Protein AF-A0A6P6XRB7-F1 (afdb_monomer_lite)

Foldseek 3Di:
DCVVVVVVVLVVVLVVVVVPDDPVVSVVVNLVVVLVVQLVLCVPQPLNVLLCVLFPDVDAAAPCVVDPLVQVPPPQWDFQDQDLWATWTFTADPPDGATKTKTKAWEGRPVVQVPDPFSHDYSQLVSLQSVVLQLLLVLAVKDKDWQDDDPPPPDPDPDPDPDDDDDDDDDDDDDDDDDDDDDDDDDPDPPPPPPDHTDMFIWHAPQAWNWDGKHKHAPPPPDRHCVCVSNVGDPCVPPRPHRRIIMMMIMTGDQAHQQVVCLVVVVDDLVLLVLQLVSVVVSLVRQCSQWLKFQLDFDSRQKGWDFDPDQWGWIGDRNDIDITGNSRTDIYGHDRSAMWTHPPPDIRGDFCLPDDFDPDPLGLNVVQLCVQCVVVVNDDGRPRSDRDCVSVVSSSVVRVVVSVVSVVVVVVVVVVCVVVCPPPPPPVVVVVVPPPCVVVVLVVLCVVDVVDDDDDDDDDLLNVLVVCLVPVVLVVLLVVLVVVCVVVVHDPVVSVVCCVPPSVVSSVVCVVPVSVVSSCCSPPPDSVRD

pLDDT: mean 70.94, std 21.08, range [24.94, 98.38]

Secondary structure (DSSP, 8-state):
--HHHHHHHHHHHHHHHHTTS-HHHHHHHHHHHHHHHHHHHHHT-HHHHHHHTTSS-SS-EEHHHHS-GGGGTT----B---SSS---EEE--TTS---EEEEEEEEE-HHHHTT---SPEEHHHHHHHHHHHHHHHGGGT-EEEES-S-------------------------------------PPPP-----PPPPEEEEB-S-S--EEEEEEEE---SSSS-HHHHSTT--GGGS-SS---EEEEEEEE---EEHHHHHHTT-S-HHHHHHHHHHHHHHHHHHHHHH--B-S---GGGEEEEE---SEEEEEETTEEEEEE-TTEEEEE---TT-EEE-SS-EEE---TT----S-TT-HHHHHHHHHHHHTTT-S---TTS--THHHHHHHHHHHHHHHHHHHHHHHHHHHHHHHGGGTTTSSHHHHHHHSSHHHHHHHHHHHHHHS-SSS-S--HHHHHHHHHHHHHHHHHHHHHHHHHHHTT--HHHHHHHHHHHHHHHHHHHHHHHHHHHHHHHHHS-GGG-

Sequence (530 aa):
MDDEKFLIKLNQKLNDQSRNDRLENVFELNMKLLNNELKNLIENDLNREKLLEFVDCNKPLDFGQIFDPEEFIEQRFQYFGSGSFGNAILMYRGRRYTEKMIKAIKCLPEKLATNIYSSAMSYSDVCKEVVCLKILSQLSSGVTIVENQSINESDHEFGDSNLSTRRRLTNDSNESSNDSNEDDDAEPEPIVESRRPRKRYRFKTGCFPIVSKIYLCHNEAKSLINFESLIPSLDESRLPQNNILETIIIVMEHCGLQLRELMDQQMIQPFALISIFKQIVIGLAIAESIYNFEHRDLHIDNIICKEVETRWIKFVFKSKKYKILSLGFEAKIIDFGYSRINDGDKIYYKNLDALDYDSDMDDPYNAMAKLFNRQNGGGGGGQWSDYSNRTNFIWIKYLVKKLLEYMDICYKDNHRKTTATTTTTTISIATIRQELPGPSITFWYRILDRRFGPKQLLLKPWQKVLIDQATFNPSIHMMAIIMLGLMSQESFKEIKTNIEDKYVDIMKNSYKVWPAVQMVNFYMIPLNYR

InterPro domains:
  IPR000719 Protein kinase domain [PS50011] (74-463)
  IPR000719 Protein kinase domain [SM00220] (74-463)
  IPR007248 Mpv17/PMP22 [PF04117] (485-530)
  IPR011009 Protein kinase-like domain superfamily [SSF56112] (78-348)

Organism: Dermatophagoides pteronyssinus (NCBI:txid6956)

Structure (mmCIF, N/CA/C/O backbone):
data_AF-A0A6P6XRB7-F1
#
_entry.id   AF-A0A6P6XRB7-F1
#
loop_
_atom_site.group_PDB
_atom_site.id
_atom_site.type_symbol
_atom_site.label_atom_id
_atom_site.label_alt_id
_atom_site.label_comp_id
_atom_site.label_asym_id
_atom_site.label_entity_id
_atom_site.label_seq_id
_atom_site.pdbx_PDB_ins_code
_atom_site.Cartn_x
_atom_site.Cartn_y
_atom_site.Cartn_z
_atom_site.occupancy
_atom_site.B_iso_or_equiv
_atom_site.auth_seq_id
_atom_site.auth_comp_id
_atom_site.auth_asym_id
_atom_site.auth_atom_id
_atom_site.pdbx_PDB_model_num
ATOM 1 N N . MET A 1 1 ? 34.055 -4.630 -17.629 1.00 35.09 1 MET A N 1
ATOM 2 C CA . MET A 1 1 ? 35.197 -4.649 -18.584 1.00 35.09 1 MET A CA 1
ATOM 3 C C . MET A 1 1 ? 34.753 -4.523 -20.050 1.00 35.09 1 MET A C 1
ATOM 5 O O . MET A 1 1 ? 35.617 -4.350 -20.902 1.00 35.09 1 MET A O 1
ATOM 9 N N . ASP A 1 2 ? 33.446 -4.555 -20.355 1.00 48.41 2 ASP A N 1
ATOM 10 C CA . ASP A 1 2 ? 32.910 -4.320 -21.711 1.00 48.41 2 ASP A CA 1
ATOM 11 C C . ASP A 1 2 ? 32.282 -2.921 -21.902 1.00 48.41 2 ASP A C 1
ATOM 13 O O . ASP A 1 2 ? 32.068 -2.502 -23.037 1.00 48.41 2 ASP A O 1
ATOM 17 N N . ASP A 1 3 ? 32.060 -2.157 -20.828 1.00 40.78 3 ASP A N 1
ATOM 18 C CA . ASP A 1 3 ? 31.393 -0.842 -20.873 1.00 40.78 3 ASP A CA 1
ATOM 19 C C . ASP A 1 3 ? 32.303 0.264 -21.419 1.00 40.78 3 ASP A C 1
ATOM 21 O O . ASP A 1 3 ? 31.891 1.099 -22.223 1.00 40.78 3 ASP A O 1
ATOM 25 N N . GLU A 1 4 ? 33.585 0.218 -21.059 1.00 40.62 4 GLU A N 1
ATOM 26 C CA . GLU A 1 4 ? 34.596 1.135 -21.584 1.00 40.62 4 GLU A CA 1
ATOM 27 C C . GLU A 1 4 ? 34.836 0.866 -23.075 1.00 40.62 4 GLU A C 1
ATOM 29 O O . GLU A 1 4 ? 34.902 1.791 -23.876 1.00 40.62 4 GLU A O 1
ATOM 34 N N . LYS A 1 5 ? 34.837 -0.409 -23.488 1.00 46.94 5 LYS A N 1
ATOM 35 C CA . LYS A 1 5 ? 34.892 -0.792 -24.905 1.00 46.94 5 LYS A CA 1
ATOM 36 C C . LYS A 1 5 ? 33.650 -0.353 -25.670 1.00 46.94 5 LYS A C 1
ATOM 38 O O . LYS A 1 5 ? 33.790 0.032 -26.825 1.00 46.94 5 LYS A O 1
ATOM 43 N N . PHE A 1 6 ? 32.463 -0.400 -25.066 1.00 48.03 6 PHE A N 1
ATOM 44 C CA . PHE A 1 6 ? 31.232 0.101 -25.677 1.00 48.03 6 PHE A CA 1
ATOM 45 C C . PHE A 1 6 ? 31.304 1.614 -25.903 1.00 48.03 6 PHE A C 1
ATOM 47 O O . PHE A 1 6 ? 31.157 2.055 -27.039 1.00 48.03 6 PHE A O 1
ATOM 54 N N . LEU A 1 7 ? 31.637 2.390 -24.867 1.00 44.50 7 LEU A N 1
ATOM 55 C CA . LEU A 1 7 ? 31.784 3.845 -24.967 1.00 44.50 7 LEU A CA 1
ATOM 56 C C . LEU A 1 7 ? 32.908 4.249 -25.929 1.00 44.50 7 LEU A C 1
ATOM 58 O O . LEU A 1 7 ? 32.747 5.196 -26.694 1.00 44.50 7 LEU A O 1
ATOM 62 N N . ILE A 1 8 ? 34.018 3.506 -25.955 1.00 51.38 8 ILE A N 1
ATOM 63 C CA . ILE A 1 8 ? 35.122 3.714 -26.901 1.00 51.38 8 ILE A CA 1
ATOM 64 C C . ILE A 1 8 ? 34.692 3.372 -28.331 1.00 51.38 8 ILE A C 1
ATOM 66 O O . ILE A 1 8 ? 35.001 4.129 -29.246 1.00 51.38 8 ILE A O 1
ATOM 70 N N . LYS A 1 9 ? 33.964 2.271 -28.549 1.00 50.72 9 LYS A N 1
ATOM 71 C CA . LYS A 1 9 ? 33.497 1.846 -29.879 1.00 50.72 9 LYS A CA 1
ATOM 72 C C . LYS A 1 9 ? 32.410 2.771 -30.424 1.00 50.72 9 LYS A C 1
ATOM 74 O O . LYS A 1 9 ? 32.391 3.037 -31.625 1.00 50.72 9 LYS A O 1
ATOM 79 N N . LEU A 1 10 ? 31.548 3.279 -29.545 1.00 47.72 10 LEU A N 1
ATOM 80 C CA . LEU A 1 10 ? 30.577 4.320 -29.848 1.00 47.72 10 LEU A CA 1
ATOM 81 C C . LEU A 1 10 ? 31.314 5.614 -30.218 1.00 47.72 10 LEU A C 1
ATOM 83 O O . LEU A 1 10 ? 31.141 6.098 -31.329 1.00 47.72 10 LEU A O 1
ATOM 87 N N . ASN A 1 11 ? 32.246 6.095 -29.385 1.00 48.03 11 ASN A N 1
ATOM 88 C CA . ASN A 1 11 ? 33.065 7.277 -29.692 1.00 48.03 11 ASN A CA 1
ATOM 89 C C . ASN A 1 11 ? 33.889 7.137 -30.982 1.00 48.03 11 ASN A C 1
ATOM 91 O O . ASN A 1 11 ? 34.009 8.101 -31.733 1.00 48.03 11 ASN A O 1
ATOM 95 N N . GLN A 1 12 ? 34.446 5.959 -31.269 1.00 54.41 12 GLN A N 1
ATOM 96 C CA . GLN A 1 12 ? 35.180 5.699 -32.512 1.00 54.41 12 GLN A CA 1
ATOM 97 C C . GLN A 1 12 ? 34.257 5.765 -33.732 1.00 54.41 12 GLN A C 1
ATOM 99 O O . GLN A 1 12 ? 34.557 6.494 -34.673 1.00 54.41 12 GLN A O 1
ATOM 104 N N . LYS A 1 13 ? 33.095 5.094 -33.695 1.00 53.47 13 LYS A N 1
ATOM 105 C CA . LYS A 1 13 ? 32.099 5.175 -34.778 1.00 53.47 13 LYS A CA 1
ATOM 106 C C . LYS A 1 13 ? 31.577 6.599 -34.996 1.00 53.47 13 LYS A C 1
ATOM 108 O O . LYS A 1 13 ? 31.414 7.006 -36.142 1.00 53.47 13 LYS A O 1
ATOM 113 N N . LEU A 1 14 ? 31.350 7.347 -33.915 1.00 49.38 14 LEU A N 1
ATOM 114 C CA . LEU A 1 14 ? 30.899 8.742 -33.949 1.00 49.38 14 LEU A CA 1
ATOM 115 C C . LEU A 1 14 ? 31.961 9.672 -34.568 1.00 49.38 14 LEU A C 1
ATOM 117 O O . LEU A 1 14 ? 31.627 10.564 -35.347 1.00 49.38 14 LEU A O 1
ATOM 121 N N . ASN A 1 15 ? 33.245 9.446 -34.271 1.00 54.03 15 ASN A N 1
ATOM 122 C CA . ASN A 1 15 ? 34.355 10.250 -34.795 1.00 54.03 15 ASN A CA 1
ATOM 123 C C . ASN A 1 15 ? 34.689 9.955 -36.264 1.00 54.03 15 ASN A C 1
ATOM 125 O O . ASN A 1 15 ? 35.018 10.877 -37.010 1.00 54.03 15 ASN A O 1
ATOM 129 N N . ASP A 1 16 ? 34.590 8.698 -36.696 1.00 58.06 16 ASP A N 1
ATOM 130 C CA . ASP A 1 16 ? 34.865 8.324 -38.087 1.00 58.06 16 ASP A CA 1
ATOM 131 C C . ASP A 1 16 ? 33.779 8.839 -39.051 1.00 58.06 16 ASP A C 1
ATOM 133 O O . ASP A 1 16 ? 34.070 9.136 -40.210 1.00 58.06 16 ASP A O 1
ATOM 137 N N . GLN A 1 17 ? 32.539 9.000 -38.572 1.00 51.94 17 GLN A N 1
ATOM 138 C CA . GLN A 1 17 ? 31.399 9.465 -39.374 1.00 51.94 17 GLN A CA 1
ATOM 139 C C . GLN A 1 17 ? 31.193 10.989 -39.336 1.00 51.94 17 GLN A C 1
ATOM 141 O O . GLN A 1 17 ? 30.689 11.550 -40.308 1.00 51.94 17 GLN A O 1
ATOM 146 N N . SER A 1 18 ? 31.643 11.687 -38.283 1.00 48.88 18 SER A N 1
ATOM 147 C CA . SER A 1 18 ? 31.547 13.157 -38.186 1.00 48.88 18 SER A CA 1
ATOM 148 C C . SER A 1 18 ? 32.489 13.913 -39.132 1.00 48.88 18 SER A C 1
ATOM 150 O O . SER A 1 18 ? 32.278 15.094 -39.400 1.00 48.88 18 SER A O 1
ATOM 152 N N . ARG A 1 19 ? 33.510 13.242 -39.685 1.00 55.00 19 ARG A N 1
ATOM 153 C CA . ARG A 1 19 ? 34.485 13.847 -40.609 1.00 55.00 19 ARG A CA 1
ATOM 154 C C . ARG A 1 19 ? 33.904 14.289 -41.960 1.00 55.00 19 ARG A C 1
ATOM 156 O O . ARG A 1 19 ? 34.592 15.025 -42.661 1.00 55.00 19 ARG A O 1
ATOM 163 N N . ASN A 1 20 ? 32.679 13.885 -42.315 1.00 54.78 20 ASN A N 1
ATOM 164 C CA . ASN A 1 20 ? 32.113 14.102 -43.654 1.00 54.78 20 ASN A CA 1
ATOM 165 C C . ASN A 1 20 ? 30.802 14.915 -43.719 1.00 54.78 20 ASN A C 1
ATOM 167 O O . ASN A 1 20 ? 30.391 15.245 -44.828 1.00 54.78 20 ASN A O 1
ATOM 171 N N . ASP A 1 21 ? 30.168 15.291 -42.602 1.00 49.97 21 ASP A N 1
ATOM 172 C CA . ASP A 1 21 ? 28.836 15.925 -42.616 1.00 49.97 21 ASP A CA 1
ATOM 173 C C . ASP A 1 21 ? 28.728 17.191 -41.743 1.00 49.97 21 ASP A C 1
ATOM 175 O O . ASP A 1 21 ? 29.442 17.366 -40.756 1.00 49.97 21 ASP A O 1
ATOM 179 N N . ARG A 1 22 ? 27.813 18.105 -42.114 1.00 55.66 22 ARG A N 1
ATOM 180 C CA . ARG A 1 22 ? 27.509 19.338 -41.355 1.00 55.66 22 ARG A CA 1
ATOM 181 C C . ARG A 1 22 ? 27.032 18.997 -39.932 1.00 55.66 22 ARG A C 1
ATOM 183 O O . ARG A 1 22 ? 26.294 18.037 -39.745 1.00 55.66 22 ARG A O 1
ATOM 190 N N . LEU A 1 23 ? 27.395 19.828 -38.949 1.00 48.59 23 LEU A N 1
ATOM 191 C CA . LEU A 1 23 ? 27.145 19.626 -37.507 1.00 48.59 23 LEU A CA 1
ATOM 192 C C . LEU A 1 23 ? 25.698 19.230 -37.133 1.00 48.59 23 LEU A C 1
ATOM 194 O O . LEU A 1 23 ? 25.520 18.394 -36.251 1.00 48.59 23 LEU A O 1
ATOM 198 N N . GLU A 1 24 ? 24.677 19.766 -37.810 1.00 45.88 24 GLU A N 1
ATOM 199 C CA . GLU A 1 24 ? 23.266 19.389 -37.587 1.00 45.88 24 GLU A CA 1
ATOM 200 C C . GLU A 1 24 ? 22.952 17.957 -38.055 1.00 45.88 24 GLU A C 1
ATOM 202 O O . GLU A 1 24 ? 22.320 17.197 -37.321 1.00 45.88 24 GLU A O 1
ATOM 207 N N . ASN A 1 25 ? 23.477 17.536 -39.212 1.00 54.69 25 ASN A N 1
ATOM 208 C CA . ASN A 1 25 ? 23.329 16.161 -39.706 1.00 54.69 25 ASN A CA 1
ATOM 209 C C . ASN A 1 25 ? 24.046 15.160 -38.792 1.00 54.69 25 ASN A C 1
ATOM 211 O O . ASN A 1 25 ? 23.551 14.057 -38.572 1.00 54.69 25 ASN A O 1
ATOM 215 N N . VAL A 1 26 ? 25.196 15.551 -38.232 1.00 53.78 26 VAL A N 1
ATOM 216 C CA . VAL A 1 26 ? 25.952 14.733 -37.273 1.00 53.78 26 VAL A CA 1
ATOM 217 C C . VAL A 1 26 ? 25.167 14.563 -35.973 1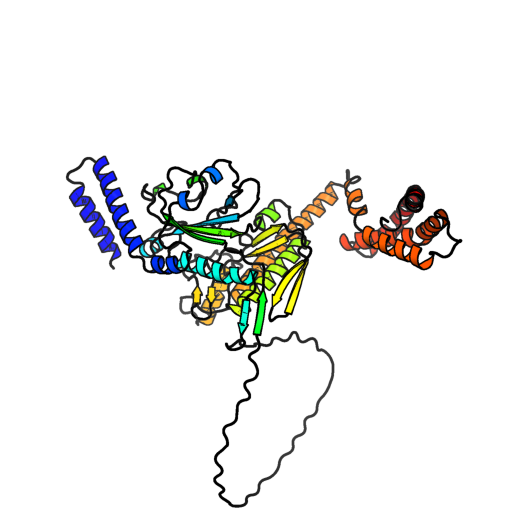.00 53.78 26 VAL A C 1
ATOM 219 O O . VAL A 1 26 ? 25.070 13.449 -35.471 1.00 53.78 26 VAL A O 1
ATOM 222 N N . PHE A 1 27 ? 24.549 15.623 -35.446 1.00 51.06 27 PHE A N 1
ATOM 223 C CA . PHE A 1 27 ? 23.706 15.521 -34.252 1.00 51.06 27 PHE A CA 1
ATOM 224 C C . PHE A 1 27 ? 22.497 14.602 -34.479 1.00 51.06 27 PHE A C 1
ATOM 226 O O . PHE A 1 27 ? 22.279 13.673 -33.699 1.00 51.06 27 PHE A O 1
ATOM 233 N N . GLU A 1 28 ? 21.749 14.790 -35.570 1.00 53.47 28 GLU A N 1
ATOM 234 C CA . GLU A 1 28 ? 20.613 13.921 -35.898 1.00 53.47 28 GLU A CA 1
ATOM 235 C C . GLU A 1 28 ? 21.027 12.456 -36.103 1.00 53.47 28 GLU A C 1
ATOM 237 O O . GLU A 1 28 ? 20.326 11.537 -35.666 1.00 53.47 28 GLU A O 1
ATOM 242 N N . LEU A 1 29 ? 22.171 12.216 -36.748 1.00 56.34 29 LEU A N 1
ATOM 243 C CA . LEU A 1 29 ? 22.705 10.873 -36.966 1.00 56.34 29 LEU A CA 1
ATOM 244 C C . LEU A 1 29 ? 23.144 10.217 -35.649 1.00 56.34 29 LEU A C 1
ATOM 246 O O . LEU A 1 29 ? 22.811 9.057 -35.405 1.00 56.34 29 LEU A O 1
ATOM 250 N N . ASN A 1 30 ? 23.821 10.965 -34.777 1.00 53.41 30 ASN A N 1
ATOM 251 C CA . ASN A 1 30 ? 24.246 10.501 -33.455 1.00 53.41 30 ASN A CA 1
ATOM 252 C C . ASN A 1 30 ? 23.041 10.118 -32.589 1.00 53.41 30 ASN A C 1
ATOM 254 O O . ASN A 1 30 ? 23.046 9.078 -31.933 1.00 53.41 30 ASN A O 1
ATOM 258 N N . MET A 1 31 ? 21.972 10.911 -32.654 1.00 57.16 31 MET A N 1
ATOM 259 C CA . MET A 1 31 ? 20.713 10.625 -31.972 1.00 57.16 31 MET A CA 1
ATOM 260 C C . MET A 1 31 ? 20.037 9.366 -32.522 1.00 57.16 31 MET A C 1
ATOM 262 O O . MET A 1 31 ? 19.559 8.539 -31.750 1.00 57.16 31 MET A O 1
ATOM 266 N N . LYS A 1 32 ? 20.036 9.161 -33.846 1.00 60.81 32 LYS A N 1
ATOM 267 C CA . LYS A 1 32 ? 19.533 7.921 -34.468 1.00 60.81 32 LYS A CA 1
ATOM 268 C C . LYS A 1 32 ? 20.349 6.688 -34.065 1.00 60.81 32 LYS A C 1
ATOM 270 O O . LYS A 1 32 ? 19.760 5.640 -33.811 1.00 60.81 32 LYS A O 1
ATOM 275 N N . LEU A 1 33 ? 21.675 6.797 -33.985 1.00 60.59 33 LEU A N 1
ATOM 276 C CA . LEU A 1 33 ? 22.548 5.704 -33.541 1.00 60.59 33 LEU A CA 1
ATOM 277 C C . LEU A 1 33 ? 22.295 5.338 -32.076 1.00 60.59 33 LEU A C 1
ATOM 279 O O . LEU A 1 33 ? 22.068 4.165 -31.782 1.00 60.59 33 LEU A O 1
ATOM 283 N N . LEU A 1 34 ? 22.246 6.335 -31.190 1.00 62.75 34 LEU A N 1
ATOM 284 C CA . LEU A 1 34 ? 21.930 6.147 -29.773 1.00 62.75 34 LEU A CA 1
ATOM 285 C C . LEU A 1 34 ? 20.551 5.498 -29.584 1.00 62.75 34 LEU A C 1
ATOM 287 O O . LEU A 1 34 ? 20.403 4.559 -28.808 1.00 62.75 34 LEU A O 1
ATOM 291 N N . ASN A 1 35 ? 19.555 5.950 -30.345 1.00 66.56 35 ASN A N 1
ATOM 292 C CA . ASN A 1 35 ? 18.209 5.384 -30.356 1.00 66.56 35 ASN A CA 1
ATOM 293 C C . ASN A 1 35 ? 18.189 3.903 -30.766 1.00 66.56 35 ASN A C 1
ATOM 295 O O . ASN A 1 35 ? 17.525 3.090 -30.124 1.00 66.56 35 ASN A O 1
ATOM 299 N N . ASN A 1 36 ? 18.931 3.540 -31.816 1.00 69.19 36 ASN A N 1
ATOM 300 C CA . ASN A 1 36 ? 19.031 2.154 -32.274 1.00 69.19 36 ASN A CA 1
ATOM 301 C C . ASN A 1 36 ? 19.739 1.261 -31.247 1.00 69.19 36 ASN A C 1
ATOM 303 O O . ASN A 1 36 ? 19.312 0.130 -31.022 1.00 69.19 36 ASN A O 1
ATOM 307 N N . GLU A 1 37 ? 20.798 1.756 -30.603 1.00 67.88 37 GLU A N 1
ATOM 308 C CA . GLU A 1 37 ? 21.479 1.020 -29.535 1.00 67.88 37 GLU A CA 1
ATOM 309 C C . GLU A 1 37 ? 20.596 0.862 -28.295 1.00 67.88 37 GLU A C 1
ATOM 311 O O . GLU A 1 37 ? 20.526 -0.232 -27.740 1.00 67.88 37 GLU A O 1
ATOM 316 N N . LEU A 1 38 ? 19.861 1.904 -27.902 1.00 71.56 38 LEU A N 1
ATOM 317 C CA . LEU A 1 38 ? 18.910 1.846 -26.793 1.00 71.56 38 LEU A CA 1
ATOM 318 C C . LEU A 1 38 ? 17.787 0.839 -27.067 1.00 71.56 38 LEU A C 1
ATOM 320 O O . LEU A 1 38 ? 17.476 0.019 -26.206 1.00 71.56 38 LEU A O 1
ATOM 324 N N . LYS A 1 39 ? 17.224 0.849 -28.280 1.00 77.50 39 LYS A N 1
ATOM 325 C CA . LYS A 1 39 ? 16.225 -0.136 -28.710 1.00 77.50 39 LYS A CA 1
ATOM 326 C C . LYS A 1 39 ? 16.776 -1.560 -28.633 1.00 77.50 39 LYS A C 1
ATOM 328 O O . LYS A 1 39 ? 16.128 -2.435 -28.073 1.00 77.50 39 LYS A O 1
ATOM 333 N N . ASN A 1 40 ? 18.003 -1.767 -29.107 1.00 80.38 40 ASN A N 1
ATOM 334 C CA . ASN A 1 40 ? 18.682 -3.057 -29.028 1.00 80.38 40 ASN A CA 1
ATOM 335 C C . ASN A 1 40 ? 18.934 -3.498 -27.570 1.00 80.38 40 ASN A C 1
ATOM 337 O O . ASN A 1 40 ? 18.835 -4.680 -27.251 1.00 80.38 40 ASN A O 1
ATOM 341 N N . LEU A 1 41 ? 19.245 -2.566 -26.663 1.00 80.50 41 LEU A N 1
ATOM 342 C CA . LEU A 1 41 ? 19.386 -2.861 -25.234 1.00 80.50 41 LEU A CA 1
ATOM 343 C C . LEU A 1 41 ? 18.055 -3.255 -24.588 1.00 80.50 41 LEU A C 1
ATOM 345 O O . LEU A 1 41 ? 18.044 -4.172 -23.775 1.00 80.50 41 LEU A O 1
ATOM 349 N N . ILE A 1 42 ? 16.957 -2.589 -24.953 1.00 82.88 42 ILE A N 1
ATOM 350 C CA . ILE A 1 42 ? 15.604 -2.903 -24.472 1.00 82.88 42 ILE A CA 1
ATOM 351 C C . ILE A 1 42 ? 15.162 -4.280 -24.975 1.00 82.88 42 ILE A C 1
ATOM 353 O O . ILE A 1 42 ? 14.744 -5.116 -24.179 1.00 82.88 42 ILE A O 1
ATOM 357 N N . GLU A 1 43 ? 15.272 -4.532 -26.281 1.00 84.00 43 GLU A N 1
ATOM 358 C CA . GLU A 1 43 ? 14.802 -5.774 -26.909 1.00 84.00 43 GLU A CA 1
ATOM 359 C C . GLU A 1 43 ? 15.554 -7.016 -26.408 1.00 84.00 43 GLU A C 1
ATOM 361 O O . GLU A 1 43 ? 14.958 -8.085 -26.335 1.00 84.00 43 GLU A O 1
ATOM 366 N N . ASN A 1 44 ? 16.823 -6.874 -26.009 1.00 85.56 44 ASN A N 1
ATOM 367 C CA . ASN A 1 44 ? 17.638 -7.977 -25.488 1.00 85.56 44 ASN A CA 1
ATOM 368 C C . ASN A 1 44 ? 17.701 -8.050 -23.949 1.00 85.56 44 ASN A C 1
ATOM 370 O O . ASN A 1 44 ? 18.504 -8.819 -23.411 1.00 85.56 44 ASN A O 1
ATOM 374 N N . ASP A 1 45 ? 16.925 -7.246 -23.215 1.00 86.44 45 ASP A N 1
ATOM 375 C CA . ASP A 1 45 ? 16.914 -7.315 -21.751 1.00 86.44 45 ASP A CA 1
ATOM 376 C C . ASP A 1 45 ? 16.047 -8.490 -21.267 1.00 86.44 45 ASP A C 1
ATOM 378 O O . ASP A 1 45 ? 14.819 -8.476 -21.358 1.00 86.44 45 ASP A O 1
ATOM 382 N N . LEU A 1 46 ? 16.683 -9.509 -20.684 1.00 89.31 46 LEU A N 1
ATOM 383 C CA . LEU A 1 46 ? 15.999 -10.689 -20.138 1.00 89.31 46 LEU A CA 1
ATOM 384 C C . LEU A 1 46 ? 14.983 -10.346 -19.033 1.00 89.31 46 LEU A C 1
ATOM 386 O O . LEU A 1 46 ? 14.042 -11.103 -18.794 1.00 89.31 46 LEU A O 1
ATOM 390 N N . ASN A 1 47 ? 15.164 -9.235 -18.312 1.00 89.69 47 ASN A N 1
ATOM 391 C CA . ASN A 1 47 ? 14.217 -8.816 -17.278 1.00 89.69 47 ASN A CA 1
ATOM 392 C C . ASN A 1 47 ? 12.962 -8.183 -17.878 1.00 89.69 47 ASN A C 1
ATOM 394 O O . ASN A 1 47 ? 11.898 -8.264 -17.264 1.00 89.69 47 ASN A O 1
ATOM 398 N N . ARG A 1 48 ? 13.059 -7.618 -19.086 1.00 89.69 48 ARG A N 1
ATOM 399 C CA . ARG A 1 48 ? 11.897 -7.150 -19.842 1.00 89.69 48 ARG A CA 1
ATOM 400 C C . ARG A 1 48 ? 11.014 -8.317 -20.279 1.00 89.69 48 ARG A C 1
ATOM 402 O O . ARG A 1 48 ? 9.800 -8.237 -20.125 1.00 89.69 48 ARG A O 1
ATOM 409 N N . GLU A 1 49 ? 11.599 -9.415 -20.762 1.00 86.88 49 GLU A N 1
ATOM 410 C CA . GLU A 1 49 ? 10.832 -10.624 -21.111 1.00 86.88 49 GLU A CA 1
ATOM 411 C C . GLU A 1 49 ? 10.093 -11.197 -19.897 1.00 86.88 49 GLU A C 1
ATOM 413 O O . GLU A 1 49 ? 8.897 -11.460 -19.970 1.00 86.88 49 GLU A O 1
ATOM 418 N N . LYS A 1 50 ? 10.769 -11.285 -18.745 1.00 88.06 50 LYS A N 1
ATOM 419 C CA . LYS A 1 50 ? 10.131 -11.696 -17.484 1.00 88.06 50 LYS A CA 1
ATOM 420 C C . LYS A 1 50 ? 9.003 -10.757 -17.073 1.00 88.06 50 LYS A C 1
ATOM 422 O O . LYS A 1 50 ? 7.973 -11.213 -16.598 1.00 88.06 50 LYS A O 1
ATOM 427 N N . LEU A 1 51 ? 9.184 -9.445 -17.227 1.00 89.38 51 LEU A N 1
ATOM 428 C CA . LEU A 1 51 ? 8.140 -8.469 -16.916 1.00 89.38 51 LEU A CA 1
ATOM 429 C C . LEU A 1 51 ? 6.895 -8.684 -17.790 1.00 89.38 51 LEU A C 1
ATOM 431 O O . LEU A 1 51 ? 5.781 -8.577 -17.280 1.00 89.38 51 LEU A O 1
ATOM 435 N N . LEU A 1 52 ? 7.073 -9.039 -19.068 1.00 89.31 52 LEU A N 1
ATOM 436 C CA . LEU A 1 52 ? 5.966 -9.314 -19.989 1.00 89.31 52 LEU A CA 1
ATOM 437 C C . LEU A 1 52 ? 5.078 -10.492 -19.539 1.00 89.31 52 LEU A C 1
ATOM 439 O O . LEU A 1 52 ? 3.888 -10.495 -19.842 1.00 89.31 52 LEU A O 1
ATOM 443 N N . GLU A 1 53 ? 5.599 -11.444 -18.758 1.00 88.88 53 GLU A N 1
ATOM 444 C CA . GLU A 1 53 ? 4.800 -12.532 -18.162 1.00 88.88 53 GLU A CA 1
ATOM 445 C C . GLU A 1 53 ? 3.768 -12.017 -17.140 1.00 88.88 53 GLU A C 1
ATOM 447 O O . GLU A 1 53 ? 2.749 -12.662 -16.882 1.00 88.88 53 GLU A O 1
ATOM 452 N N . PHE A 1 54 ? 4.010 -10.837 -16.560 1.00 88.56 54 PHE A N 1
ATOM 453 C CA . PHE A 1 54 ? 3.177 -10.248 -15.514 1.00 88.56 54 PHE A CA 1
ATOM 454 C C . PHE A 1 54 ? 2.311 -9.078 -15.990 1.00 88.56 54 PHE A C 1
ATOM 456 O O . PHE A 1 54 ? 1.537 -8.550 -15.184 1.00 88.56 54 PHE A O 1
ATOM 463 N N . VAL A 1 55 ? 2.357 -8.696 -17.266 1.00 91.12 55 VAL A N 1
ATOM 464 C CA . VAL A 1 55 ? 1.476 -7.661 -17.839 1.00 91.12 55 VAL A CA 1
ATOM 465 C C . VAL A 1 55 ? 0.324 -8.280 -18.638 1.00 91.12 55 VAL A C 1
ATOM 467 O O . VAL A 1 55 ? 0.339 -9.450 -19.000 1.00 91.12 55 VAL A O 1
ATOM 470 N N . ASP A 1 56 ? -0.718 -7.497 -18.897 1.00 90.75 56 ASP A N 1
ATOM 471 C CA . ASP A 1 56 ? -1.936 -7.900 -19.606 1.00 90.75 56 ASP A CA 1
ATOM 472 C C . ASP A 1 56 ? -1.862 -7.672 -21.132 1.00 90.75 56 ASP A C 1
ATOM 474 O O . ASP A 1 56 ? -2.894 -7.662 -21.809 1.00 90.75 56 ASP A O 1
ATOM 478 N N . CYS A 1 57 ? -0.665 -7.470 -21.690 1.00 84.94 57 CYS A N 1
ATOM 479 C CA . CYS A 1 57 ? -0.442 -7.241 -23.117 1.00 84.94 57 CYS A CA 1
ATOM 480 C C . CYS A 1 57 ? 0.704 -8.109 -23.662 1.00 84.94 57 CYS A C 1
ATOM 482 O O . CYS A 1 57 ? 1.788 -8.157 -23.092 1.00 84.94 57 CYS A O 1
ATOM 484 N N . ASN A 1 58 ? 0.484 -8.749 -24.815 1.00 79.44 58 ASN A N 1
ATOM 485 C CA . ASN A 1 58 ? 1.480 -9.629 -25.450 1.00 79.44 58 ASN A CA 1
ATOM 486 C C . ASN A 1 58 ? 2.646 -8.862 -26.097 1.00 79.44 58 ASN A C 1
ATOM 488 O O . ASN A 1 58 ? 3.673 -9.447 -26.431 1.00 79.44 58 ASN A O 1
ATOM 492 N N . LYS A 1 59 ? 2.449 -7.567 -26.354 1.00 82.56 59 LYS A N 1
ATOM 493 C CA . LYS A 1 59 ? 3.425 -6.628 -26.906 1.00 82.56 59 LYS A CA 1
ATOM 494 C C . LYS A 1 59 ? 3.175 -5.261 -26.273 1.00 82.56 59 LYS A C 1
ATOM 496 O O . LYS A 1 59 ? 2.035 -5.020 -25.862 1.00 82.56 59 LYS A O 1
ATOM 501 N N . PRO A 1 60 ? 4.187 -4.383 -26.207 1.00 82.25 60 PRO A N 1
ATOM 502 C CA . PRO A 1 60 ? 3.966 -3.031 -25.731 1.00 82.25 60 PRO A CA 1
ATOM 503 C C . PRO A 1 60 ? 2.936 -2.311 -26.608 1.00 82.25 60 PRO A C 1
ATOM 505 O O . PRO A 1 60 ? 2.897 -2.519 -27.823 1.00 82.25 60 PRO A O 1
ATOM 508 N N . LEU A 1 61 ? 2.089 -1.507 -25.975 1.00 83.25 61 LEU A N 1
ATOM 509 C CA . LEU A 1 61 ? 0.992 -0.781 -26.612 1.00 83.25 61 LEU A CA 1
ATOM 510 C C . LEU A 1 61 ? 1.279 0.720 -26.647 1.00 83.25 61 LEU A C 1
ATOM 512 O O . LEU A 1 61 ? 2.044 1.238 -25.834 1.00 83.25 61 LEU A O 1
ATOM 516 N N . ASP A 1 62 ? 0.608 1.437 -27.535 1.00 76.69 62 ASP A N 1
ATOM 517 C CA . ASP A 1 62 ? 0.594 2.895 -27.475 1.00 76.69 62 ASP A CA 1
ATOM 518 C C . ASP A 1 62 ? -0.430 3.367 -26.441 1.00 76.69 62 ASP A C 1
ATOM 520 O O . ASP A 1 62 ? -1.480 2.748 -26.242 1.00 76.69 62 ASP A O 1
ATOM 524 N N . PHE A 1 63 ? -0.168 4.506 -25.796 1.00 72.50 63 PHE A N 1
ATOM 525 C CA . PHE A 1 63 ? -1.059 5.032 -24.756 1.00 72.50 63 PHE A CA 1
ATOM 526 C C . PHE A 1 63 ? -2.506 5.212 -25.254 1.00 72.50 63 PHE A C 1
ATOM 528 O O . PHE A 1 63 ? -3.447 4.817 -24.568 1.00 72.50 63 PHE A O 1
ATOM 535 N N . GLY A 1 64 ? -2.683 5.723 -26.479 1.00 68.00 64 GLY A N 1
ATOM 536 C CA . GLY A 1 64 ? -3.998 5.911 -27.108 1.00 68.00 64 GLY A CA 1
ATOM 537 C C . GLY A 1 64 ? -4.744 4.612 -27.449 1.00 68.00 64 GLY A C 1
ATOM 538 O O . GLY A 1 64 ? -5.930 4.648 -27.756 1.00 68.00 64 GLY A O 1
ATOM 539 N N . GLN A 1 65 ? -4.073 3.456 -27.402 1.00 74.31 65 GLN A N 1
ATOM 540 C CA . GLN A 1 65 ? -4.722 2.146 -27.541 1.00 74.31 65 GLN A CA 1
ATOM 541 C C . GLN A 1 65 ? -5.267 1.628 -26.205 1.00 74.31 65 GLN A C 1
ATOM 543 O O . GLN A 1 65 ? -6.175 0.798 -26.188 1.00 74.31 65 GLN A O 1
ATOM 548 N N . ILE A 1 66 ? -4.701 2.089 -25.087 1.00 74.50 66 ILE A N 1
ATOM 549 C CA . ILE A 1 66 ? -5.116 1.704 -23.733 1.00 74.50 66 ILE A CA 1
ATOM 550 C C . ILE A 1 66 ? -6.241 2.612 -23.250 1.00 74.50 66 ILE A C 1
ATOM 552 O O . ILE A 1 66 ? -7.188 2.153 -22.607 1.00 74.50 66 ILE A O 1
ATOM 556 N N . PHE A 1 67 ? -6.117 3.895 -23.564 1.00 72.62 67 PHE A N 1
ATOM 557 C CA . PHE A 1 67 ? -6.994 4.943 -23.097 1.00 72.62 67 PHE A CA 1
ATOM 558 C C . PHE A 1 67 ? -7.496 5.779 -24.264 1.00 72.62 67 PHE A C 1
ATOM 560 O O . PHE A 1 67 ? -6.711 6.178 -25.122 1.00 72.62 67 PHE A O 1
ATOM 567 N N . ASP A 1 68 ? -8.795 6.070 -24.269 1.00 67.25 68 ASP A N 1
ATOM 568 C CA . ASP A 1 68 ? -9.359 7.002 -25.238 1.00 67.25 68 ASP A CA 1
ATOM 569 C C . ASP A 1 68 ? -8.832 8.408 -24.915 1.00 67.25 68 ASP A C 1
ATOM 571 O O . ASP A 1 68 ? -9.064 8.887 -23.803 1.00 67.25 68 ASP A O 1
ATOM 575 N N . PRO A 1 69 ? -8.115 9.083 -25.827 1.00 63.50 69 PRO A N 1
ATOM 576 C CA . PRO A 1 69 ? -7.558 10.398 -25.544 1.00 63.50 69 PRO A CA 1
ATOM 577 C C . PRO A 1 69 ? -8.621 11.438 -25.176 1.00 63.50 69 PRO A C 1
ATOM 579 O O . PRO A 1 69 ? -8.321 12.367 -24.428 1.00 63.50 69 PRO A O 1
ATOM 582 N N . GLU A 1 70 ? -9.871 11.268 -25.623 1.00 60.12 70 GLU A N 1
ATOM 583 C CA . GLU A 1 70 ? -10.984 12.134 -25.223 1.00 60.12 70 GLU A CA 1
ATOM 584 C C . GLU A 1 70 ? -11.310 12.026 -23.725 1.00 60.12 70 GLU A C 1
ATOM 586 O O . GLU A 1 70 ? -11.708 13.021 -23.114 1.00 60.12 70 GLU A O 1
ATOM 591 N N . GLU A 1 71 ? -11.039 10.879 -23.084 1.00 57.41 71 GLU A N 1
ATOM 592 C CA . GLU A 1 71 ? -11.133 10.731 -21.622 1.00 57.41 71 GLU A CA 1
ATOM 593 C C . GLU A 1 71 ? -10.140 11.654 -20.889 1.00 57.41 71 GLU A C 1
ATOM 595 O O . GLU A 1 71 ? -10.305 11.886 -19.688 1.00 57.41 71 GLU A O 1
ATOM 600 N N . PHE A 1 72 ? -9.155 12.222 -21.607 1.00 57.72 72 PHE A N 1
ATOM 601 C CA . PHE A 1 72 ? -8.092 13.062 -21.061 1.00 57.72 72 PHE A CA 1
ATOM 602 C C . PHE A 1 72 ? -8.181 14.557 -21.377 1.00 57.72 72 PHE A C 1
ATOM 604 O O . PHE A 1 72 ? -7.458 15.361 -20.787 1.00 57.72 72 PHE A O 1
ATOM 611 N N . ILE A 1 73 ? -9.108 14.969 -22.235 1.00 51.44 73 ILE A N 1
ATOM 612 C CA . ILE A 1 73 ? -9.234 16.373 -22.649 1.00 51.44 73 ILE A CA 1
ATOM 613 C C . ILE A 1 73 ? -9.972 17.219 -21.593 1.00 51.44 73 ILE A C 1
ATOM 615 O O . ILE A 1 73 ? -9.735 18.419 -21.473 1.00 51.44 73 ILE A O 1
ATOM 619 N N . GLU A 1 74 ? -10.822 16.613 -20.762 1.00 51.75 74 GLU A N 1
ATOM 620 C CA . GLU A 1 74 ? -11.722 17.348 -19.859 1.00 51.75 74 GLU A CA 1
ATOM 621 C C . GLU A 1 74 ? -11.136 17.708 -18.473 1.00 51.75 74 GLU A C 1
ATOM 623 O O . GLU A 1 74 ? -11.899 17.980 -17.548 1.00 51.75 74 GLU A O 1
ATOM 628 N N . GLN A 1 75 ? -9.808 17.707 -18.284 1.00 49.00 75 GLN A N 1
ATOM 629 C CA . GLN A 1 75 ? -9.155 18.013 -16.988 1.00 49.00 75 GLN A CA 1
ATOM 630 C C . GLN A 1 75 ? -9.703 17.212 -15.793 1.00 49.00 75 GLN A C 1
ATOM 632 O O . GLN A 1 75 ? -9.577 17.621 -14.640 1.00 49.00 75 GLN A O 1
ATOM 637 N N . ARG A 1 76 ? -10.291 16.036 -16.029 1.00 52.16 76 ARG A N 1
ATOM 638 C CA . ARG A 1 76 ? -10.860 15.199 -14.966 1.00 52.16 76 ARG A CA 1
ATOM 639 C C . ARG A 1 76 ? -9.788 14.427 -14.191 1.00 52.16 76 ARG A C 1
ATOM 641 O O . ARG A 1 76 ? -10.046 13.329 -13.712 1.00 52.16 76 ARG A O 1
ATOM 648 N N . PHE A 1 77 ? -8.597 15.004 -14.074 1.00 53.84 77 PHE A N 1
ATOM 649 C CA . PHE A 1 77 ? -7.432 14.425 -13.434 1.00 53.84 77 PHE A CA 1
ATOM 650 C C . PHE A 1 77 ? -7.077 15.211 -12.200 1.00 53.84 77 PHE A C 1
ATOM 652 O O . PHE A 1 77 ? -6.892 16.423 -12.246 1.00 53.84 77 PHE A O 1
ATOM 659 N N . GLN A 1 78 ? -6.904 14.482 -11.112 1.00 52.72 78 GLN A N 1
ATOM 660 C CA . GLN A 1 78 ? -6.179 14.982 -9.969 1.00 52.72 78 GLN A CA 1
ATOM 661 C C . GLN A 1 78 ? -4.859 14.230 -9.929 1.00 52.72 78 GLN A C 1
ATOM 663 O O . GLN A 1 78 ? -4.841 13.003 -9.995 1.00 52.72 78 GLN A O 1
ATOM 668 N N . TYR A 1 79 ? -3.769 14.985 -9.898 1.00 56.09 79 TYR A N 1
ATOM 669 C CA . TYR A 1 79 ? -2.442 14.453 -9.655 1.00 56.09 79 TYR A CA 1
ATOM 670 C C . TYR A 1 79 ? -2.289 14.204 -8.152 1.00 56.09 79 TYR A C 1
ATOM 672 O O . TYR A 1 79 ? -2.464 15.128 -7.362 1.00 56.09 79 TYR A O 1
ATOM 680 N N . PHE A 1 80 ? -1.970 12.970 -7.763 1.00 52.19 80 PHE A N 1
ATOM 681 C CA . PHE A 1 80 ? -1.891 12.553 -6.353 1.00 52.19 80 PHE A CA 1
ATOM 682 C C . PHE A 1 80 ? -0.454 12.540 -5.781 1.00 52.19 80 PHE A C 1
ATOM 684 O O . PHE A 1 80 ? -0.188 11.846 -4.803 1.00 52.19 80 PHE A O 1
ATOM 691 N N . GLY A 1 81 ? 0.477 13.313 -6.358 1.00 48.88 81 GLY A N 1
ATOM 692 C CA . GLY A 1 81 ? 1.849 13.487 -5.843 1.00 48.88 81 GLY A CA 1
ATOM 693 C C . GLY A 1 81 ? 2.943 12.715 -6.604 1.00 48.88 81 GLY A C 1
ATOM 694 O O . GLY A 1 81 ? 2.651 11.771 -7.330 1.00 48.88 81 GLY A O 1
ATOM 695 N N . SER A 1 82 ? 4.205 13.148 -6.425 1.00 44.00 82 SER A N 1
ATOM 696 C CA . SER A 1 82 ? 5.455 12.633 -7.049 1.00 44.00 82 SER A CA 1
ATOM 697 C C . SER A 1 82 ? 6.281 11.740 -6.113 1.00 44.00 82 SER A C 1
ATOM 699 O O . SER A 1 82 ? 7.509 11.720 -6.201 1.00 44.00 82 SER A O 1
ATOM 701 N N . GLY A 1 83 ? 5.654 11.020 -5.177 1.00 46.75 83 GLY A N 1
ATOM 702 C CA . GLY A 1 83 ? 6.387 9.975 -4.448 1.00 46.75 83 GLY A CA 1
ATOM 703 C C . GLY A 1 83 ? 6.935 8.914 -5.416 1.00 46.75 83 GLY A C 1
ATOM 704 O O . GLY A 1 83 ? 6.683 8.980 -6.615 1.00 46.75 83 GLY A O 1
ATOM 705 N N . SER A 1 84 ? 7.606 7.876 -4.917 1.00 41.31 84 SER A N 1
ATOM 706 C CA . SER A 1 84 ? 8.030 6.679 -5.685 1.00 41.31 84 SER A CA 1
ATOM 707 C C . SER A 1 84 ? 6.899 6.011 -6.523 1.00 41.31 84 SER A C 1
ATOM 709 O O . SER A 1 84 ? 7.107 5.124 -7.355 1.00 41.31 84 SER A O 1
ATOM 711 N N . PHE A 1 85 ? 5.672 6.511 -6.383 1.00 40.72 85 PHE A N 1
ATOM 712 C CA . PHE A 1 85 ? 4.569 6.442 -7.327 1.00 40.72 85 PHE A CA 1
ATOM 713 C C . PHE A 1 85 ? 4.728 7.381 -8.510 1.00 40.72 85 PHE A C 1
ATOM 715 O O . PHE A 1 85 ? 4.385 8.559 -8.468 1.00 40.72 85 PHE A O 1
ATOM 722 N N . GLY A 1 86 ? 5.067 6.774 -9.638 1.00 46.91 86 GLY A N 1
ATOM 723 C CA . GLY A 1 86 ? 4.515 7.191 -10.914 1.00 46.91 86 GLY A CA 1
ATOM 724 C C . GLY A 1 86 ? 3.088 7.728 -10.790 1.00 46.91 86 GLY A C 1
ATOM 725 O O . GLY A 1 86 ? 2.211 7.050 -10.260 1.00 46.91 86 GLY A O 1
ATOM 726 N N . ASN A 1 87 ? 2.898 8.943 -11.277 1.00 48.00 87 ASN A N 1
ATOM 727 C CA . ASN A 1 87 ? 1.719 9.801 -11.185 1.00 48.00 87 ASN A CA 1
ATOM 728 C C . ASN A 1 87 ? 0.403 9.031 -11.089 1.00 48.00 87 ASN A C 1
ATOM 730 O O . ASN A 1 87 ? 0.018 8.365 -12.048 1.00 48.00 87 ASN A O 1
ATOM 734 N N . ALA A 1 88 ? -0.294 9.173 -9.961 1.00 51.59 88 ALA A N 1
ATOM 735 C CA . ALA A 1 88 ? -1.632 8.631 -9.776 1.00 51.59 88 ALA A CA 1
ATOM 736 C C . ALA A 1 88 ? -2.682 9.515 -10.468 1.00 51.59 88 ALA A C 1
ATOM 738 O O . ALA A 1 88 ? -2.786 10.702 -10.167 1.00 51.59 88 ALA A O 1
ATOM 739 N N . ILE A 1 89 ? -3.438 8.928 -11.403 1.00 55.88 89 ILE A N 1
ATOM 740 C CA . ILE A 1 89 ? -4.447 9.617 -12.226 1.00 55.88 89 ILE A CA 1
ATOM 741 C C . ILE A 1 89 ? -5.850 9.076 -11.922 1.00 55.88 89 ILE A C 1
ATOM 743 O O . ILE A 1 89 ? -6.052 7.863 -11.977 1.00 55.88 89 ILE A O 1
ATOM 747 N N . LEU A 1 90 ? -6.817 9.966 -11.663 1.00 56.19 90 LEU A N 1
ATOM 748 C CA . LEU A 1 90 ? -8.243 9.635 -11.530 1.00 56.19 90 LEU A CA 1
ATOM 749 C C . LEU A 1 90 ? -8.959 9.718 -12.884 1.00 56.19 90 LEU A C 1
ATOM 751 O O . LEU A 1 90 ? -8.854 10.734 -13.552 1.00 56.19 90 LEU A O 1
ATOM 755 N N . MET A 1 91 ? -9.701 8.687 -13.295 1.00 55.03 91 MET A N 1
ATOM 756 C CA . MET A 1 91 ? -10.402 8.679 -14.592 1.00 55.03 91 MET A CA 1
ATOM 757 C C . MET A 1 91 ? -11.927 8.614 -14.427 1.00 55.03 91 MET A C 1
ATOM 759 O O . MET A 1 91 ? -12.434 7.804 -13.651 1.00 55.03 91 MET A O 1
ATOM 763 N N . TYR A 1 92 ? -12.664 9.428 -15.192 1.00 56.62 92 TYR A N 1
ATOM 764 C CA . TYR A 1 92 ? -14.128 9.548 -15.125 1.00 56.62 92 TYR A CA 1
ATOM 765 C C . TYR A 1 92 ? -14.787 9.226 -16.471 1.00 56.62 92 TYR A C 1
ATOM 767 O O . TYR A 1 92 ? -14.695 10.014 -17.412 1.00 56.62 92 TYR A O 1
ATOM 775 N N . ARG A 1 93 ? -15.541 8.121 -16.555 1.00 47.72 93 ARG A N 1
ATOM 776 C CA . ARG A 1 93 ? -16.154 7.654 -17.812 1.00 47.72 93 ARG A CA 1
ATOM 777 C C . ARG A 1 93 ? -17.673 7.907 -17.893 1.00 47.72 93 ARG A C 1
ATOM 779 O O . ARG A 1 93 ? -18.485 7.075 -17.494 1.00 47.72 93 ARG A O 1
ATOM 786 N N . GLY A 1 94 ? -18.084 9.042 -18.467 1.00 53.72 94 GLY A N 1
ATOM 787 C CA . GLY A 1 94 ? -19.494 9.328 -18.807 1.00 53.72 94 GLY A CA 1
ATOM 788 C C . GLY A 1 94 ? -20.491 9.287 -17.626 1.00 53.72 94 GLY A C 1
ATOM 789 O O . GLY A 1 94 ? -20.180 9.735 -16.529 1.00 53.72 94 GLY A O 1
ATOM 790 N N . ARG A 1 95 ? -21.715 8.762 -17.850 1.00 43.28 95 ARG A N 1
ATOM 791 C CA . ARG A 1 95 ? -22.816 8.683 -16.847 1.00 43.28 95 ARG A CA 1
ATOM 792 C C . ARG A 1 95 ? -22.698 7.522 -15.838 1.00 43.28 95 ARG A C 1
ATOM 794 O O . ARG A 1 95 ? -23.556 7.395 -14.966 1.00 43.28 95 ARG A O 1
ATOM 801 N N . ARG A 1 96 ? -21.691 6.647 -15.960 1.00 44.59 96 ARG A N 1
ATOM 802 C CA . ARG A 1 96 ? -21.404 5.560 -15.004 1.00 44.59 96 ARG A CA 1
ATOM 803 C C . ARG A 1 96 ? -20.004 5.770 -14.438 1.00 44.59 96 ARG A C 1
ATOM 805 O O . ARG A 1 96 ? -19.017 5.410 -15.064 1.00 44.59 96 ARG A O 1
ATOM 812 N N . TYR A 1 97 ? -19.942 6.358 -13.252 1.00 54.28 97 TYR A N 1
ATOM 813 C CA . TYR A 1 97 ? -18.698 6.654 -12.551 1.00 54.28 97 TYR A CA 1
ATOM 814 C C . TYR A 1 97 ? -17.964 5.355 -12.181 1.00 54.28 97 TYR A C 1
ATOM 816 O O . TYR A 1 97 ? -18.455 4.568 -11.374 1.00 54.28 97 TYR A O 1
ATOM 824 N N . THR A 1 98 ? -16.791 5.112 -12.772 1.00 55.88 98 THR A N 1
ATOM 825 C CA . THR A 1 98 ? -15.819 4.146 -12.241 1.00 55.88 98 THR A CA 1
ATOM 826 C C . THR A 1 98 ? -14.516 4.879 -11.984 1.00 55.88 98 THR A C 1
ATOM 828 O O . THR A 1 98 ? -13.727 5.069 -12.905 1.00 55.88 98 THR A O 1
ATOM 831 N N . GLU A 1 99 ? -14.314 5.296 -10.741 1.00 70.00 99 GLU A N 1
ATOM 832 C CA . GLU A 1 99 ? -13.071 5.908 -10.286 1.00 70.00 99 GLU A CA 1
ATOM 833 C C . GLU A 1 99 ? -11.954 4.857 -10.300 1.00 70.00 99 GLU A C 1
ATOM 835 O O . GLU A 1 99 ? -12.040 3.815 -9.639 1.00 70.00 99 GLU A O 1
ATOM 840 N N . LYS A 1 100 ? -10.906 5.116 -11.080 1.00 75.31 100 LYS A N 1
ATOM 841 C CA . LYS A 1 100 ? -9.695 4.290 -11.141 1.00 75.31 100 LYS A CA 1
ATOM 842 C C . LYS A 1 100 ? -8.473 5.138 -10.849 1.00 75.31 100 LYS A C 1
ATOM 844 O O . LYS A 1 100 ? -8.500 6.331 -11.112 1.00 75.31 100 LYS A O 1
ATOM 849 N N . MET A 1 101 ? -7.428 4.499 -10.343 1.00 78.50 101 MET A N 1
ATOM 850 C CA . MET A 1 101 ? -6.107 5.086 -10.150 1.00 78.50 101 MET A CA 1
ATOM 851 C C . MET A 1 101 ? -5.129 4.440 -11.137 1.00 78.50 101 MET A C 1
ATOM 853 O O . MET A 1 101 ? -5.197 3.234 -11.372 1.00 78.50 101 MET A O 1
ATOM 857 N N . ILE A 1 102 ? -4.235 5.225 -11.732 1.00 77.50 102 ILE A N 1
ATOM 858 C CA . ILE A 1 102 ? -3.211 4.739 -12.672 1.00 77.50 102 ILE A CA 1
ATOM 859 C C . ILE A 1 102 ? -1.836 5.055 -12.097 1.00 77.50 102 ILE A C 1
ATOM 861 O O . ILE A 1 102 ? -1.618 6.218 -11.844 1.00 77.50 102 ILE A O 1
ATOM 865 N N . LYS A 1 103 ? -0.918 4.096 -11.933 1.00 80.62 103 LYS A N 1
ATOM 866 C CA . LYS A 1 103 ? 0.507 4.346 -11.616 1.00 80.62 103 LYS A CA 1
ATOM 867 C C . LYS A 1 103 ? 1.349 4.150 -12.878 1.00 80.62 103 LYS A C 1
ATOM 869 O O . LYS A 1 103 ? 1.175 3.140 -13.558 1.00 80.62 103 LYS A O 1
ATOM 874 N N . ALA A 1 104 ? 2.256 5.080 -13.179 1.00 78.75 104 ALA A N 1
ATOM 875 C CA . ALA A 1 104 ? 3.088 5.055 -14.390 1.00 78.75 104 ALA A CA 1
ATOM 876 C C . ALA A 1 104 ? 4.596 5.019 -14.080 1.00 78.75 104 ALA A C 1
ATOM 878 O O . ALA A 1 104 ? 5.150 6.011 -13.621 1.00 78.75 104 ALA A O 1
ATOM 879 N N . ILE A 1 105 ? 5.284 3.909 -14.356 1.00 79.31 105 ILE A N 1
ATOM 880 C CA . ILE A 1 105 ? 6.701 3.718 -13.999 1.00 79.31 105 ILE A CA 1
ATOM 881 C C . ILE A 1 105 ? 7.560 3.651 -15.264 1.00 79.31 105 ILE A C 1
ATOM 883 O O . ILE A 1 105 ? 7.401 2.736 -16.076 1.00 79.31 105 ILE A O 1
ATOM 887 N N . LYS A 1 106 ? 8.485 4.604 -15.438 1.00 78.62 106 LYS A N 1
ATOM 888 C CA . LYS A 1 106 ? 9.450 4.571 -16.549 1.00 78.62 106 LYS A CA 1
ATOM 889 C C . LYS A 1 106 ? 10.451 3.434 -16.338 1.00 78.62 106 LYS A C 1
ATOM 891 O O . LYS A 1 106 ? 11.024 3.308 -15.255 1.00 78.62 106 LYS A O 1
ATOM 896 N N . CYS A 1 107 ? 10.666 2.640 -17.382 1.00 81.25 107 CYS A N 1
ATOM 897 C CA . CYS A 1 107 ? 11.541 1.474 -17.355 1.00 81.25 107 CYS A CA 1
ATOM 898 C C . CYS A 1 107 ? 12.873 1.761 -18.058 1.00 81.25 107 CYS A C 1
ATOM 900 O O . CYS A 1 107 ? 12.912 2.369 -19.130 1.00 81.25 107 CYS A O 1
ATOM 902 N N . LEU A 1 108 ? 13.964 1.266 -17.476 1.00 79.25 108 LEU A N 1
ATOM 903 C CA . LEU A 1 108 ? 15.302 1.288 -18.056 1.00 79.25 108 LEU A CA 1
ATOM 904 C C . LEU A 1 108 ? 15.868 -0.132 -18.198 1.00 79.25 108 LEU A C 1
ATOM 906 O O . LEU A 1 108 ? 15.689 -0.959 -17.299 1.00 79.25 108 LEU A O 1
ATOM 910 N N . PRO A 1 109 ? 16.617 -0.412 -19.282 1.00 81.94 109 PRO A N 1
ATOM 911 C CA . PRO A 1 109 ? 17.475 -1.588 -19.352 1.00 81.94 109 PRO A CA 1
ATOM 912 C C . PRO A 1 109 ? 18.436 -1.649 -18.166 1.00 81.94 109 PRO A C 1
ATOM 914 O O . PRO A 1 109 ? 19.002 -0.626 -17.771 1.00 81.94 109 PRO A O 1
ATOM 917 N N . GLU A 1 110 ? 18.680 -2.847 -17.639 1.00 82.38 110 GLU A N 1
ATOM 918 C CA . GLU A 1 110 ? 19.489 -3.052 -16.428 1.00 82.38 110 GLU A CA 1
ATOM 919 C C . GLU A 1 110 ? 20.890 -2.428 -16.568 1.00 82.38 110 GLU A C 1
ATOM 921 O O . GLU A 1 110 ? 21.365 -1.735 -15.673 1.00 82.38 110 GLU A O 1
ATOM 926 N N . LYS A 1 111 ? 21.509 -2.581 -17.748 1.00 75.00 111 LYS A N 1
ATOM 927 C CA . LYS A 1 111 ? 22.839 -2.029 -18.073 1.00 75.00 111 LYS A CA 1
ATOM 928 C C . LYS A 1 111 ? 22.914 -0.498 -18.006 1.00 75.00 111 LYS A C 1
ATOM 930 O O . LYS A 1 111 ? 23.998 0.058 -17.837 1.00 75.00 111 LYS A O 1
ATOM 935 N N . LEU A 1 112 ? 21.789 0.187 -18.202 1.00 71.38 112 LEU A N 1
ATOM 936 C CA . LEU A 1 112 ? 21.710 1.648 -18.142 1.00 71.38 112 LEU A CA 1
ATOM 937 C C . LEU A 1 112 ? 21.320 2.121 -16.744 1.00 71.38 112 LEU A C 1
ATOM 939 O O . LEU A 1 112 ? 21.886 3.097 -16.258 1.00 71.38 112 LEU A O 1
ATOM 943 N N . ALA A 1 113 ? 20.410 1.404 -16.084 1.00 68.44 113 ALA A N 1
ATOM 944 C CA . ALA A 1 113 ? 19.938 1.740 -14.745 1.00 68.44 113 ALA A CA 1
ATOM 945 C C . ALA A 1 113 ? 21.072 1.790 -13.705 1.00 68.44 113 ALA A C 1
ATOM 947 O O . ALA A 1 113 ? 21.039 2.622 -12.806 1.00 68.44 113 ALA A O 1
ATOM 948 N N . THR A 1 114 ? 22.114 0.964 -13.848 1.00 64.44 114 THR A N 1
ATOM 949 C CA . THR A 1 114 ? 23.277 0.979 -12.939 1.00 64.44 114 THR A CA 1
ATOM 950 C C . THR A 1 114 ? 24.167 2.215 -13.081 1.00 64.44 114 THR A C 1
ATOM 952 O O . THR A 1 114 ? 24.964 2.491 -12.191 1.00 64.44 114 THR A O 1
ATOM 955 N N . ASN A 1 115 ? 24.071 2.936 -14.200 1.00 55.41 115 ASN A N 1
ATOM 956 C CA . ASN A 1 115 ? 25.022 3.983 -14.586 1.00 55.41 115 ASN A CA 1
ATOM 957 C C . ASN A 1 115 ? 24.394 5.381 -14.662 1.00 55.41 115 ASN A C 1
ATOM 959 O O . ASN A 1 115 ? 25.107 6.368 -14.841 1.00 55.41 115 ASN A O 1
ATOM 963 N N . ILE A 1 116 ? 23.069 5.478 -14.545 1.00 57.00 116 ILE A N 1
ATOM 964 C CA . ILE A 1 116 ? 22.329 6.731 -14.668 1.00 57.00 116 ILE A CA 1
ATOM 965 C C . ILE A 1 116 ? 21.550 6.959 -13.375 1.00 57.00 116 ILE A C 1
ATOM 967 O O . ILE A 1 116 ? 20.590 6.247 -13.086 1.00 57.00 116 ILE A O 1
ATOM 971 N N . TYR A 1 117 ? 21.914 8.004 -12.629 1.00 49.00 117 TYR A N 1
ATOM 972 C CA . TYR A 1 117 ? 21.036 8.549 -11.595 1.00 49.00 117 TYR A CA 1
ATOM 973 C C . TYR A 1 117 ? 19.805 9.147 -12.280 1.00 49.00 117 TYR A C 1
ATOM 975 O O . TYR A 1 117 ? 19.882 10.203 -12.907 1.00 49.00 117 TYR A O 1
ATOM 983 N N . SER A 1 118 ? 18.679 8.442 -12.209 1.00 54.94 118 SER A N 1
ATOM 984 C CA . SER A 1 118 ? 17.401 8.893 -12.759 1.00 54.94 118 SER A CA 1
ATOM 985 C C . SER A 1 118 ? 16.243 8.421 -11.886 1.00 54.94 118 SER A C 1
ATOM 987 O O . SER A 1 118 ? 16.389 7.483 -11.108 1.00 54.94 118 SER A O 1
ATOM 989 N N . SER A 1 119 ? 15.081 9.053 -12.046 1.00 54.00 119 SER A N 1
ATOM 990 C CA . SER A 1 119 ? 13.816 8.617 -11.442 1.00 54.00 119 SER A CA 1
ATOM 991 C C . SER A 1 119 ? 13.212 7.371 -12.109 1.00 54.00 119 SER A C 1
ATOM 993 O O . SER A 1 119 ? 12.157 6.904 -11.688 1.00 54.00 119 SER A O 1
ATOM 995 N N . ALA A 1 120 ? 13.844 6.833 -13.158 1.00 64.06 120 ALA A N 1
ATOM 996 C CA . ALA A 1 120 ? 13.399 5.618 -13.826 1.00 64.06 120 ALA A CA 1
ATOM 997 C C . ALA A 1 120 ? 13.984 4.368 -13.151 1.00 64.06 120 ALA A C 1
ATOM 999 O O . ALA A 1 120 ? 15.111 4.370 -12.657 1.00 64.06 120 ALA A O 1
ATOM 1000 N N . MET A 1 121 ? 13.209 3.286 -13.154 1.00 74.75 121 MET A N 1
ATOM 1001 C CA . MET A 1 121 ? 13.566 2.025 -12.505 1.00 74.75 121 MET A CA 1
ATOM 1002 C C . MET A 1 121 ? 14.029 0.998 -13.536 1.00 74.75 121 MET A C 1
ATOM 1004 O O . MET A 1 121 ? 13.584 1.011 -14.685 1.00 74.75 121 MET A O 1
ATOM 1008 N N . SER A 1 122 ? 14.903 0.075 -13.134 1.00 85.75 122 SER A N 1
ATOM 1009 C CA . SER A 1 122 ? 15.288 -1.022 -14.021 1.00 85.75 122 SER A CA 1
ATOM 1010 C C . SER A 1 122 ? 14.118 -1.985 -14.249 1.00 85.75 122 SER A C 1
ATOM 1012 O O . SER A 1 122 ? 13.273 -2.154 -13.366 1.00 85.75 122 SER A O 1
ATOM 1014 N N . TYR A 1 123 ? 14.073 -2.673 -15.396 1.00 89.75 123 TYR A N 1
ATOM 1015 C CA . TYR A 1 123 ? 13.049 -3.704 -15.645 1.00 89.75 123 TYR A CA 1
ATOM 1016 C C . TYR A 1 123 ? 12.976 -4.752 -14.524 1.00 89.75 123 TYR A C 1
ATOM 1018 O O . TYR A 1 123 ? 11.889 -5.224 -14.189 1.00 89.75 123 TYR A O 1
ATOM 1026 N N . SER A 1 124 ? 14.117 -5.100 -13.920 1.00 90.19 124 SER A N 1
ATOM 1027 C CA . SER A 1 124 ? 14.189 -6.032 -12.790 1.00 90.19 124 SER A CA 1
ATOM 1028 C C . SER A 1 124 ? 13.426 -5.514 -11.571 1.00 90.19 124 SER A C 1
ATOM 1030 O O . SER A 1 124 ? 12.643 -6.251 -10.970 1.00 90.19 124 SER A O 1
ATOM 1032 N N . ASP A 1 125 ? 13.615 -4.245 -11.213 1.00 89.12 125 ASP A N 1
ATOM 1033 C CA . ASP A 1 125 ? 12.949 -3.651 -10.055 1.00 89.12 125 ASP A CA 1
ATOM 1034 C C . ASP A 1 125 ? 11.463 -3.400 -10.297 1.00 89.12 125 ASP A C 1
ATOM 1036 O O . ASP A 1 125 ? 10.644 -3.723 -9.436 1.00 89.12 125 ASP A O 1
ATOM 1040 N N . VAL A 1 126 ? 11.103 -2.935 -11.496 1.00 89.81 126 VAL A N 1
ATOM 1041 C CA . VAL A 1 126 ? 9.697 -2.783 -11.894 1.00 89.81 126 VAL A CA 1
ATOM 1042 C C . VAL A 1 126 ? 8.970 -4.128 -11.845 1.00 89.81 126 VAL A C 1
ATOM 1044 O O . VAL A 1 126 ? 7.851 -4.212 -11.343 1.00 89.81 126 VAL A O 1
ATOM 1047 N N . CYS A 1 127 ? 9.614 -5.205 -12.305 1.00 91.88 127 CYS A N 1
ATOM 1048 C CA . CYS A 1 127 ? 9.057 -6.556 -12.239 1.00 91.88 127 CYS A CA 1
ATOM 1049 C C . CYS A 1 127 ? 8.761 -6.986 -10.796 1.00 91.88 127 CYS A C 1
ATOM 1051 O O . CYS A 1 127 ? 7.666 -7.476 -10.518 1.00 91.88 127 CYS A O 1
ATOM 1053 N N . LYS A 1 128 ? 9.678 -6.745 -9.851 1.00 91.75 128 LYS A N 1
ATOM 1054 C CA . LYS A 1 128 ? 9.461 -7.077 -8.429 1.00 91.75 128 LYS A CA 1
ATOM 1055 C C . LYS A 1 128 ? 8.270 -6.321 -7.845 1.00 91.75 128 LYS A C 1
ATOM 1057 O O . LYS A 1 128 ? 7.458 -6.929 -7.149 1.00 91.75 128 LYS A O 1
ATOM 1062 N N . GLU A 1 129 ? 8.145 -5.030 -8.148 1.00 91.94 129 GLU A N 1
ATOM 1063 C CA . GLU A 1 129 ? 7.018 -4.222 -7.681 1.00 91.94 129 GLU A CA 1
ATOM 1064 C C . GLU A 1 129 ? 5.686 -4.729 -8.258 1.00 91.94 129 GLU A C 1
ATOM 1066 O O . GLU A 1 129 ? 4.728 -4.946 -7.512 1.00 91.94 129 GLU A O 1
ATOM 1071 N N . VAL A 1 130 ? 5.638 -4.982 -9.571 1.00 92.81 130 VAL A N 1
ATOM 1072 C CA . VAL A 1 130 ? 4.453 -5.504 -10.271 1.00 92.81 130 VAL A CA 1
ATOM 1073 C C . VAL A 1 130 ? 4.014 -6.850 -9.696 1.00 92.81 130 VAL A C 1
ATOM 1075 O O . VAL A 1 130 ? 2.826 -7.048 -9.427 1.00 92.81 130 VAL A O 1
ATOM 1078 N N . VAL A 1 131 ? 4.959 -7.768 -9.481 1.00 93.25 131 VAL A N 1
ATOM 1079 C CA . VAL A 1 131 ? 4.690 -9.087 -8.895 1.00 93.25 131 VAL A CA 1
ATOM 1080 C C . VAL A 1 131 ? 4.147 -8.944 -7.477 1.00 93.25 131 VAL A C 1
ATOM 1082 O O . VAL A 1 131 ? 3.101 -9.515 -7.161 1.00 93.25 131 VAL A O 1
ATOM 1085 N N . CYS A 1 132 ? 4.808 -8.141 -6.640 1.00 94.50 132 CYS A N 1
ATOM 1086 C CA . CYS A 1 132 ? 4.384 -7.904 -5.265 1.00 94.50 132 CYS A CA 1
ATOM 1087 C C . CYS A 1 132 ? 2.954 -7.349 -5.208 1.00 94.50 132 CYS A C 1
ATOM 1089 O O . CYS A 1 132 ? 2.085 -7.911 -4.534 1.00 94.50 132 CYS A O 1
ATOM 1091 N N . LEU A 1 133 ? 2.674 -6.312 -6.001 1.00 94.12 133 LEU A N 1
ATOM 1092 C CA . LEU A 1 133 ? 1.355 -5.699 -6.091 1.00 94.12 133 LEU A CA 1
ATOM 1093 C C . LEU A 1 133 ? 0.288 -6.702 -6.562 1.00 94.12 133 LEU A C 1
ATOM 1095 O O . LEU A 1 133 ? -0.787 -6.779 -5.963 1.00 94.12 133 LEU A O 1
ATOM 1099 N N . LYS A 1 134 ? 0.570 -7.506 -7.600 1.00 93.56 134 LYS A N 1
ATOM 1100 C CA . LYS A 1 134 ? -0.361 -8.534 -8.098 1.00 93.56 134 LYS A CA 1
ATOM 1101 C C . LYS A 1 134 ? -0.690 -9.581 -7.037 1.00 93.56 134 LYS A C 1
ATOM 1103 O O . LYS A 1 134 ? -1.863 -9.918 -6.877 1.00 93.56 134 LYS A O 1
ATOM 1108 N N . ILE A 1 135 ? 0.311 -10.080 -6.311 1.00 94.56 135 ILE A N 1
ATOM 1109 C CA . ILE A 1 135 ? 0.123 -11.084 -5.252 1.00 94.56 135 ILE A CA 1
ATOM 1110 C C . ILE A 1 135 ? -0.725 -10.505 -4.115 1.00 94.56 135 ILE A C 1
ATOM 1112 O O . ILE A 1 135 ? -1.727 -11.099 -3.707 1.00 94.56 135 ILE A O 1
ATOM 1116 N N . LEU A 1 136 ? -0.368 -9.317 -3.621 1.00 96.69 136 LEU A N 1
ATOM 1117 C CA . LEU A 1 136 ? -1.063 -8.683 -2.500 1.00 96.69 136 LEU A CA 1
ATOM 1118 C C . LEU A 1 136 ? -2.498 -8.276 -2.860 1.00 96.69 136 LEU A C 1
ATOM 1120 O O . LEU A 1 136 ? -3.405 -8.438 -2.040 1.00 96.69 136 LEU A O 1
ATOM 1124 N N . SER A 1 137 ? -2.739 -7.855 -4.106 1.00 95.75 137 SER A N 1
ATOM 1125 C CA . SER A 1 137 ? -4.076 -7.541 -4.624 1.00 95.75 137 SER A CA 1
ATOM 1126 C C . SER A 1 137 ? -5.062 -8.709 -4.473 1.00 95.75 137 SER A C 1
ATOM 1128 O O . SER A 1 137 ? -6.260 -8.478 -4.284 1.00 95.75 137 SER A O 1
ATOM 1130 N N . GLN A 1 138 ? -4.605 -9.967 -4.525 1.00 94.75 138 GLN A N 1
ATOM 1131 C CA . GLN A 1 138 ? -5.473 -11.150 -4.400 1.00 94.75 138 GLN A CA 1
ATOM 1132 C C . GLN A 1 138 ? -6.064 -11.316 -2.988 1.00 94.75 138 GLN A C 1
ATOM 1134 O O . GLN A 1 138 ? -7.122 -11.936 -2.808 1.00 94.75 138 GLN A O 1
ATOM 1139 N N . LEU A 1 139 ? -5.433 -10.720 -1.969 1.00 96.12 139 LEU A N 1
ATOM 1140 C CA . LEU A 1 139 ? -5.914 -10.775 -0.586 1.00 96.12 139 LEU A CA 1
ATOM 1141 C C . LEU A 1 139 ? -7.266 -10.068 -0.397 1.00 96.12 139 LEU A C 1
ATOM 1143 O O . LEU A 1 139 ? -8.006 -10.425 0.524 1.00 96.12 139 LEU A O 1
ATOM 1147 N N . SER A 1 140 ? -7.629 -9.142 -1.288 1.00 93.44 140 SER A N 1
ATOM 1148 C CA . SER A 1 140 ? -8.919 -8.434 -1.287 1.00 93.44 140 SER A CA 1
ATOM 1149 C C . SER A 1 140 ? -10.116 -9.368 -1.540 1.00 93.44 140 SER A C 1
ATOM 1151 O O . SER A 1 140 ? -11.133 -9.317 -0.834 1.00 93.44 140 SER A O 1
ATOM 1153 N N . SER A 1 141 ? -9.994 -10.298 -2.493 1.00 91.75 141 SER A N 1
ATOM 1154 C CA . SER A 1 141 ? -10.970 -11.372 -2.744 1.00 91.75 141 SER A CA 1
ATOM 1155 C C . SER A 1 141 ? -10.914 -12.463 -1.668 1.00 91.75 141 SER A C 1
ATOM 1157 O O . SER A 1 141 ? -11.933 -13.076 -1.309 1.00 91.75 141 SER A O 1
ATOM 1159 N N . GLY A 1 142 ? -9.737 -12.616 -1.067 1.00 92.56 142 GLY A N 1
ATOM 1160 C CA . GLY A 1 142 ? -9.412 -13.592 -0.046 1.00 92.56 142 GLY A CA 1
ATOM 1161 C C . GLY A 1 142 ? -8.806 -14.860 -0.639 1.00 92.56 142 GLY A C 1
ATOM 1162 O O . GLY A 1 142 ? -9.299 -15.397 -1.626 1.00 92.56 142 GLY A O 1
ATOM 1163 N N . VAL A 1 143 ? -7.762 -15.351 0.017 1.00 92.94 143 VAL A N 1
ATOM 1164 C CA . VAL A 1 143 ? -6.940 -16.491 -0.395 1.00 92.94 143 VAL A CA 1
ATOM 1165 C C . VAL A 1 143 ? -7.186 -17.651 0.566 1.00 92.94 143 VAL A C 1
ATOM 1167 O O . VAL A 1 143 ? -7.435 -17.437 1.755 1.00 92.94 143 VAL A O 1
ATOM 1170 N N . THR A 1 144 ? -7.168 -18.885 0.062 1.00 92.56 144 THR A N 1
ATOM 1171 C CA . THR A 1 144 ? -7.280 -20.089 0.897 1.00 92.56 144 THR A CA 1
ATOM 1172 C C . THR A 1 144 ? -5.993 -20.886 0.801 1.00 92.56 144 THR A C 1
ATOM 1174 O O . THR A 1 144 ? -5.644 -21.347 -0.279 1.00 92.56 144 THR A O 1
ATOM 1177 N N . ILE A 1 145 ? -5.324 -21.069 1.934 1.00 88.56 145 ILE A N 1
ATOM 1178 C CA . ILE A 1 145 ? -4.098 -21.855 2.047 1.00 88.56 145 ILE A CA 1
ATOM 1179 C C . ILE A 1 145 ? -4.442 -23.212 2.655 1.00 88.56 145 ILE A C 1
ATOM 1181 O O . ILE A 1 145 ? -5.228 -23.304 3.603 1.00 88.56 145 ILE A O 1
ATOM 1185 N N . VAL A 1 146 ? -3.881 -24.276 2.087 1.00 83.12 146 VAL A N 1
ATOM 1186 C CA . VAL A 1 146 ? -3.982 -25.633 2.631 1.00 83.12 146 VAL A CA 1
ATOM 1187 C C . VAL A 1 146 ? -2.798 -25.840 3.568 1.00 83.12 146 VAL A C 1
ATOM 1189 O O . VAL A 1 146 ? -1.663 -25.596 3.174 1.00 83.12 146 VAL A O 1
ATOM 1192 N N . GLU A 1 147 ? -3.056 -26.281 4.797 1.00 68.19 147 GLU A N 1
ATOM 1193 C CA . GLU A 1 147 ? -2.038 -26.620 5.793 1.00 68.19 147 GLU A CA 1
ATOM 1194 C C . GLU A 1 147 ? -1.242 -27.825 5.283 1.00 68.19 147 GLU A C 1
ATOM 1196 O O . GLU A 1 147 ? -1.658 -28.972 5.426 1.00 68.19 147 GLU A O 1
ATOM 1201 N N . ASN A 1 148 ? -0.176 -27.529 4.540 1.00 54.34 148 ASN A N 1
ATOM 1202 C CA . ASN A 1 148 ? 0.816 -28.467 4.033 1.00 54.34 148 ASN A CA 1
ATOM 1203 C C . ASN A 1 148 ? 2.037 -27.693 3.502 1.00 54.34 148 ASN A C 1
ATOM 1205 O O . ASN A 1 148 ? 2.473 -27.894 2.378 1.00 54.34 148 ASN A O 1
ATOM 1209 N N . GLN A 1 149 ? 2.539 -26.771 4.316 1.00 46.25 149 GLN A N 1
ATOM 1210 C CA . GLN A 1 149 ? 3.798 -26.045 4.170 1.00 46.25 149 GLN A CA 1
ATOM 1211 C C . GLN A 1 149 ? 4.119 -25.525 5.572 1.00 46.25 149 GLN A C 1
ATOM 1213 O O . GLN A 1 149 ? 3.211 -25.126 6.301 1.00 46.25 149 GLN A O 1
ATOM 1218 N N . SER A 1 150 ? 5.379 -25.626 5.971 1.00 37.06 150 SER A N 1
ATOM 1219 C CA . SER A 1 150 ? 5.921 -25.249 7.275 1.00 37.06 150 SER A CA 1
ATOM 1220 C C . SER A 1 150 ? 5.541 -23.820 7.679 1.00 37.06 150 SER A C 1
ATOM 1222 O O . SER A 1 150 ? 6.284 -22.869 7.440 1.00 37.06 150 SER A O 1
ATOM 1224 N N . ILE A 1 151 ? 4.391 -23.657 8.327 1.00 41.81 151 ILE A N 1
ATOM 1225 C CA . ILE A 1 151 ? 4.179 -22.543 9.238 1.00 41.81 151 ILE A CA 1
ATOM 1226 C C . ILE A 1 151 ? 4.969 -22.950 10.475 1.00 41.81 151 ILE A C 1
ATOM 1228 O O . ILE A 1 151 ? 4.536 -23.828 11.216 1.00 41.81 151 ILE A O 1
ATOM 1232 N N . ASN A 1 152 ? 6.160 -22.378 10.655 1.00 35.00 152 ASN A N 1
ATOM 1233 C CA . ASN A 1 152 ? 6.829 -22.415 11.949 1.00 35.00 152 ASN A CA 1
ATOM 1234 C C . ASN A 1 152 ? 5.889 -21.727 12.945 1.00 35.00 152 ASN A C 1
ATOM 1236 O O . ASN A 1 152 ? 5.847 -20.500 13.031 1.00 35.00 152 ASN A O 1
ATOM 1240 N N . GLU A 1 153 ? 5.082 -22.521 13.642 1.00 37.16 153 GLU A N 1
ATOM 1241 C CA . GLU A 1 153 ? 4.339 -22.099 14.819 1.00 37.16 153 GLU A CA 1
ATOM 1242 C C . GLU A 1 153 ? 5.363 -21.795 15.916 1.00 37.16 153 GLU A C 1
ATOM 1244 O O . GLU A 1 153 ? 5.715 -22.634 16.736 1.00 37.16 153 GLU A O 1
ATOM 1249 N N . SER A 1 154 ? 5.903 -20.575 15.911 1.00 32.84 154 SER A N 1
ATOM 1250 C CA . SER A 1 154 ? 6.380 -19.967 17.145 1.00 32.84 154 SER A CA 1
ATOM 1251 C C . SER A 1 154 ? 5.149 -19.426 17.866 1.00 32.84 154 SER A C 1
ATOM 1253 O O . SER A 1 154 ? 4.767 -18.264 17.688 1.00 32.84 154 SER A O 1
ATOM 1255 N N . ASP A 1 155 ? 4.489 -20.297 18.621 1.00 33.91 155 ASP A N 1
ATOM 1256 C CA . ASP A 1 155 ? 3.427 -19.922 19.541 1.00 33.91 155 ASP A CA 1
ATOM 1257 C C . ASP A 1 155 ? 4.000 -19.005 20.629 1.00 33.91 155 ASP A C 1
ATOM 1259 O O . ASP A 1 155 ? 4.544 -19.441 21.640 1.00 33.91 155 ASP A O 1
ATOM 1263 N N . HIS A 1 156 ? 3.854 -17.697 20.435 1.00 35.09 156 HIS A N 1
ATOM 1264 C CA . HIS A 1 156 ? 3.619 -16.802 21.558 1.00 35.09 156 HIS A CA 1
ATOM 1265 C C . HIS A 1 156 ? 2.108 -16.723 21.754 1.00 35.09 156 HIS A C 1
ATOM 1267 O O . HIS A 1 156 ? 1.442 -15.784 21.312 1.00 35.09 156 HIS A O 1
ATOM 1273 N N . GLU A 1 157 ? 1.564 -17.754 22.404 1.00 32.00 157 GLU A N 1
ATOM 1274 C CA . GLU A 1 157 ? 0.287 -17.628 23.090 1.00 32.00 157 GLU A CA 1
ATOM 1275 C C . GLU A 1 157 ? 0.359 -16.402 24.008 1.00 32.00 157 GLU A C 1
ATOM 1277 O O . GLU A 1 157 ? 1.248 -16.265 24.852 1.00 32.00 157 GLU A O 1
ATOM 1282 N N . PHE A 1 158 ? -0.585 -15.482 23.813 1.00 30.50 158 PHE A N 1
ATOM 1283 C CA . PHE A 1 158 ? -0.896 -14.423 24.763 1.00 30.50 158 PHE A CA 1
ATOM 1284 C C . PHE A 1 158 ? -1.388 -15.091 26.058 1.00 30.50 158 PHE A C 1
ATOM 1286 O O . PHE A 1 158 ? -2.573 -15.383 26.211 1.00 30.50 158 PHE A O 1
ATOM 1293 N N . GLY A 1 159 ? -0.452 -15.393 26.956 1.00 28.11 159 GLY A N 1
ATOM 1294 C CA . GLY A 1 159 ? -0.717 -15.999 28.254 1.00 28.11 159 GLY A CA 1
ATOM 1295 C C . GLY A 1 159 ? -1.277 -14.985 29.245 1.00 28.11 159 GLY A C 1
ATOM 1296 O O . GLY A 1 159 ? -0.525 -14.323 29.957 1.00 28.11 159 GLY A O 1
ATOM 1297 N N . ASP A 1 160 ? -2.603 -14.913 29.324 1.00 30.36 160 ASP A N 1
ATOM 1298 C CA . ASP A 1 160 ? -3.305 -14.574 30.561 1.00 30.36 160 ASP A CA 1
ATOM 1299 C C . ASP A 1 160 ? -3.289 -15.816 31.466 1.00 30.36 160 ASP A C 1
ATOM 1301 O O . ASP A 1 160 ? -4.120 -16.707 31.312 1.00 30.36 160 ASP A O 1
ATOM 1305 N N . SER A 1 161 ? -2.354 -15.891 32.419 1.00 29.33 161 SER A N 1
ATOM 1306 C CA . SER A 1 161 ? -2.543 -16.702 33.633 1.00 29.33 161 SER A CA 1
ATOM 1307 C C . SER A 1 161 ? -1.503 -16.381 34.710 1.00 29.33 161 SER A C 1
ATOM 1309 O O . SER A 1 161 ? -0.517 -17.092 34.896 1.00 29.33 161 SER A O 1
ATOM 1311 N N . ASN A 1 162 ? -1.769 -15.335 35.491 1.00 27.34 162 ASN A N 1
ATOM 1312 C CA . ASN A 1 162 ? -1.401 -15.331 36.904 1.00 27.34 162 ASN A CA 1
ATOM 1313 C C . ASN A 1 162 ? -2.566 -15.955 37.681 1.00 27.34 162 ASN A C 1
ATOM 1315 O O . ASN A 1 162 ? -3.586 -15.293 37.832 1.00 27.34 162 ASN A O 1
ATOM 1319 N N . LEU A 1 163 ? -2.424 -17.193 38.163 1.00 27.86 163 LEU A N 1
ATOM 1320 C CA . LEU A 1 163 ? -2.676 -17.574 39.562 1.00 27.86 163 LEU A CA 1
ATOM 1321 C C . LEU A 1 163 ? -2.563 -19.095 39.754 1.00 27.86 163 LEU A C 1
ATOM 1323 O O . LEU A 1 163 ? -3.206 -19.873 39.057 1.00 27.86 163 LEU A O 1
ATOM 1327 N N . SER A 1 164 ? -1.882 -19.451 40.845 1.00 28.14 164 SER A N 1
ATOM 1328 C CA . SER A 1 164 ? -1.941 -20.713 41.599 1.00 28.14 164 SER A CA 1
ATOM 1329 C C . SER A 1 164 ? -1.201 -21.941 41.048 1.00 28.14 164 SER A C 1
ATOM 1331 O O . SER A 1 164 ? -1.212 -22.192 39.858 1.00 28.14 164 SER A O 1
ATOM 1333 N N . THR A 1 165 ? -0.601 -22.845 41.824 1.00 27.61 165 THR A N 1
ATOM 1334 C CA . THR A 1 165 ? 0.070 -22.858 43.135 1.00 27.61 165 THR A CA 1
ATOM 1335 C C . THR A 1 165 ? 0.797 -24.219 43.167 1.00 27.61 165 THR A C 1
ATOM 1337 O O . THR A 1 165 ? 0.198 -25.227 42.823 1.00 27.61 165 THR A O 1
ATOM 1340 N N . ARG A 1 166 ? 2.042 -24.245 43.666 1.00 26.17 166 ARG A N 1
ATOM 1341 C CA . ARG A 1 166 ? 2.750 -25.365 44.346 1.00 26.17 166 ARG A CA 1
ATOM 1342 C C . ARG A 1 166 ? 2.998 -26.730 43.655 1.00 26.17 166 ARG A C 1
ATOM 1344 O O . ARG A 1 166 ? 2.114 -27.561 43.531 1.00 26.17 166 ARG A O 1
ATOM 1351 N N . ARG A 1 167 ? 4.308 -27.023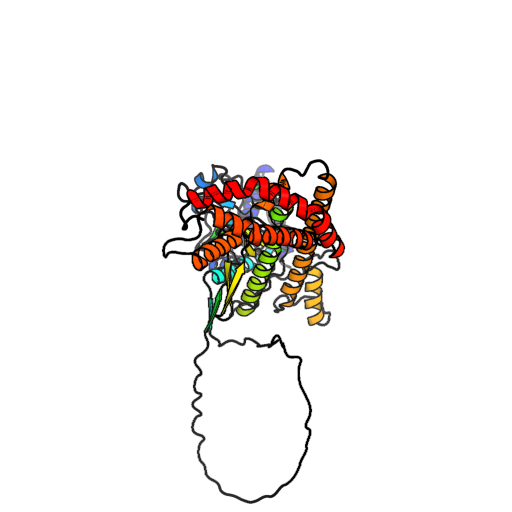 43.546 1.00 27.11 167 ARG A N 1
ATOM 1352 C CA . ARG A 1 167 ? 5.057 -28.179 44.114 1.00 27.11 167 ARG A CA 1
ATOM 1353 C C . ARG A 1 167 ? 4.374 -29.562 44.135 1.00 27.11 167 ARG A C 1
ATOM 1355 O O . ARG A 1 167 ? 3.542 -29.804 45.004 1.00 27.11 167 ARG A O 1
ATOM 1362 N N . ARG A 1 168 ? 5.030 -30.540 43.492 1.00 24.94 168 ARG A N 1
ATOM 1363 C CA . ARG A 1 168 ? 5.632 -31.691 44.202 1.00 24.94 168 ARG A CA 1
ATOM 1364 C C . ARG A 1 168 ? 6.713 -32.385 43.363 1.00 24.94 168 ARG A C 1
ATOM 1366 O O . ARG A 1 168 ? 6.438 -32.909 42.295 1.00 24.94 168 ARG A O 1
ATOM 1373 N N . LEU A 1 169 ? 7.932 -32.358 43.897 1.00 28.34 169 LEU A N 1
ATOM 1374 C CA . LEU A 1 169 ? 8.987 -33.342 43.665 1.00 28.34 169 LEU A CA 1
ATOM 1375 C C . LEU A 1 169 ? 8.590 -34.643 44.370 1.00 28.34 169 LEU A C 1
ATOM 1377 O O . LEU A 1 169 ? 8.188 -34.554 45.530 1.00 28.34 169 LEU A O 1
ATOM 1381 N N . THR A 1 170 ? 8.807 -35.792 43.732 1.00 27.27 170 THR A N 1
ATOM 1382 C CA . THR A 1 170 ? 9.333 -37.010 44.373 1.00 27.27 170 THR A CA 1
ATOM 1383 C C . THR A 1 170 ? 9.985 -37.891 43.311 1.00 27.27 170 THR A C 1
ATOM 1385 O O . THR A 1 170 ? 9.356 -38.226 42.308 1.00 27.27 170 THR A O 1
ATOM 1388 N N . ASN A 1 171 ? 11.248 -38.225 43.570 1.00 30.42 171 ASN A N 1
ATOM 1389 C CA . ASN A 1 171 ? 11.960 -39.380 43.033 1.00 30.42 171 ASN A CA 1
ATOM 1390 C C . ASN A 1 171 ? 11.208 -40.672 43.390 1.00 30.42 171 ASN A C 1
ATOM 1392 O O . ASN A 1 171 ? 10.531 -40.694 44.415 1.00 30.42 171 ASN A O 1
ATOM 1396 N N . ASP A 1 172 ? 11.396 -41.734 42.610 1.00 28.41 172 ASP A N 1
ATOM 1397 C CA . ASP A 1 172 ? 12.002 -42.959 43.142 1.00 28.41 172 ASP A CA 1
ATOM 1398 C C . ASP A 1 172 ? 12.453 -43.901 42.018 1.00 28.41 172 ASP A C 1
ATOM 1400 O O . ASP A 1 172 ? 11.929 -43.903 40.905 1.00 28.41 172 ASP A O 1
ATOM 1404 N N . SER A 1 173 ? 13.523 -44.614 42.344 1.00 30.78 173 SER A N 1
ATOM 1405 C CA . SER A 1 173 ? 14.355 -45.513 41.553 1.00 30.78 173 SER A CA 1
ATOM 1406 C C . SER A 1 173 ? 13.943 -46.988 41.700 1.00 30.78 173 SER A C 1
ATOM 1408 O O . SER A 1 173 ? 13.079 -47.305 42.512 1.00 30.78 173 SER A O 1
ATOM 1410 N N . ASN A 1 174 ? 14.686 -47.862 40.997 1.00 30.03 174 ASN A N 1
ATOM 1411 C CA . ASN A 1 174 ? 14.778 -49.336 41.108 1.00 30.03 174 ASN A CA 1
ATOM 1412 C C . ASN A 1 174 ? 13.797 -50.103 40.193 1.00 30.03 174 ASN A C 1
ATOM 1414 O O . ASN A 1 174 ? 12.657 -49.698 40.031 1.00 30.03 174 ASN A O 1
ATOM 1418 N N . GLU A 1 175 ? 14.137 -51.215 39.536 1.00 29.94 175 GLU A N 1
ATOM 1419 C CA . GLU A 1 175 ? 15.293 -52.116 39.604 1.00 29.94 175 GLU A CA 1
ATOM 1420 C C . GLU A 1 175 ? 15.291 -53.041 38.366 1.00 29.94 175 GLU A C 1
ATOM 1422 O O . GLU A 1 175 ? 14.276 -53.217 37.696 1.00 29.94 175 GLU A O 1
ATOM 1427 N N . SER A 1 176 ? 16.446 -53.635 38.080 1.00 30.42 176 SER A N 1
ATOM 1428 C CA . SER A 1 176 ? 16.730 -54.619 37.029 1.00 30.42 176 SER A CA 1
ATOM 1429 C C . SER A 1 176 ? 16.198 -56.029 37.325 1.00 30.42 176 SER A C 1
ATOM 1431 O O . SER A 1 176 ? 16.282 -56.469 38.468 1.00 30.42 176 SER A O 1
ATOM 1433 N N . SER A 1 177 ? 15.848 -56.810 36.296 1.00 30.08 177 SER A N 1
ATOM 1434 C CA . SER A 1 177 ? 16.279 -58.222 36.159 1.00 30.08 177 SER A CA 1
ATOM 1435 C C . SER A 1 177 ? 15.902 -58.825 34.796 1.00 30.08 177 SER A C 1
ATOM 1437 O O . SER A 1 177 ? 14.860 -58.516 34.227 1.00 30.08 177 SER A O 1
ATOM 1439 N N . ASN A 1 178 ? 16.819 -59.650 34.284 1.00 30.81 178 ASN A N 1
ATOM 1440 C CA . ASN A 1 178 ? 16.749 -60.451 33.059 1.00 30.81 178 ASN A CA 1
ATOM 1441 C C . ASN A 1 178 ? 15.703 -61.576 33.168 1.00 30.81 178 ASN A C 1
ATOM 1443 O O . ASN A 1 178 ? 15.609 -62.157 34.244 1.00 30.81 178 ASN A O 1
ATOM 1447 N N . ASP A 1 179 ? 15.079 -61.989 32.055 1.00 29.47 179 ASP A N 1
ATOM 1448 C CA . ASP A 1 179 ? 15.312 -63.339 31.510 1.00 29.47 179 ASP A CA 1
ATOM 1449 C C . ASP A 1 179 ? 14.783 -63.551 30.069 1.00 29.47 179 ASP A C 1
ATOM 1451 O O . ASP A 1 179 ? 13.815 -62.936 29.635 1.00 29.47 179 ASP A O 1
ATOM 1455 N N . SER A 1 180 ? 15.536 -64.412 29.386 1.00 30.52 180 SER A N 1
ATOM 1456 C CA . SER A 1 180 ? 15.426 -65.177 28.127 1.00 30.52 180 SER A CA 1
ATOM 1457 C C . SER A 1 180 ? 14.184 -65.189 27.196 1.00 30.52 180 SER A C 1
ATOM 1459 O O . SER A 1 180 ? 13.057 -65.421 27.607 1.00 30.52 180 SER A O 1
ATOM 1461 N N . ASN A 1 181 ? 14.524 -65.102 25.893 1.00 31.89 181 ASN A N 1
ATOM 1462 C CA . ASN A 1 181 ? 14.068 -65.847 24.698 1.00 31.89 181 ASN A CA 1
ATOM 1463 C C . ASN A 1 181 ? 12.570 -66.114 24.448 1.00 31.89 181 ASN A C 1
ATOM 1465 O O . ASN A 1 181 ? 11.968 -66.912 25.152 1.00 31.89 181 ASN A O 1
ATOM 1469 N N . GLU A 1 182 ? 12.066 -65.638 23.304 1.00 34.34 182 GLU A N 1
ATOM 1470 C CA . GLU A 1 182 ? 11.569 -66.493 22.206 1.00 34.34 182 GLU A CA 1
ATOM 1471 C C . GLU A 1 182 ? 11.318 -65.638 20.949 1.00 34.34 182 GLU A C 1
ATOM 1473 O O . GLU A 1 182 ? 10.753 -64.546 21.019 1.00 34.34 182 GLU A O 1
ATOM 1478 N N . ASP A 1 183 ? 11.838 -66.124 19.821 1.00 36.94 183 ASP A N 1
ATOM 1479 C CA . ASP A 1 183 ? 11.666 -65.579 18.479 1.00 36.94 183 ASP A CA 1
ATOM 1480 C C . ASP A 1 183 ? 10.213 -65.768 18.017 1.00 36.94 183 ASP A C 1
ATOM 1482 O O . ASP A 1 183 ? 9.735 -66.898 17.966 1.00 36.94 183 ASP A O 1
ATOM 1486 N N . ASP A 1 184 ? 9.549 -64.685 17.613 1.00 37.97 184 ASP A N 1
ATOM 1487 C CA . ASP A 1 184 ? 8.373 -64.735 16.740 1.00 37.97 184 ASP A CA 1
ATOM 1488 C C . ASP A 1 184 ? 8.502 -63.626 15.685 1.00 37.97 184 ASP A C 1
ATOM 1490 O O . ASP A 1 184 ? 8.293 -62.435 15.941 1.00 37.97 184 ASP A O 1
ATOM 1494 N N . ASP A 1 185 ? 8.881 -64.046 14.477 1.00 42.06 185 ASP A N 1
ATOM 1495 C CA . ASP A 1 185 ? 8.861 -63.258 13.250 1.00 42.06 185 ASP A CA 1
ATOM 1496 C C . ASP A 1 185 ? 7.408 -62.908 12.880 1.00 42.06 185 ASP A C 1
ATOM 1498 O O . ASP A 1 185 ? 6.728 -63.636 12.154 1.00 42.06 185 ASP A O 1
ATOM 1502 N N . ALA A 1 186 ? 6.924 -61.763 13.360 1.00 40.59 186 ALA A N 1
ATOM 1503 C CA . ALA A 1 186 ? 5.744 -61.100 12.817 1.00 40.59 186 ALA A CA 1
ATOM 1504 C C . ALA A 1 186 ? 6.175 -59.795 12.136 1.00 40.59 186 ALA A C 1
ATOM 1506 O O . ALA A 1 186 ? 6.588 -58.837 12.793 1.00 40.59 186 ALA A O 1
ATOM 1507 N N . GLU A 1 187 ? 6.089 -59.763 10.802 1.00 43.28 187 GLU A N 1
ATOM 1508 C CA . GLU A 1 187 ? 6.233 -58.537 10.012 1.00 43.28 187 GLU A CA 1
ATOM 1509 C C . GLU A 1 187 ? 5.346 -57.424 10.608 1.00 43.28 187 GLU A C 1
ATOM 1511 O O . GLU A 1 187 ? 4.160 -57.663 10.863 1.00 43.28 187 GLU A O 1
ATOM 1516 N N . PRO A 1 188 ? 5.859 -56.200 10.835 1.00 40.38 188 PRO A N 1
ATOM 1517 C CA . PRO A 1 188 ? 5.007 -55.109 11.277 1.00 40.38 188 PRO A CA 1
ATOM 1518 C C . PRO A 1 188 ? 4.036 -54.757 10.145 1.00 40.38 188 PRO A C 1
ATOM 1520 O O . PRO A 1 188 ? 4.455 -54.307 9.075 1.00 40.38 188 PRO A O 1
ATOM 1523 N N . GLU A 1 189 ? 2.735 -54.950 10.385 1.00 39.66 189 GLU A N 1
ATOM 1524 C CA . GLU A 1 189 ? 1.687 -54.457 9.491 1.00 39.66 189 GLU A CA 1
ATOM 1525 C C . GLU A 1 189 ? 1.936 -52.972 9.167 1.00 39.66 189 GLU A C 1
ATOM 1527 O O . GLU A 1 189 ? 2.306 -52.194 10.058 1.00 39.66 189 GLU A O 1
ATOM 1532 N N . PRO A 1 190 ? 1.743 -52.535 7.909 1.00 39.94 190 PRO A N 1
ATOM 1533 C CA . PRO A 1 190 ? 1.976 -51.151 7.548 1.00 39.94 190 PRO A CA 1
ATOM 1534 C C . PRO A 1 190 ? 1.024 -50.273 8.355 1.00 39.94 190 PRO A C 1
ATOM 1536 O O . PRO A 1 190 ? -0.198 -50.366 8.221 1.00 39.94 190 PRO A O 1
ATOM 1539 N N . ILE A 1 191 ? 1.596 -49.395 9.180 1.00 39.78 191 ILE A N 1
ATOM 1540 C CA . ILE A 1 191 ? 0.867 -48.337 9.870 1.00 39.78 191 ILE A CA 1
ATOM 1541 C C . ILE A 1 191 ? 0.147 -47.530 8.789 1.00 39.78 191 ILE A C 1
ATOM 1543 O O . ILE A 1 191 ? 0.751 -46.728 8.074 1.00 39.78 191 ILE A O 1
ATOM 1547 N N . VAL A 1 192 ? -1.157 -47.760 8.647 1.00 44.44 192 VAL A N 1
ATOM 1548 C CA . VAL A 1 192 ? -2.029 -46.909 7.847 1.00 44.44 192 VAL A CA 1
ATOM 1549 C C . VAL A 1 192 ? -2.069 -45.573 8.575 1.00 44.44 192 VAL A C 1
ATOM 1551 O O . VAL A 1 192 ? -2.864 -45.370 9.493 1.00 44.44 192 VAL A O 1
ATOM 1554 N N . GLU A 1 193 ? -1.174 -44.660 8.196 1.00 42.00 193 GLU A N 1
ATOM 1555 C CA . GLU A 1 193 ? -1.260 -43.261 8.587 1.00 42.00 193 GLU A CA 1
ATOM 1556 C C . GLU A 1 193 ? -2.646 -42.762 8.184 1.00 42.00 193 GLU A C 1
ATOM 1558 O O . GLU A 1 193 ? -2.930 -42.483 7.015 1.00 42.00 193 GLU A O 1
ATOM 1563 N N . SER A 1 194 ? -3.540 -42.665 9.169 1.00 42.47 194 SER A N 1
ATOM 1564 C CA . SER A 1 194 ? -4.805 -41.971 9.004 1.00 42.47 194 SER A CA 1
ATOM 1565 C C . SER A 1 194 ? -4.471 -40.540 8.578 1.00 42.47 194 SER A C 1
ATOM 1567 O O . SER A 1 194 ? -4.035 -39.714 9.382 1.00 42.47 194 SER A O 1
ATOM 1569 N N . ARG A 1 195 ? -4.591 -40.249 7.277 1.00 50.19 195 ARG A N 1
ATOM 1570 C CA . ARG A 1 195 ? -4.385 -38.905 6.737 1.00 50.19 195 ARG A CA 1
ATOM 1571 C C . ARG A 1 195 ? -5.437 -38.004 7.367 1.00 50.19 195 ARG A C 1
ATOM 1573 O O . ARG A 1 195 ? -6.576 -37.953 6.903 1.00 50.19 195 ARG A O 1
ATOM 1580 N N . ARG A 1 196 ? -5.062 -37.302 8.440 1.00 54.97 196 ARG A N 1
ATOM 1581 C CA . ARG A 1 196 ? -5.875 -36.222 9.003 1.00 54.97 196 ARG A CA 1
ATOM 1582 C C . ARG A 1 196 ? -6.234 -35.277 7.849 1.00 54.97 196 ARG A C 1
ATOM 1584 O O . ARG A 1 196 ? -5.352 -34.940 7.054 1.00 54.97 196 ARG A O 1
ATOM 1591 N N . PRO A 1 197 ? -7.505 -34.870 7.704 1.00 56.12 197 PRO A N 1
ATOM 1592 C CA . PRO A 1 197 ? -7.892 -33.971 6.629 1.00 56.12 197 PRO A CA 1
ATOM 1593 C C . PRO A 1 197 ? -7.078 -32.679 6.749 1.00 56.12 197 PRO A C 1
ATOM 1595 O O . PRO A 1 197 ? -7.109 -32.025 7.792 1.00 56.12 197 PRO A O 1
ATOM 1598 N N . ARG A 1 198 ? -6.330 -32.329 5.691 1.00 71.94 198 ARG A N 1
ATOM 1599 C CA . ARG A 1 198 ? -5.519 -31.102 5.648 1.00 71.94 198 ARG A CA 1
ATOM 1600 C C . ARG A 1 198 ? -6.415 -29.905 5.953 1.00 71.94 198 ARG A C 1
ATOM 1602 O O . ARG A 1 198 ? -7.383 -29.666 5.219 1.00 71.94 198 ARG A O 1
ATOM 1609 N N . LYS A 1 199 ? -6.123 -29.160 7.023 1.00 82.69 199 LYS A N 1
ATOM 1610 C CA . LYS A 1 199 ? -6.924 -27.981 7.366 1.00 82.69 199 LYS A CA 1
ATOM 1611 C C . LYS A 1 199 ? -6.744 -26.926 6.280 1.00 82.69 199 LYS A C 1
ATOM 1613 O O . LYS A 1 199 ? -5.674 -26.774 5.697 1.00 82.69 199 LYS A O 1
ATOM 1618 N N . ARG A 1 200 ? -7.819 -26.207 5.969 1.00 89.50 200 ARG A N 1
ATOM 1619 C CA . ARG A 1 200 ? -7.807 -25.100 5.008 1.00 89.50 200 ARG A CA 1
ATOM 1620 C C . ARG A 1 200 ? -8.091 -23.808 5.750 1.00 89.50 200 ARG A C 1
ATOM 1622 O O . ARG A 1 200 ? -9.116 -23.693 6.425 1.00 89.50 200 ARG A O 1
ATOM 1629 N N . TYR A 1 201 ? -7.209 -22.834 5.593 1.00 93.62 201 TYR A N 1
ATOM 1630 C CA . TYR A 1 201 ? -7.329 -21.534 6.230 1.00 93.62 201 TYR A CA 1
ATOM 1631 C C . TYR A 1 201 ? -7.602 -20.459 5.196 1.00 93.62 201 TYR A C 1
ATOM 1633 O O . TYR A 1 201 ? -6.890 -20.339 4.202 1.00 93.62 201 TYR A O 1
ATOM 1641 N N . ARG A 1 202 ? -8.633 -19.654 5.446 1.00 95.56 202 ARG A N 1
ATOM 1642 C CA . ARG A 1 202 ? -8.937 -18.486 4.626 1.00 95.56 202 ARG A CA 1
ATOM 1643 C C . ARG A 1 202 ? -8.300 -17.238 5.217 1.00 95.56 202 ARG A C 1
ATOM 1645 O O . ARG A 1 202 ? -8.397 -17.002 6.421 1.00 95.56 202 ARG A O 1
ATOM 1652 N N . PHE A 1 203 ? -7.756 -16.402 4.351 1.00 97.31 203 PHE A N 1
ATOM 1653 C CA . PHE A 1 203 ? -7.223 -15.090 4.675 1.00 97.31 203 PHE A CA 1
ATOM 1654 C C . PHE A 1 203 ? -7.850 -14.038 3.767 1.00 97.31 203 PHE A C 1
ATOM 1656 O O . PHE A 1 203 ? -8.160 -14.326 2.614 1.00 97.31 203 PHE A O 1
ATOM 1663 N N . LYS A 1 204 ? -8.103 -12.836 4.282 1.00 98.12 204 LYS A N 1
ATOM 1664 C CA . LYS A 1 204 ? -8.672 -11.727 3.510 1.00 98.12 204 LYS A CA 1
ATOM 1665 C C . LYS A 1 204 ? -8.345 -10.395 4.171 1.00 98.12 204 LYS A C 1
ATOM 1667 O O . LYS A 1 204 ? -8.647 -10.216 5.351 1.00 98.12 204 LYS A O 1
ATOM 1672 N N . THR A 1 205 ? -7.832 -9.449 3.397 1.00 98.06 205 THR A N 1
ATOM 1673 C CA . THR A 1 205 ? -7.646 -8.057 3.818 1.00 98.06 205 THR A CA 1
ATOM 1674 C C . THR A 1 205 ? -7.912 -7.115 2.652 1.00 98.06 205 THR A C 1
ATOM 1676 O O . THR A 1 205 ? -7.589 -7.438 1.515 1.00 98.06 205 THR A O 1
ATOM 1679 N N . GLY A 1 206 ? -8.528 -5.968 2.940 1.00 96.56 206 GLY A N 1
ATOM 1680 C CA . GLY A 1 206 ? -8.713 -4.883 1.975 1.00 96.56 206 GLY A CA 1
ATOM 1681 C C . GLY A 1 206 ? -7.524 -3.926 1.908 1.00 96.56 206 GLY A C 1
ATOM 1682 O O . GLY A 1 206 ? -7.556 -3.017 1.099 1.00 96.56 206 GLY A O 1
ATOM 1683 N N . CYS A 1 207 ? -6.475 -4.109 2.716 1.00 97.50 207 CYS A N 1
ATOM 1684 C CA . CYS A 1 207 ? -5.411 -3.110 2.869 1.00 97.50 207 CYS A CA 1
ATOM 1685 C C . CYS A 1 207 ? -4.416 -2.999 1.710 1.00 97.50 207 CYS A C 1
ATOM 1687 O O . CYS A 1 207 ? -3.448 -2.266 1.842 1.00 97.50 207 CYS A O 1
ATOM 1689 N N . PHE A 1 208 ? -4.626 -3.688 0.593 1.00 96.69 208 PHE A N 1
ATOM 1690 C CA . PHE A 1 208 ? -3.780 -3.578 -0.594 1.00 96.69 208 PHE A CA 1
ATOM 1691 C C . PHE A 1 208 ? -4.655 -3.212 -1.799 1.00 96.69 208 PHE A C 1
ATOM 1693 O O . PHE A 1 208 ? -5.780 -3.721 -1.876 1.00 96.69 208 PHE A O 1
ATOM 1700 N N . PRO A 1 209 ? -4.186 -2.342 -2.713 1.00 94.19 209 PRO A N 1
ATOM 1701 C CA . PRO A 1 209 ? -4.954 -1.945 -3.885 1.00 94.19 209 PRO A CA 1
ATOM 1702 C C . PRO A 1 209 ? -5.357 -3.139 -4.747 1.00 94.19 209 PRO A C 1
ATOM 1704 O O . PRO A 1 209 ? -4.549 -4.023 -5.035 1.00 94.19 209 PRO A O 1
ATOM 1707 N N . ILE A 1 210 ? -6.605 -3.133 -5.209 1.00 94.31 210 ILE A N 1
ATOM 1708 C CA . ILE A 1 210 ? -7.067 -4.065 -6.235 1.00 94.31 210 ILE A CA 1
ATOM 1709 C C . ILE A 1 210 ? -6.524 -3.628 -7.595 1.00 94.31 210 ILE A C 1
ATOM 1711 O O . ILE A 1 210 ? -6.910 -2.583 -8.123 1.00 94.31 210 ILE A O 1
ATOM 1715 N N . VAL A 1 211 ? -5.676 -4.457 -8.196 1.00 93.62 211 VAL A N 1
ATOM 1716 C CA . VAL A 1 211 ? -5.190 -4.264 -9.564 1.00 93.62 211 VAL A CA 1
ATOM 1717 C C . VAL A 1 211 ? -6.261 -4.696 -10.559 1.00 93.62 211 VAL A C 1
ATOM 1719 O O . VAL A 1 211 ? -6.757 -5.820 -10.516 1.00 93.62 211 VAL A O 1
ATOM 1722 N N . SER A 1 212 ? -6.597 -3.803 -11.489 1.00 90.75 212 SER A N 1
ATOM 1723 C CA . SER A 1 212 ? -7.489 -4.092 -12.610 1.00 90.75 212 SER A CA 1
ATOM 1724 C C . SER A 1 212 ? -6.714 -4.641 -13.803 1.00 90.75 212 SER A C 1
ATOM 1726 O O . SER A 1 212 ? -7.120 -5.663 -14.353 1.00 90.75 212 SER A O 1
ATOM 1728 N N . LYS A 1 213 ? -5.671 -3.927 -14.242 1.00 91.44 213 LYS A N 1
ATOM 1729 C CA . LYS A 1 213 ? -4.882 -4.228 -15.444 1.00 91.44 213 LYS A CA 1
ATOM 1730 C C . LYS A 1 213 ? -3.486 -3.626 -15.344 1.00 91.44 213 LYS A C 1
ATOM 1732 O O . LYS A 1 213 ? -3.330 -2.575 -14.731 1.00 91.44 213 LYS A O 1
ATOM 1737 N N . ILE A 1 214 ? -2.499 -4.260 -15.966 1.00 92.88 214 ILE A N 1
ATOM 1738 C CA . ILE A 1 214 ? -1.130 -3.748 -16.082 1.00 92.88 214 ILE A CA 1
ATOM 1739 C C . ILE A 1 214 ? -0.717 -3.798 -17.548 1.00 92.88 214 ILE A C 1
ATOM 1741 O O . ILE A 1 214 ? -0.847 -4.839 -18.180 1.00 92.88 214 ILE A O 1
ATOM 1745 N N . TYR A 1 215 ? -0.199 -2.703 -18.087 1.00 90.38 215 TYR A N 1
ATOM 1746 C CA . TYR A 1 215 ? 0.241 -2.612 -19.476 1.00 90.38 215 TYR A CA 1
ATOM 1747 C C . TYR A 1 215 ? 1.689 -2.155 -19.554 1.00 90.38 215 TYR A C 1
ATOM 1749 O O . TYR A 1 215 ? 2.144 -1.384 -18.711 1.00 90.38 215 TYR A O 1
ATOM 1757 N N . LEU A 1 216 ? 2.389 -2.605 -20.589 1.00 89.00 216 LEU A N 1
ATOM 1758 C CA . LEU A 1 216 ? 3.668 -2.049 -21.005 1.00 89.00 216 LEU A CA 1
ATOM 1759 C C . LEU A 1 216 ? 3.418 -1.141 -22.204 1.00 89.00 216 LEU A C 1
ATOM 1761 O O . LEU A 1 216 ? 2.763 -1.559 -23.159 1.00 89.00 216 LEU A O 1
ATOM 1765 N N . CYS A 1 217 ? 3.918 0.088 -22.148 1.00 82.69 217 CYS A N 1
ATOM 1766 C CA . CYS A 1 217 ? 3.668 1.094 -23.172 1.00 82.69 217 CYS A CA 1
ATOM 1767 C C . CYS A 1 217 ? 4.952 1.550 -23.849 1.00 82.69 217 CYS A C 1
ATOM 1769 O O . CYS A 1 217 ? 5.936 1.820 -23.158 1.00 82.69 217 CYS A O 1
ATOM 1771 N N . HIS A 1 218 ? 4.918 1.724 -25.171 1.00 75.44 218 HIS A N 1
ATOM 1772 C CA . HIS A 1 218 ? 5.936 2.487 -25.890 1.00 75.44 218 HIS A CA 1
ATOM 1773 C C . HIS A 1 218 ? 5.580 3.971 -25.868 1.00 75.44 218 HIS A C 1
ATOM 1775 O O . HIS A 1 218 ? 4.422 4.362 -26.018 1.00 75.44 218 HIS A O 1
ATOM 1781 N N . ASN A 1 219 ? 6.580 4.815 -25.637 1.00 62.03 219 ASN A N 1
ATOM 1782 C CA . ASN A 1 219 ? 6.362 6.231 -25.401 1.00 62.03 219 ASN A CA 1
ATOM 1783 C C . ASN A 1 219 ? 6.449 7.061 -26.701 1.00 62.03 219 ASN A C 1
ATOM 1785 O O . ASN A 1 219 ? 7.120 8.084 -26.755 1.00 62.03 219 ASN A O 1
ATOM 1789 N N . GLU A 1 220 ? 5.699 6.694 -27.747 1.00 49.69 220 GLU A N 1
ATOM 1790 C CA . GLU A 1 220 ? 5.458 7.590 -28.902 1.00 49.69 220 GLU A CA 1
ATOM 1791 C C . GLU A 1 220 ? 4.452 8.723 -28.574 1.00 49.69 220 GLU A C 1
ATOM 1793 O O . GLU A 1 220 ? 3.889 9.376 -29.451 1.00 49.69 220 GLU A O 1
ATOM 1798 N N . ALA A 1 221 ? 4.207 9.009 -27.292 1.00 39.97 221 ALA A N 1
ATOM 1799 C CA . ALA A 1 221 ? 3.224 9.987 -26.847 1.00 39.97 221 ALA A CA 1
ATOM 1800 C C . ALA A 1 221 ? 3.808 11.409 -26.815 1.00 39.97 221 ALA A C 1
ATOM 1802 O O . ALA A 1 221 ? 3.961 12.007 -25.754 1.00 39.97 221 ALA A O 1
ATOM 1803 N N . LYS A 1 222 ? 4.103 11.983 -27.987 1.00 41.84 222 LYS A N 1
ATOM 1804 C CA . LYS A 1 222 ? 4.365 13.431 -28.097 1.00 41.84 222 LYS A CA 1
ATOM 1805 C C . LYS A 1 222 ? 3.102 14.276 -28.301 1.00 41.84 222 LYS A C 1
ATOM 1807 O O . LYS A 1 222 ? 3.233 15.480 -28.482 1.00 41.84 222 LYS A O 1
ATOM 1812 N N . SER A 1 223 ? 1.891 13.702 -28.299 1.00 40.50 223 SER A N 1
ATOM 1813 C CA . SER A 1 223 ? 0.733 14.458 -28.807 1.00 40.50 223 SER A CA 1
ATOM 1814 C C . SER A 1 223 ? -0.607 14.352 -28.086 1.00 40.50 223 SER A C 1
ATOM 1816 O O . SER A 1 223 ? -1.550 14.941 -28.605 1.00 40.50 223 SER A O 1
ATOM 1818 N N . LEU A 1 224 ? -0.769 13.652 -26.956 1.00 37.12 224 LEU A N 1
ATOM 1819 C CA . LEU A 1 224 ? -2.137 13.479 -26.422 1.00 37.12 224 LEU A CA 1
ATOM 1820 C C . LEU A 1 224 ? -2.382 13.853 -24.977 1.00 37.12 224 LEU A C 1
ATOM 1822 O O . LEU A 1 224 ? -3.521 14.111 -24.611 1.00 37.12 224 LEU A O 1
ATOM 1826 N N . ILE A 1 225 ? -1.352 13.985 -24.167 1.00 38.66 225 ILE A N 1
ATOM 1827 C CA . ILE A 1 225 ? -1.456 14.587 -22.847 1.00 38.66 225 ILE A CA 1
ATOM 1828 C C . ILE A 1 225 ? -0.094 15.200 -22.619 1.00 38.66 225 ILE A C 1
ATOM 1830 O O . ILE A 1 225 ? 0.905 14.674 -23.109 1.00 38.66 225 ILE A O 1
ATOM 1834 N N . ASN A 1 226 ? -0.041 16.310 -21.908 1.00 38.84 226 ASN A N 1
ATOM 1835 C CA . ASN A 1 226 ? 1.201 16.904 -21.461 1.00 38.84 226 ASN A CA 1
ATOM 1836 C C . ASN A 1 226 ? 1.868 15.916 -20.470 1.00 38.84 226 ASN A C 1
ATOM 1838 O O . ASN A 1 226 ? 1.747 16.055 -19.258 1.00 38.84 226 ASN A O 1
ATOM 1842 N N . PHE A 1 227 ? 2.469 14.836 -20.983 1.00 39.38 227 PHE A N 1
ATOM 1843 C CA . PHE A 1 227 ? 3.081 13.736 -20.230 1.00 39.38 227 PHE A CA 1
ATOM 1844 C C . PHE A 1 227 ? 4.235 14.270 -19.361 1.00 39.38 227 PHE A C 1
ATOM 1846 O O . PHE A 1 227 ? 4.493 13.744 -18.281 1.00 39.38 227 PHE A O 1
ATOM 1853 N N . GLU A 1 228 ? 4.836 15.385 -19.795 1.00 38.34 228 GLU A N 1
ATOM 1854 C CA . GLU A 1 228 ? 5.760 16.243 -19.043 1.00 38.34 228 GLU A CA 1
ATOM 1855 C C . GLU A 1 228 ? 5.113 16.851 -17.783 1.00 38.34 228 GLU A C 1
ATOM 1857 O O . GLU A 1 228 ? 5.724 16.861 -16.721 1.00 38.34 228 GLU A O 1
ATOM 1862 N N . SER A 1 229 ? 3.851 17.300 -17.853 1.00 39.38 229 SER A N 1
ATOM 1863 C CA . SER A 1 229 ? 3.107 17.791 -16.674 1.00 39.38 229 SER A CA 1
ATOM 1864 C C . SER A 1 229 ? 2.643 16.672 -15.743 1.00 39.38 229 SER A C 1
ATOM 1866 O O . SER A 1 229 ? 2.387 16.906 -14.564 1.00 39.38 229 SER A O 1
ATOM 1868 N N . LEU A 1 230 ? 2.524 15.459 -16.287 1.00 38.56 230 LEU A N 1
ATOM 1869 C CA . LEU A 1 230 ? 2.197 14.272 -15.524 1.00 38.56 230 LEU A CA 1
ATOM 1870 C C . LEU A 1 230 ? 3.414 13.848 -14.706 1.00 38.56 230 LEU A C 1
ATOM 1872 O O . LEU A 1 230 ? 3.227 13.638 -13.523 1.00 38.56 230 LEU A O 1
ATOM 1876 N N . ILE A 1 231 ? 4.620 13.755 -15.285 1.00 43.38 231 ILE A N 1
ATOM 1877 C CA . ILE A 1 231 ? 5.861 13.291 -14.629 1.00 43.38 231 ILE A CA 1
ATOM 1878 C C . ILE A 1 231 ? 6.771 14.499 -14.317 1.00 43.38 231 ILE A C 1
ATOM 1880 O O . ILE A 1 231 ? 7.650 14.807 -15.125 1.00 43.38 231 ILE A O 1
ATOM 1884 N N . PRO A 1 232 ? 6.651 15.191 -13.166 1.00 40.62 232 PRO A N 1
ATOM 1885 C CA . PRO A 1 232 ? 7.326 16.469 -12.947 1.00 40.62 232 PRO A CA 1
ATOM 1886 C C . PRO A 1 232 ? 8.775 16.311 -12.442 1.00 40.62 232 PRO A C 1
ATOM 1888 O O . PRO A 1 232 ? 9.222 17.060 -11.578 1.00 40.62 232 PRO A O 1
ATOM 1891 N N . SER A 1 233 ? 9.533 15.324 -12.930 1.00 39.50 233 SER A N 1
ATOM 1892 C CA . SER A 1 233 ? 10.870 15.032 -12.380 1.00 39.50 233 SER A CA 1
ATOM 1893 C C . SER A 1 233 ? 11.927 14.560 -13.372 1.00 39.50 233 SER A C 1
ATOM 1895 O O . SER A 1 233 ? 12.970 14.063 -12.944 1.00 39.50 233 SER A O 1
ATOM 1897 N N . LEU A 1 234 ? 11.731 14.731 -14.680 1.00 39.38 234 LEU A N 1
ATOM 1898 C CA . LEU A 1 234 ? 12.859 14.574 -15.591 1.00 39.38 234 LEU A CA 1
ATOM 1899 C C . LEU A 1 234 ? 13.521 15.914 -15.875 1.00 39.38 234 LEU A C 1
ATOM 1901 O O . LEU A 1 234 ? 12.953 16.790 -16.519 1.00 39.38 234 LEU A O 1
ATOM 1905 N N . ASP A 1 235 ? 14.787 16.007 -15.483 1.00 39.31 235 ASP A N 1
ATOM 1906 C CA . ASP A 1 235 ? 15.754 16.807 -16.220 1.00 39.31 235 ASP A CA 1
ATOM 1907 C C . ASP A 1 235 ? 15.977 16.123 -17.587 1.00 39.31 235 ASP A C 1
ATOM 1909 O O . ASP A 1 235 ? 16.939 15.384 -17.806 1.00 39.31 235 ASP A O 1
ATOM 1913 N N . GLU A 1 236 ? 15.011 16.293 -18.501 1.00 41.31 236 GLU A N 1
ATOM 1914 C CA . GLU A 1 236 ? 15.031 15.728 -19.861 1.00 41.31 236 GLU A CA 1
ATOM 1915 C C . GLU A 1 236 ? 16.188 16.277 -20.706 1.00 41.31 236 GLU A C 1
ATOM 1917 O O . GLU A 1 236 ? 16.456 15.763 -21.790 1.00 41.31 236 GLU A O 1
ATOM 1922 N N . SER A 1 237 ? 16.942 17.257 -20.192 1.00 39.16 237 SER A N 1
ATOM 1923 C CA . SER A 1 237 ? 18.133 17.808 -20.844 1.00 39.16 237 SER A CA 1
ATOM 1924 C C . SER A 1 237 ? 19.221 16.761 -21.119 1.00 39.16 237 SER A C 1
ATOM 1926 O O . SER A 1 237 ? 20.074 16.978 -21.980 1.00 39.16 237 SER A O 1
ATOM 1928 N N . ARG A 1 238 ? 19.191 15.619 -20.413 1.00 36.53 238 ARG A N 1
ATOM 1929 C CA . ARG A 1 238 ? 20.183 14.537 -20.526 1.00 36.53 238 ARG A CA 1
ATOM 1930 C C . ARG A 1 238 ? 19.709 13.294 -21.280 1.00 36.53 238 ARG A C 1
ATOM 1932 O O . ARG A 1 238 ? 20.533 12.414 -21.528 1.00 36.53 238 ARG A O 1
ATOM 1939 N N . LEU A 1 239 ? 18.427 13.189 -21.636 1.00 41.75 239 LEU A N 1
ATOM 1940 C CA . LEU A 1 239 ? 17.903 12.040 -22.381 1.00 41.75 239 LEU A CA 1
ATOM 1941 C C . LEU A 1 239 ? 17.683 12.399 -23.855 1.00 41.75 239 LEU A C 1
ATOM 1943 O O . LEU A 1 239 ? 17.284 13.521 -24.168 1.00 41.75 239 LEU A O 1
ATOM 1947 N N . PRO A 1 240 ? 17.933 11.464 -24.786 1.00 42.34 240 PRO A N 1
ATOM 1948 C CA . PRO A 1 240 ? 17.681 11.720 -26.191 1.00 42.34 240 PRO A CA 1
ATOM 1949 C C . PRO A 1 240 ? 16.200 12.061 -26.433 1.00 42.34 240 PRO A C 1
ATOM 1951 O O . PRO A 1 240 ? 15.317 11.319 -26.018 1.00 42.34 240 PRO A O 1
ATOM 1954 N N . GLN A 1 241 ? 15.938 13.159 -27.153 1.00 42.84 241 GLN A N 1
ATOM 1955 C CA . GLN A 1 241 ? 14.624 13.751 -27.485 1.00 42.84 241 GLN A CA 1
ATOM 1956 C C . GLN A 1 241 ? 13.589 12.816 -28.160 1.00 42.84 241 GLN A C 1
ATOM 1958 O O . GLN A 1 241 ? 12.462 13.246 -28.432 1.00 42.84 241 GLN A O 1
ATOM 1963 N N . ASN A 1 242 ? 13.946 11.555 -28.426 1.00 48.72 242 ASN A N 1
ATOM 1964 C CA . ASN A 1 242 ? 13.052 10.513 -28.920 1.00 48.72 242 ASN A CA 1
ATOM 1965 C C . ASN A 1 242 ? 12.797 9.486 -27.803 1.00 48.72 242 ASN A C 1
ATOM 1967 O O . ASN A 1 242 ? 13.673 8.707 -27.431 1.00 48.72 242 ASN A O 1
ATOM 1971 N N . ASN A 1 243 ? 11.567 9.495 -27.290 1.00 56.28 243 ASN A N 1
ATOM 1972 C CA . ASN A 1 243 ? 11.046 8.678 -26.193 1.00 56.28 243 ASN A CA 1
ATOM 1973 C C . ASN A 1 243 ? 10.937 7.173 -26.548 1.00 56.28 243 ASN A C 1
ATOM 1975 O O . ASN A 1 243 ? 9.852 6.620 -26.690 1.00 56.28 243 ASN A O 1
ATOM 1979 N N . ILE A 1 244 ? 12.067 6.476 -26.671 1.00 61.22 244 ILE A N 1
ATOM 1980 C CA . ILE A 1 244 ? 12.099 5.014 -26.913 1.00 61.22 244 ILE A CA 1
ATOM 1981 C C . ILE A 1 244 ? 11.871 4.212 -25.621 1.00 61.22 244 ILE A C 1
ATOM 1983 O O . ILE A 1 244 ? 11.607 3.012 -25.663 1.00 61.22 244 ILE A O 1
ATOM 1987 N N . LEU A 1 245 ? 11.963 4.866 -24.461 1.00 72.38 245 LEU A N 1
ATOM 1988 C CA . LEU A 1 245 ? 11.786 4.206 -23.173 1.00 72.38 245 LEU A CA 1
ATOM 1989 C C . LEU A 1 245 ? 10.354 3.707 -22.991 1.00 72.38 245 LEU A C 1
ATOM 1991 O O . LEU A 1 245 ? 9.384 4.413 -23.274 1.00 72.38 245 LEU A O 1
ATOM 1995 N N . GLU A 1 246 ? 10.240 2.491 -22.475 1.00 81.94 246 GLU A N 1
ATOM 1996 C CA . GLU A 1 246 ? 8.953 1.901 -22.144 1.00 81.94 246 GLU A CA 1
ATOM 1997 C C . GLU A 1 246 ? 8.473 2.385 -20.773 1.00 81.94 246 GLU A C 1
ATOM 1999 O O . GLU A 1 246 ? 9.259 2.744 -19.893 1.00 81.94 246 GLU A O 1
ATOM 2004 N N . THR A 1 247 ? 7.158 2.405 -20.583 1.00 81.94 247 THR A N 1
ATOM 2005 C CA . THR A 1 247 ? 6.526 2.767 -19.310 1.00 81.94 247 THR A CA 1
ATOM 2006 C C . THR A 1 247 ? 5.528 1.692 -18.917 1.00 81.94 247 THR A C 1
ATOM 2008 O O . THR A 1 247 ? 4.681 1.309 -19.720 1.00 81.94 247 THR A O 1
ATOM 2011 N N . ILE A 1 248 ? 5.604 1.218 -17.676 1.00 86.44 248 ILE A N 1
ATOM 2012 C CA . ILE A 1 248 ? 4.581 0.350 -17.099 1.00 86.44 248 ILE A CA 1
ATOM 2013 C C . ILE A 1 248 ? 3.428 1.206 -16.591 1.00 86.44 248 ILE A C 1
ATOM 2015 O O . ILE A 1 248 ? 3.627 2.123 -15.799 1.00 86.44 248 ILE A O 1
ATOM 2019 N N . ILE A 1 249 ? 2.218 0.877 -17.029 1.00 86.00 249 ILE A N 1
ATOM 2020 C CA . ILE A 1 249 ? 0.966 1.500 -16.612 1.00 86.00 249 ILE A CA 1
ATOM 2021 C C . ILE A 1 249 ? 0.176 0.492 -15.786 1.00 86.00 249 ILE A C 1
ATOM 2023 O O . ILE A 1 249 ? -0.300 -0.519 -16.300 1.00 86.00 249 ILE A O 1
ATOM 2027 N N . ILE A 1 250 ? -0.002 0.779 -14.503 1.00 87.50 250 ILE A N 1
ATOM 2028 C CA . ILE A 1 250 ? -0.739 -0.055 -13.556 1.00 87.50 250 ILE A CA 1
ATOM 2029 C C . ILE A 1 250 ? -2.078 0.613 -13.270 1.00 87.50 250 ILE A C 1
ATOM 2031 O O . ILE A 1 250 ? -2.135 1.653 -12.622 1.00 87.50 250 ILE A O 1
ATOM 2035 N N . VAL A 1 251 ? -3.169 -0.000 -13.714 1.00 87.38 251 VAL A N 1
ATOM 2036 C CA . VAL A 1 251 ? -4.536 0.461 -13.467 1.00 87.38 251 VAL A CA 1
ATOM 2037 C C . VAL A 1 251 ? -5.105 -0.280 -12.261 1.00 87.38 251 VAL A C 1
ATOM 2039 O O . VAL A 1 251 ? -5.254 -1.504 -12.291 1.00 87.38 251 VAL A O 1
ATOM 2042 N N . MET A 1 252 ? -5.482 0.452 -11.218 1.00 88.69 252 MET A N 1
ATOM 2043 C CA . MET A 1 252 ? -5.981 -0.077 -9.947 1.00 88.69 252 MET A CA 1
ATOM 2044 C C . MET A 1 252 ? -7.274 0.617 -9.494 1.00 88.69 252 MET A C 1
ATOM 2046 O O . MET A 1 252 ? -7.739 1.584 -10.107 1.00 88.69 252 MET A O 1
ATOM 2050 N N . GLU A 1 253 ? -7.904 0.082 -8.447 1.00 87.44 253 GLU A N 1
ATOM 2051 C CA . GLU A 1 253 ? -9.056 0.721 -7.806 1.00 87.44 253 GLU A CA 1
ATOM 2052 C C . GLU A 1 253 ? -8.714 2.130 -7.300 1.00 87.44 253 GLU A C 1
ATOM 2054 O O . GLU A 1 253 ? -7.568 2.427 -6.969 1.00 87.44 253 GLU A O 1
ATOM 2059 N N . HIS A 1 254 ? -9.715 3.005 -7.197 1.00 84.12 254 HIS A N 1
ATOM 2060 C CA . HIS A 1 254 ? -9.520 4.265 -6.491 1.00 84.12 254 HIS A CA 1
ATOM 2061 C C . HIS A 1 254 ? -9.343 4.020 -4.985 1.00 84.12 254 HIS A C 1
ATOM 2063 O O . HIS A 1 254 ? -10.243 3.483 -4.325 1.00 84.12 254 HIS A O 1
ATOM 2069 N N . CYS A 1 255 ? -8.180 4.422 -4.470 1.00 84.69 255 CYS A N 1
ATOM 2070 C CA . CYS A 1 255 ? -7.743 4.209 -3.090 1.00 84.69 255 CYS A CA 1
ATOM 2071 C C . CYS A 1 255 ? -7.921 5.432 -2.175 1.00 84.69 255 CYS A C 1
ATOM 2073 O O . CYS A 1 255 ? -7.663 5.297 -0.984 1.00 84.69 255 CYS A O 1
ATOM 2075 N N . GLY A 1 256 ? -8.367 6.585 -2.690 1.00 84.62 256 GLY A N 1
ATOM 2076 C CA . GLY A 1 256 ? -8.521 7.830 -1.926 1.00 84.62 256 GLY A CA 1
ATOM 2077 C C . GLY A 1 256 ? -7.273 8.721 -1.904 1.00 84.62 256 GLY A C 1
ATOM 2078 O O . GLY A 1 256 ? -6.514 8.736 -2.873 1.00 84.62 256 GLY A O 1
ATOM 2079 N N . LEU A 1 257 ? -7.087 9.464 -0.807 1.00 84.06 257 LEU A N 1
ATOM 2080 C CA . LEU A 1 257 ? -6.016 10.456 -0.611 1.00 84.06 257 LEU A CA 1
ATOM 2081 C C . LEU A 1 257 ? -4.886 9.910 0.268 1.00 84.06 257 LEU A C 1
ATOM 2083 O O . LEU A 1 257 ? -5.116 9.052 1.125 1.00 84.06 257 LEU A O 1
ATOM 2087 N N . GLN A 1 258 ? -3.666 10.418 0.081 1.00 87.38 258 GLN A N 1
ATOM 2088 C CA . GLN A 1 258 ? -2.537 10.066 0.945 1.00 87.38 258 GLN A CA 1
ATOM 2089 C C . GLN A 1 258 ? -2.818 10.482 2.392 1.00 87.38 258 GLN A C 1
ATOM 2091 O O . GLN A 1 258 ? -3.411 11.528 2.662 1.00 87.38 258 GLN A O 1
ATOM 2096 N N . LEU A 1 259 ? -2.350 9.678 3.345 1.00 90.44 259 LEU A N 1
ATOM 2097 C CA . LEU A 1 259 ? -2.544 9.954 4.762 1.00 90.44 259 LEU A CA 1
ATOM 2098 C C . LEU A 1 259 ? -1.896 11.285 5.169 1.00 90.44 259 LEU A C 1
ATOM 2100 O O . LEU A 1 259 ? -2.490 12.018 5.956 1.00 90.44 259 LEU A O 1
ATOM 2104 N N . ARG A 1 260 ? -0.731 11.627 4.596 1.00 89.88 260 ARG A N 1
ATOM 2105 C CA . ARG A 1 260 ? -0.087 12.930 4.821 1.00 89.88 260 ARG A CA 1
ATOM 2106 C C . ARG A 1 260 ? -0.994 14.074 4.399 1.00 89.88 260 ARG A C 1
ATOM 2108 O O . ARG A 1 260 ? -1.193 14.993 5.179 1.00 89.88 260 ARG A O 1
ATOM 2115 N N . GLU A 1 261 ? -1.574 13.998 3.207 1.00 85.56 261 GLU A N 1
ATOM 2116 C CA . GLU A 1 261 ? -2.456 15.047 2.699 1.00 85.56 261 GLU A CA 1
ATOM 2117 C C . GLU A 1 261 ? -3.676 15.240 3.609 1.00 85.56 261 GLU A C 1
ATOM 2119 O O . GLU A 1 261 ? -3.989 16.364 3.997 1.00 85.56 261 GLU A O 1
ATOM 2124 N N . LEU A 1 262 ? -4.305 14.144 4.041 1.00 86.62 262 LEU A N 1
ATOM 2125 C CA . LEU A 1 262 ? -5.420 14.196 4.991 1.00 86.62 262 LEU A CA 1
ATOM 2126 C C . LEU A 1 262 ? -5.022 14.828 6.332 1.00 86.62 262 LEU A C 1
ATOM 2128 O O . LEU A 1 262 ? -5.820 15.546 6.943 1.00 86.62 262 LEU A O 1
ATOM 2132 N N . MET A 1 263 ? -3.802 14.556 6.798 1.00 87.44 263 MET A N 1
ATOM 2133 C CA . MET A 1 263 ? -3.246 15.124 8.023 1.00 87.44 263 MET A CA 1
ATOM 2134 C C . MET A 1 263 ? -2.959 16.623 7.865 1.00 87.44 263 MET A C 1
ATOM 2136 O O . MET A 1 263 ? -3.434 17.422 8.679 1.00 87.44 263 MET A O 1
ATOM 2140 N N . ASP A 1 264 ? -2.245 17.010 6.810 1.00 85.94 264 ASP A N 1
ATOM 2141 C CA . ASP A 1 264 ? -1.831 18.387 6.528 1.00 85.94 264 ASP A CA 1
ATOM 2142 C C . ASP A 1 264 ? -3.044 19.298 6.286 1.00 85.94 264 ASP A C 1
ATOM 2144 O O . ASP A 1 264 ? -3.097 20.418 6.795 1.00 85.94 264 ASP A O 1
ATOM 2148 N N . GLN A 1 265 ? -4.068 18.793 5.590 1.00 84.25 265 GLN A N 1
ATOM 2149 C CA . GLN A 1 265 ? -5.324 19.508 5.338 1.00 84.25 265 GLN A CA 1
ATOM 2150 C C . GLN A 1 265 ? -6.320 19.430 6.511 1.00 84.25 265 GLN A C 1
ATOM 2152 O O . GLN A 1 265 ? -7.425 19.962 6.417 1.00 84.25 265 GLN A O 1
ATOM 2157 N N . GLN A 1 266 ? -5.956 18.782 7.627 1.00 81.69 266 GLN A N 1
ATOM 2158 C CA . GLN A 1 266 ? -6.817 18.586 8.806 1.00 81.69 266 GLN A CA 1
ATOM 2159 C C . GLN A 1 266 ? -8.175 17.930 8.481 1.00 81.69 266 GLN A C 1
ATOM 2161 O O . GLN A 1 266 ? -9.170 18.143 9.176 1.00 81.69 266 GLN A O 1
ATOM 2166 N N . MET A 1 267 ? -8.216 17.099 7.439 1.00 81.94 267 MET A N 1
ATOM 2167 C CA . MET A 1 267 ? -9.411 16.367 7.009 1.00 81.94 267 MET A CA 1
ATOM 2168 C C . MET A 1 267 ? -9.647 15.088 7.819 1.00 81.94 267 MET A C 1
ATOM 2170 O O . MET A 1 267 ? -10.675 14.430 7.664 1.00 81.94 267 MET A O 1
ATOM 2174 N N . ILE A 1 268 ? -8.715 14.727 8.705 1.00 83.94 268 ILE A N 1
ATOM 2175 C CA . ILE A 1 268 ? -8.778 13.499 9.491 1.00 83.94 268 ILE A CA 1
ATOM 2176 C C . ILE A 1 268 ? -8.783 13.761 10.994 1.00 83.94 268 ILE A C 1
ATOM 2178 O O . ILE A 1 268 ? -7.983 14.518 11.538 1.00 83.94 268 ILE A O 1
ATOM 2182 N N . GLN A 1 269 ? -9.698 13.090 11.693 1.00 81.25 269 GLN A N 1
ATOM 2183 C CA . GLN A 1 269 ? -9.786 13.166 13.149 1.00 81.25 269 GLN A CA 1
ATOM 2184 C C . GLN A 1 269 ? -8.762 12.227 13.812 1.00 81.25 269 GLN A C 1
ATOM 2186 O O . GLN A 1 269 ? -8.585 11.100 13.340 1.00 81.25 269 GLN A O 1
ATOM 2191 N N . PRO A 1 270 ? -8.170 12.593 14.967 1.00 81.88 270 PRO A N 1
ATOM 2192 C CA . PRO A 1 270 ? -7.185 11.756 15.661 1.00 81.88 270 PRO A CA 1
ATOM 2193 C C . PRO A 1 270 ? -7.643 10.313 15.929 1.00 81.88 270 PRO A C 1
ATOM 2195 O O . PRO A 1 270 ? -6.877 9.364 15.771 1.00 81.88 270 PRO A O 1
ATOM 2198 N N . PHE A 1 271 ? -8.919 10.105 16.270 1.00 80.56 271 PHE A N 1
ATOM 2199 C CA . PHE A 1 271 ? -9.459 8.758 16.489 1.00 80.56 271 PHE A CA 1
ATOM 2200 C C . PHE A 1 271 ? -9.461 7.894 15.217 1.00 80.56 271 PHE A C 1
ATOM 2202 O O . PHE A 1 271 ? -9.277 6.677 15.311 1.00 80.56 271 PHE A O 1
ATOM 2209 N N . ALA A 1 272 ? -9.632 8.498 14.034 1.00 88.75 272 ALA A N 1
ATOM 2210 C CA . ALA A 1 272 ? -9.560 7.791 12.757 1.00 88.75 272 ALA A CA 1
ATOM 2211 C C . ALA A 1 272 ? -8.139 7.276 12.476 1.00 88.75 272 ALA A C 1
ATOM 2213 O O . ALA A 1 272 ? -7.998 6.166 11.967 1.00 88.75 272 ALA A O 1
ATOM 2214 N N . LEU A 1 273 ? -7.093 7.985 12.922 1.00 90.56 273 LEU A N 1
ATOM 2215 C CA . LEU A 1 273 ? -5.702 7.519 12.815 1.00 90.56 273 LEU A CA 1
ATOM 2216 C C . LEU A 1 273 ? -5.473 6.209 13.576 1.00 90.56 273 LEU A C 1
ATOM 2218 O O . LEU A 1 273 ? -4.793 5.313 13.083 1.00 90.56 273 LEU A O 1
ATOM 2222 N N . ILE A 1 274 ? -6.098 6.048 14.748 1.00 88.88 274 ILE A N 1
ATOM 2223 C CA . ILE A 1 274 ? -6.037 4.797 15.519 1.00 88.88 274 ILE A CA 1
ATOM 2224 C C . ILE A 1 274 ? -6.730 3.655 14.760 1.00 88.88 274 ILE A C 1
ATOM 2226 O O . ILE A 1 274 ? -6.261 2.515 14.795 1.00 88.88 274 ILE A O 1
ATOM 2230 N N . SER A 1 275 ? -7.851 3.934 14.084 1.00 93.56 275 SER A N 1
ATOM 2231 C CA . SER A 1 275 ? -8.513 2.956 13.208 1.00 93.56 275 SER A CA 1
ATOM 2232 C C . SER A 1 275 ? -7.596 2.548 12.056 1.00 93.56 275 SER A C 1
ATOM 2234 O O . SER A 1 275 ? -7.328 1.357 11.898 1.00 93.56 275 SER A O 1
ATOM 2236 N N . ILE A 1 276 ? -7.079 3.522 11.305 1.00 96.50 276 ILE A N 1
ATOM 2237 C CA . ILE A 1 276 ? -6.182 3.317 10.162 1.00 96.50 276 ILE A CA 1
ATOM 2238 C C . ILE A 1 276 ? -4.970 2.494 10.585 1.00 96.50 276 ILE A C 1
ATOM 2240 O O . ILE A 1 276 ? -4.711 1.448 10.000 1.00 96.50 276 ILE A O 1
ATOM 2244 N N . PHE A 1 277 ? -4.303 2.871 11.676 1.00 96.69 277 PHE A N 1
ATOM 2245 C CA . PHE A 1 277 ? -3.174 2.121 12.218 1.00 96.69 277 PHE A CA 1
ATOM 2246 C C . PHE A 1 277 ? -3.515 0.645 12.479 1.00 96.69 277 PHE A C 1
ATOM 2248 O O . PHE A 1 277 ? -2.781 -0.249 12.060 1.00 96.69 277 PHE A O 1
ATOM 2255 N N . LYS A 1 278 ? -4.664 0.360 13.110 1.00 96.06 278 LYS A N 1
ATOM 2256 C CA . LYS A 1 278 ? -5.112 -1.025 13.346 1.00 96.06 278 LYS A CA 1
ATOM 2257 C C . LYS A 1 278 ? -5.357 -1.785 12.040 1.00 96.06 278 LYS A C 1
ATOM 2259 O O . LYS A 1 278 ? -5.060 -2.976 11.982 1.00 96.06 278 LYS A O 1
ATOM 2264 N N . GLN A 1 279 ? -5.905 -1.124 11.017 1.00 98.12 279 GLN A N 1
ATOM 2265 C CA . GLN A 1 279 ? -6.119 -1.727 9.699 1.00 98.12 279 GLN A CA 1
ATOM 2266 C C . GLN A 1 279 ? -4.778 -2.115 9.063 1.00 98.12 279 GLN A C 1
ATOM 2268 O O . GLN A 1 279 ? -4.617 -3.267 8.665 1.00 98.12 279 GLN A O 1
ATOM 2273 N N . ILE A 1 280 ? -3.801 -1.201 9.064 1.00 97.94 280 ILE A N 1
ATOM 2274 C CA . ILE A 1 280 ? -2.446 -1.421 8.535 1.00 97.94 280 ILE A CA 1
ATOM 2275 C C . ILE A 1 280 ? -1.758 -2.594 9.241 1.00 97.94 280 ILE A C 1
ATOM 2277 O O . ILE A 1 280 ? -1.281 -3.510 8.576 1.00 97.94 280 ILE A O 1
ATOM 2281 N N . VAL A 1 281 ? -1.778 -2.631 10.579 1.00 97.62 281 VAL A N 1
ATOM 2282 C CA . VAL A 1 281 ? -1.154 -3.715 11.361 1.00 97.62 281 VAL A CA 1
ATOM 2283 C C . VAL A 1 281 ? -1.764 -5.081 11.032 1.00 97.62 281 VAL A C 1
ATOM 2285 O O . VAL A 1 281 ? -1.028 -6.041 10.815 1.00 97.62 281 VAL A O 1
ATOM 2288 N N . ILE A 1 282 ? -3.097 -5.192 10.951 1.00 97.06 282 ILE A N 1
ATOM 2289 C CA . ILE A 1 282 ? -3.744 -6.463 10.579 1.00 97.06 282 ILE A CA 1
ATOM 2290 C C . ILE A 1 282 ? -3.461 -6.820 9.112 1.00 97.06 282 ILE A C 1
ATOM 2292 O O . ILE A 1 282 ? -3.255 -7.994 8.801 1.00 97.06 282 ILE A O 1
ATOM 2296 N N . GLY A 1 283 ? -3.447 -5.833 8.213 1.00 97.75 283 GLY A N 1
ATOM 2297 C CA . GLY A 1 283 ? -3.115 -6.024 6.802 1.00 97.75 283 GLY A CA 1
ATOM 2298 C C . GLY A 1 283 ? -1.717 -6.611 6.608 1.00 97.75 283 GLY A C 1
ATOM 2299 O O . GLY A 1 283 ? -1.580 -7.622 5.916 1.00 97.75 283 GLY A O 1
ATOM 2300 N N . LEU A 1 284 ? -0.718 -6.036 7.284 1.00 97.88 284 LEU A N 1
ATOM 2301 C CA . LEU A 1 284 ? 0.656 -6.541 7.306 1.00 97.88 284 LEU A CA 1
ATOM 2302 C C . LEU A 1 284 ? 0.732 -7.938 7.915 1.00 97.88 284 LEU A C 1
ATOM 2304 O O . LEU A 1 284 ? 1.277 -8.828 7.278 1.00 97.88 284 LEU A O 1
ATOM 2308 N N . ALA A 1 285 ? 0.115 -8.173 9.077 1.00 96.75 285 ALA A N 1
ATOM 2309 C CA . ALA A 1 285 ? 0.136 -9.486 9.728 1.00 96.75 285 ALA A CA 1
ATOM 2310 C C . ALA A 1 285 ? -0.454 -10.599 8.838 1.00 96.75 285 ALA A C 1
ATOM 2312 O O . ALA A 1 285 ? 0.050 -11.723 8.812 1.00 96.75 285 ALA A O 1
ATOM 2313 N N . ILE A 1 286 ? -1.511 -10.296 8.074 1.00 97.44 286 ILE A N 1
ATOM 2314 C CA . ILE A 1 286 ? -2.073 -11.232 7.092 1.00 97.44 286 ILE A CA 1
ATOM 2315 C C . ILE A 1 286 ? -1.062 -11.506 5.971 1.00 97.44 286 ILE A C 1
ATOM 2317 O O . ILE A 1 286 ? -0.805 -12.673 5.678 1.00 97.44 286 ILE A O 1
ATOM 2321 N N . ALA A 1 287 ? -0.475 -10.469 5.368 1.00 97.44 287 ALA A N 1
ATOM 2322 C CA . ALA A 1 287 ? 0.501 -10.631 4.288 1.00 97.44 287 ALA A CA 1
ATOM 2323 C C . ALA A 1 287 ? 1.781 -11.354 4.750 1.00 97.44 287 ALA A C 1
ATOM 2325 O O . ALA A 1 287 ? 2.270 -12.245 4.057 1.00 97.44 287 ALA A O 1
ATOM 2326 N N . GLU A 1 288 ? 2.282 -11.042 5.946 1.00 96.31 288 GLU A N 1
ATOM 2327 C CA . GLU A 1 288 ? 3.398 -11.727 6.605 1.00 96.31 288 GLU A CA 1
ATOM 2328 C C . GLU A 1 288 ? 3.126 -13.224 6.760 1.00 96.31 288 GLU A C 1
ATOM 2330 O O . GLU A 1 288 ? 3.977 -14.043 6.418 1.00 96.31 288 GLU A O 1
ATOM 2335 N N . SER A 1 289 ? 1.928 -13.585 7.233 1.00 94.50 289 SER A N 1
ATOM 2336 C CA . SER A 1 289 ? 1.580 -14.975 7.546 1.00 94.50 289 SER A CA 1
ATOM 2337 C C . SER A 1 289 ? 1.473 -15.900 6.334 1.00 94.50 289 SER A C 1
ATOM 2339 O O . SER A 1 289 ? 1.528 -17.116 6.502 1.00 94.50 289 SER A O 1
ATOM 2341 N N . ILE A 1 290 ? 1.287 -15.337 5.138 1.00 94.19 290 ILE A N 1
ATOM 2342 C CA . ILE A 1 290 ? 1.078 -16.103 3.903 1.00 94.19 290 ILE A CA 1
ATOM 2343 C C . ILE A 1 290 ? 2.310 -16.019 3.007 1.00 94.19 290 ILE A C 1
ATOM 2345 O O . ILE A 1 290 ? 2.723 -17.028 2.451 1.00 94.19 290 ILE A O 1
ATOM 2349 N N . TYR A 1 291 ? 2.893 -14.826 2.880 1.00 96.06 291 TYR A N 1
ATOM 2350 C CA . TYR A 1 291 ? 3.916 -14.540 1.875 1.00 96.06 291 TYR A CA 1
ATOM 2351 C C . TYR A 1 291 ? 5.259 -14.117 2.468 1.00 96.06 291 TYR A C 1
ATOM 2353 O O . TYR A 1 291 ? 6.137 -13.659 1.737 1.00 96.06 291 TYR A O 1
ATOM 2361 N N . ASN A 1 292 ? 5.427 -14.196 3.795 1.00 96.56 292 ASN A N 1
ATOM 2362 C CA . ASN A 1 292 ? 6.598 -13.644 4.484 1.00 96.56 292 ASN A CA 1
ATOM 2363 C C . ASN A 1 292 ? 6.890 -12.203 4.010 1.00 96.56 292 ASN A C 1
ATOM 2365 O O . ASN A 1 292 ? 8.024 -11.844 3.685 1.00 96.56 292 ASN A O 1
ATOM 2369 N N . PHE A 1 293 ? 5.824 -11.415 3.864 1.00 97.75 293 PHE A N 1
ATOM 2370 C CA . PHE A 1 293 ? 5.885 -10.085 3.278 1.00 97.75 293 PHE A CA 1
ATOM 2371 C C . PHE A 1 293 ? 6.607 -9.090 4.191 1.00 97.75 293 PHE A C 1
ATOM 2373 O O . PHE A 1 293 ? 6.338 -9.020 5.390 1.00 97.75 293 PHE A O 1
ATOM 2380 N N . GLU A 1 294 ? 7.473 -8.274 3.602 1.00 98.00 294 GLU A N 1
ATOM 2381 C CA . GLU A 1 294 ? 8.100 -7.114 4.227 1.00 98.00 294 GLU A CA 1
ATOM 2382 C C . GLU A 1 294 ? 7.928 -5.898 3.321 1.00 98.00 294 GLU A C 1
ATOM 2384 O O . GLU A 1 294 ? 8.307 -5.949 2.151 1.00 98.00 294 GLU A O 1
ATOM 2389 N N . HIS A 1 295 ? 7.407 -4.793 3.856 1.00 96.50 295 HIS A N 1
ATOM 2390 C CA . HIS A 1 295 ? 7.218 -3.572 3.072 1.00 96.50 295 HIS A CA 1
ATOM 2391 C C . HIS A 1 295 ? 8.542 -2.855 2.795 1.00 96.50 295 HIS A C 1
ATOM 2393 O O . HIS A 1 295 ? 8.800 -2.421 1.677 1.00 96.50 295 HIS A O 1
ATOM 2399 N N . ARG A 1 296 ? 9.374 -2.737 3.841 1.00 95.06 296 ARG A N 1
ATOM 2400 C CA . ARG A 1 296 ? 10.687 -2.061 3.876 1.00 95.06 296 ARG A CA 1
ATOM 2401 C C . ARG A 1 296 ? 10.700 -0.565 3.554 1.00 95.06 296 ARG A C 1
ATOM 2403 O O . ARG A 1 296 ? 11.760 0.037 3.656 1.00 95.06 296 ARG A O 1
ATOM 2410 N N . ASP A 1 297 ? 9.543 0.027 3.277 1.00 93.50 297 ASP A N 1
ATOM 2411 C CA . ASP A 1 297 ? 9.421 1.475 3.069 1.00 93.50 297 ASP A CA 1
ATOM 2412 C C . ASP A 1 297 ? 8.091 2.089 3.557 1.00 93.50 297 ASP A C 1
ATOM 2414 O O . ASP A 1 297 ? 7.430 2.828 2.849 1.00 93.50 297 ASP A O 1
ATOM 2418 N N . LEU A 1 298 ? 7.562 1.686 4.717 1.00 94.31 298 LEU A N 1
ATOM 2419 C CA . LEU A 1 298 ? 6.193 2.063 5.122 1.00 94.31 298 LEU A CA 1
ATOM 2420 C C . LEU A 1 298 ? 6.141 3.415 5.866 1.00 94.31 298 LEU A C 1
ATOM 2422 O O . LEU A 1 298 ? 5.791 3.480 7.048 1.00 94.31 298 LEU A O 1
ATOM 2426 N N . HIS A 1 299 ? 6.507 4.501 5.186 1.00 91.12 299 HIS A N 1
ATOM 2427 C CA . HIS A 1 299 ? 6.285 5.867 5.676 1.00 91.12 299 HIS A CA 1
ATOM 2428 C C . HIS A 1 299 ? 4.829 6.329 5.458 1.00 91.12 299 HIS A C 1
ATOM 2430 O O . HIS A 1 299 ? 4.039 5.659 4.798 1.00 91.12 299 HIS A O 1
ATOM 2436 N N . ILE A 1 300 ? 4.451 7.486 6.021 1.00 91.12 300 ILE A N 1
ATOM 2437 C CA . ILE A 1 300 ? 3.071 8.017 5.947 1.00 91.12 300 ILE A CA 1
ATOM 2438 C C . ILE A 1 300 ? 2.601 8.195 4.499 1.00 91.12 300 ILE A C 1
ATOM 2440 O O . ILE A 1 300 ? 1.443 7.913 4.203 1.00 91.12 300 ILE A O 1
ATOM 2444 N N . ASP A 1 301 ? 3.490 8.626 3.602 1.00 87.00 301 ASP A N 1
ATOM 2445 C CA . ASP A 1 301 ? 3.146 8.839 2.188 1.00 87.00 301 ASP A CA 1
ATOM 2446 C C . ASP A 1 301 ? 2.813 7.530 1.447 1.00 87.00 301 ASP A C 1
ATOM 2448 O O . ASP A 1 301 ? 2.119 7.552 0.435 1.00 87.00 301 ASP A O 1
ATOM 2452 N N . ASN A 1 302 ? 3.203 6.382 2.017 1.00 91.94 302 ASN A N 1
ATOM 2453 C CA . ASN A 1 302 ? 2.907 5.046 1.499 1.00 91.94 302 ASN A CA 1
ATOM 2454 C C . ASN A 1 302 ? 1.616 4.448 2.097 1.00 91.94 302 ASN A C 1
ATOM 2456 O O . ASN A 1 302 ? 1.362 3.241 2.028 1.00 91.94 302 ASN A O 1
ATOM 2460 N N . ILE A 1 303 ? 0.768 5.303 2.678 1.00 94.31 303 ILE A N 1
ATOM 2461 C CA . ILE A 1 303 ? -0.567 4.963 3.166 1.00 94.31 303 ILE A CA 1
ATOM 2462 C C . ILE A 1 303 ? -1.584 5.872 2.479 1.00 94.31 303 ILE A C 1
ATOM 2464 O O . ILE A 1 303 ? -1.536 7.091 2.622 1.00 94.31 303 ILE A O 1
ATOM 2468 N N . ILE A 1 304 ? -2.554 5.275 1.787 1.00 91.81 304 ILE A N 1
ATOM 2469 C CA . ILE A 1 304 ? -3.707 5.978 1.206 1.00 91.81 304 ILE A CA 1
ATOM 2470 C C . ILE A 1 304 ? -4.960 5.599 1.986 1.00 91.81 304 ILE A C 1
ATOM 2472 O O . ILE A 1 304 ? -5.117 4.453 2.407 1.00 91.81 304 ILE A O 1
ATOM 2476 N N . CYS A 1 305 ? -5.862 6.551 2.190 1.00 92.31 305 CYS A N 1
ATOM 2477 C CA . CYS A 1 305 ? -7.133 6.320 2.854 1.00 92.31 305 CYS A CA 1
ATOM 2478 C C . CYS A 1 305 ? -8.293 6.650 1.916 1.00 92.31 305 CYS A C 1
ATOM 2480 O O . CYS A 1 305 ? -8.453 7.787 1.471 1.00 92.31 305 CYS A O 1
ATOM 2482 N N . LYS A 1 306 ? -9.134 5.645 1.675 1.00 90.44 306 LYS A N 1
ATOM 2483 C CA . LYS A 1 306 ? -10.378 5.773 0.922 1.00 90.44 306 LYS A CA 1
ATOM 2484 C C . LYS A 1 306 ? -11.512 6.122 1.865 1.00 90.44 306 LYS A C 1
ATOM 2486 O O . LYS A 1 306 ? -11.707 5.423 2.860 1.00 90.44 306 LYS A O 1
ATOM 2491 N N . GLU A 1 307 ? -12.289 7.143 1.533 1.00 88.69 307 GLU A N 1
ATOM 2492 C CA . GLU A 1 307 ? -13.522 7.427 2.259 1.00 88.69 307 GLU A CA 1
ATOM 2493 C C . GLU A 1 307 ? -14.553 6.315 2.041 1.00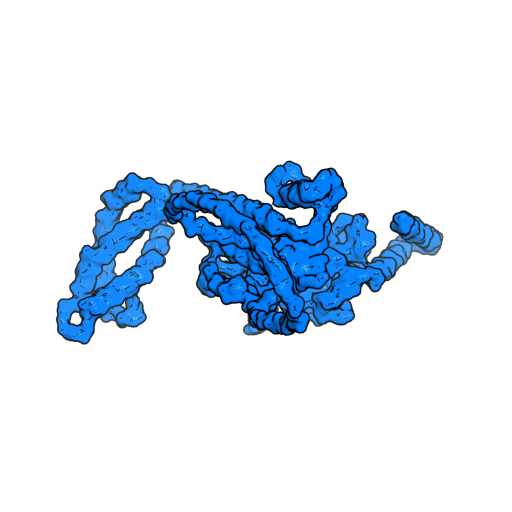 88.69 307 GLU A C 1
ATOM 2495 O O . GLU A 1 307 ? -14.774 5.839 0.925 1.00 88.69 307 GLU A O 1
ATOM 2500 N N . VAL A 1 308 ? -15.176 5.865 3.129 1.00 90.81 308 VAL A N 1
ATOM 2501 C CA . VAL A 1 308 ? -16.157 4.782 3.113 1.00 90.81 308 VAL A CA 1
ATOM 2502 C C . VAL A 1 308 ? -17.311 5.063 4.066 1.00 90.81 308 VAL A C 1
ATOM 2504 O O . VAL A 1 308 ? -17.133 5.393 5.236 1.00 90.81 308 VAL A O 1
ATOM 2507 N N . GLU A 1 309 ? -18.525 4.800 3.594 1.00 91.12 309 GLU A N 1
ATOM 2508 C CA . GLU A 1 309 ? -19.742 4.893 4.413 1.00 91.12 309 GLU A CA 1
ATOM 2509 C C . GLU A 1 309 ? -19.914 3.680 5.340 1.00 91.12 309 GLU A C 1
ATOM 2511 O O . GLU A 1 309 ? -20.655 3.701 6.327 1.00 91.12 309 GLU A O 1
ATOM 2516 N N . THR A 1 310 ? -19.237 2.569 5.030 1.00 92.06 310 THR A N 1
ATOM 2517 C CA . THR A 1 310 ? -19.384 1.342 5.812 1.00 92.06 310 THR A CA 1
ATOM 2518 C C . THR A 1 310 ? -18.792 1.517 7.204 1.00 92.06 310 THR A C 1
ATOM 2520 O O . THR A 1 310 ? -17.642 1.910 7.354 1.00 92.06 310 THR A O 1
ATOM 2523 N N . ARG A 1 311 ? -19.547 1.151 8.247 1.00 93.69 311 ARG A N 1
ATOM 2524 C CA . ARG A 1 311 ? -19.098 1.264 9.649 1.00 93.69 311 ARG A CA 1
ATOM 2525 C C . ARG A 1 311 ? -17.909 0.360 10.001 1.00 93.69 311 ARG A C 1
ATOM 2527 O O . ARG A 1 311 ? -17.190 0.644 10.957 1.00 93.69 311 ARG A O 1
ATOM 2534 N N . TRP A 1 312 ? -17.746 -0.763 9.305 1.00 95.69 312 TRP A N 1
ATOM 2535 C CA . TRP A 1 312 ? -16.804 -1.819 9.679 1.00 95.69 312 TRP A CA 1
ATOM 2536 C C . TRP A 1 312 ? -15.958 -2.268 8.492 1.00 95.69 312 TRP A C 1
ATOM 2538 O O . TRP A 1 312 ? -16.506 -2.786 7.518 1.00 95.69 312 TRP A O 1
ATOM 2548 N N . ILE A 1 313 ? -14.638 -2.206 8.648 1.00 97.75 313 ILE A N 1
ATOM 2549 C CA . ILE A 1 313 ? -13.675 -2.852 7.753 1.00 97.75 313 ILE A CA 1
ATOM 2550 C C . ILE A 1 313 ? -13.490 -4.297 8.207 1.00 97.75 313 ILE A C 1
ATOM 2552 O O . ILE A 1 313 ? -13.326 -4.565 9.401 1.00 97.75 313 ILE A O 1
ATOM 2556 N N . LYS A 1 314 ? -13.582 -5.246 7.272 1.00 97.88 314 LYS A N 1
ATOM 2557 C CA . LYS A 1 314 ? -13.638 -6.686 7.559 1.00 97.88 314 LYS A CA 1
ATOM 2558 C C . LYS A 1 314 ? -12.345 -7.372 7.139 1.00 97.88 314 LYS A C 1
ATOM 2560 O O . LYS A 1 314 ? -11.915 -7.233 6.000 1.00 97.88 314 LYS A O 1
ATOM 2565 N N . PHE A 1 315 ? -11.828 -8.216 8.022 1.00 98.38 315 PHE A N 1
ATOM 2566 C CA . PHE A 1 315 ? -10.636 -9.024 7.793 1.00 98.38 315 PHE A CA 1
ATOM 2567 C C . PHE A 1 315 ? -10.941 -10.494 8.067 1.00 98.38 315 PHE A C 1
ATOM 2569 O O . PHE A 1 315 ? -11.846 -10.827 8.841 1.00 98.38 315 PHE A O 1
ATOM 2576 N N . VAL A 1 316 ? -10.180 -11.386 7.444 1.00 98.06 316 VAL A N 1
ATOM 2577 C CA . VAL A 1 316 ? -10.181 -12.814 7.761 1.00 98.06 316 VAL A CA 1
ATOM 2578 C C . VAL A 1 316 ? -8.736 -13.247 7.968 1.00 98.06 316 VAL A C 1
ATOM 2580 O O . VAL A 1 316 ? -7.908 -13.036 7.091 1.00 98.06 316 VAL A O 1
ATOM 2583 N N . PHE A 1 317 ? -8.442 -13.852 9.113 1.00 96.19 317 PHE A N 1
ATOM 2584 C CA . PHE A 1 317 ? -7.128 -14.408 9.432 1.00 96.19 317 PHE A CA 1
ATOM 2585 C C . PHE A 1 317 ? -7.322 -15.820 9.973 1.00 96.19 317 PHE A C 1
ATOM 2587 O O . PHE A 1 317 ? -8.117 -16.015 10.894 1.00 96.19 317 PHE A O 1
ATOM 2594 N N . LYS A 1 318 ? -6.664 -16.811 9.359 1.00 94.19 318 LYS A N 1
ATOM 2595 C CA . LYS A 1 318 ? -6.846 -18.240 9.669 1.00 94.19 318 LYS A CA 1
ATOM 2596 C C . LYS A 1 318 ? -8.330 -18.642 9.807 1.00 94.19 318 LYS A C 1
ATOM 2598 O O . LYS A 1 318 ? -8.749 -19.237 10.794 1.00 94.19 318 LYS A O 1
ATOM 2603 N N . SER A 1 319 ? -9.159 -18.259 8.831 1.00 95.00 319 SER A N 1
ATOM 2604 C CA . SER A 1 319 ? -10.624 -18.462 8.783 1.00 95.00 319 SER A CA 1
ATOM 2605 C C . SER A 1 319 ? -11.456 -17.717 9.843 1.00 95.00 319 SER A C 1
ATOM 2607 O O . SER A 1 319 ? -12.686 -17.683 9.738 1.00 95.00 319 SER A O 1
ATOM 2609 N N . LYS A 1 320 ? -10.830 -17.052 10.820 1.00 96.38 320 LYS A N 1
ATOM 2610 C CA . LYS A 1 320 ? -11.509 -16.227 11.825 1.00 96.38 320 LYS A CA 1
ATOM 2611 C C . LYS A 1 320 ? -11.768 -14.824 11.280 1.00 96.38 320 LYS A C 1
ATOM 2613 O O . LYS A 1 320 ? -10.906 -14.213 10.654 1.00 96.38 320 LYS A O 1
ATOM 2618 N N . LYS A 1 321 ? -12.983 -14.316 11.500 1.00 97.56 321 LYS A N 1
ATOM 2619 C CA . LYS A 1 321 ? -13.421 -12.997 11.021 1.00 97.56 321 LYS A CA 1
ATOM 2620 C C . LYS A 1 321 ? -13.118 -11.928 12.067 1.00 97.56 321 LYS A C 1
ATOM 2622 O O . LYS A 1 321 ? -13.529 -12.064 13.217 1.00 97.56 321 LYS A O 1
ATOM 2627 N N . TYR A 1 322 ? -12.486 -10.844 11.638 1.00 96.31 322 TYR A N 1
ATOM 2628 C CA . TYR A 1 322 ? -12.201 -9.666 12.452 1.00 96.31 322 TYR A CA 1
ATOM 2629 C C . TYR A 1 322 ? -12.861 -8.439 11.825 1.00 96.31 322 TYR A C 1
ATOM 2631 O O . TYR A 1 322 ? -13.117 -8.398 10.618 1.00 96.31 322 TYR A O 1
ATOM 2639 N N . LYS A 1 323 ? -13.163 -7.439 12.653 1.00 96.12 323 LYS A N 1
ATOM 2640 C CA . LYS A 1 323 ? -13.727 -6.168 12.200 1.00 96.12 323 LYS A CA 1
ATOM 2641 C C . LYS A 1 323 ? -13.113 -5.002 12.964 1.00 96.12 323 LYS A C 1
ATOM 2643 O O . LYS A 1 323 ? -12.994 -5.072 14.185 1.00 96.12 323 LYS A O 1
ATOM 2648 N N . ILE A 1 324 ? -12.773 -3.938 12.248 1.00 93.69 324 ILE A N 1
ATOM 2649 C CA . ILE A 1 324 ? -12.310 -2.662 12.805 1.00 93.69 324 ILE A CA 1
ATOM 2650 C C . ILE A 1 324 ? -13.344 -1.597 12.432 1.00 93.69 324 ILE A C 1
ATOM 2652 O O . ILE A 1 324 ? -13.897 -1.641 11.334 1.00 93.69 324 ILE A O 1
ATOM 2656 N N . LEU A 1 325 ? -13.669 -0.686 13.355 1.00 95.31 325 LEU A N 1
ATOM 2657 C CA . LEU A 1 325 ? -14.508 0.475 13.035 1.00 95.31 325 LEU A CA 1
ATOM 2658 C C . LEU A 1 325 ? -13.792 1.310 11.977 1.00 95.31 325 LEU A C 1
ATOM 2660 O O . LEU A 1 325 ? -12.676 1.723 12.243 1.00 95.31 325 LEU A O 1
ATOM 2664 N N . SER A 1 326 ? -14.411 1.577 10.828 1.00 93.44 326 SER A N 1
ATOM 2665 C CA . SER A 1 326 ? -13.769 2.354 9.753 1.00 93.44 326 SER A CA 1
ATOM 2666 C C . SER A 1 326 ? -13.434 3.776 10.194 1.00 93.44 326 SER A C 1
ATOM 2668 O O . SER A 1 326 ? -12.357 4.275 9.892 1.00 93.44 326 SER A O 1
ATOM 2670 N N . LEU A 1 327 ? -14.343 4.402 10.952 1.00 93.06 327 LEU A N 1
ATOM 2671 C CA . LEU A 1 327 ? -14.326 5.840 11.242 1.00 93.06 327 LEU A CA 1
ATOM 2672 C C . LEU A 1 327 ? -14.257 6.683 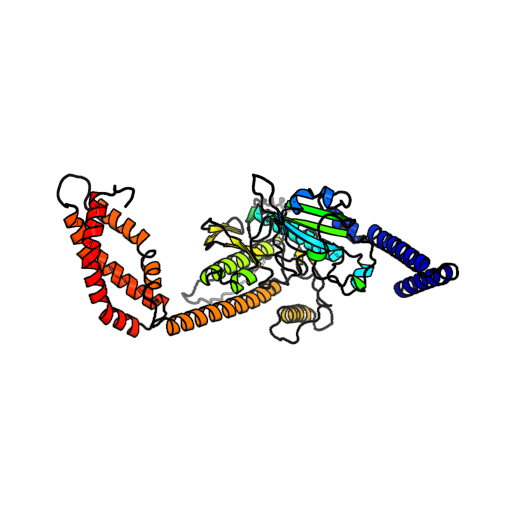9.959 1.00 93.06 327 LEU A C 1
ATOM 2674 O O . LEU A 1 327 ? -13.585 7.705 9.924 1.00 93.06 327 LEU A O 1
ATOM 2678 N N . GLY A 1 328 ? -14.956 6.221 8.918 1.00 91.62 328 GLY A N 1
ATOM 2679 C CA . GLY A 1 328 ? -15.033 6.894 7.624 1.00 91.62 328 GLY A CA 1
ATOM 2680 C C . GLY A 1 328 ? -13.936 6.504 6.638 1.00 91.62 328 GLY A C 1
ATOM 2681 O O . GLY A 1 328 ? -14.035 6.907 5.490 1.00 91.62 328 GLY A O 1
ATOM 2682 N N . PHE A 1 329 ? -12.939 5.697 7.033 1.00 95.38 329 PHE A N 1
ATOM 2683 C CA . PHE A 1 329 ? -11.793 5.388 6.171 1.00 95.38 329 PHE A CA 1
ATOM 2684 C C . PHE A 1 329 ? -11.469 3.889 6.061 1.00 95.38 329 PHE A C 1
ATOM 2686 O O . PHE A 1 329 ? -11.480 3.144 7.049 1.00 95.38 329 PHE A O 1
ATOM 2693 N N . GLU A 1 330 ? -11.123 3.462 4.847 1.00 97.00 330 GLU A N 1
ATOM 2694 C CA . GLU A 1 330 ? -10.434 2.205 4.541 1.00 97.00 330 GLU A CA 1
ATOM 2695 C C . GLU A 1 330 ? -8.981 2.509 4.156 1.00 97.00 330 GLU A C 1
ATOM 2697 O O . GLU A 1 330 ? -8.727 3.247 3.204 1.00 97.00 330 GLU A O 1
ATOM 2702 N N . ALA A 1 331 ? -8.025 1.943 4.892 1.00 96.88 331 ALA A N 1
ATOM 2703 C CA . ALA A 1 331 ? -6.602 2.185 4.674 1.00 96.88 331 ALA A CA 1
ATOM 2704 C C . ALA A 1 331 ? -6.003 1.203 3.657 1.00 96.88 331 ALA A C 1
ATOM 2706 O O . ALA A 1 331 ? -6.247 -0.004 3.744 1.00 96.88 331 ALA A O 1
ATOM 2707 N N . LYS A 1 332 ? -5.176 1.713 2.743 1.00 95.88 332 LYS A N 1
ATOM 2708 C CA . LYS A 1 332 ? -4.448 0.977 1.704 1.00 95.88 332 LYS A CA 1
ATOM 2709 C C . LYS A 1 332 ? -2.947 1.241 1.842 1.00 95.88 332 LYS A C 1
ATOM 2711 O O . LYS A 1 332 ? -2.526 2.389 1.940 1.00 95.88 332 LYS A O 1
ATOM 2716 N N . ILE A 1 333 ? -2.162 0.172 1.842 1.00 95.94 333 ILE A N 1
ATOM 2717 C CA . ILE A 1 333 ? -0.700 0.178 1.799 1.00 95.94 333 ILE A CA 1
ATOM 2718 C C . ILE A 1 333 ? -0.274 0.165 0.337 1.00 95.94 333 ILE A C 1
ATOM 2720 O O . ILE A 1 333 ? -0.805 -0.618 -0.455 1.00 95.94 333 ILE A O 1
ATOM 2724 N N . ILE A 1 334 ? 0.675 1.022 -0.003 1.00 91.56 334 ILE A N 1
ATOM 2725 C CA . ILE A 1 334 ? 1.165 1.226 -1.360 1.00 91.56 334 ILE A CA 1
ATOM 2726 C C . ILE A 1 334 ? 2.699 1.325 -1.345 1.00 91.56 334 ILE A C 1
ATOM 2728 O O . ILE A 1 334 ? 3.291 1.559 -0.306 1.00 91.56 334 ILE A O 1
ATOM 2732 N N . ASP A 1 335 ? 3.308 1.240 -2.523 1.00 88.12 335 ASP A N 1
ATOM 2733 C CA . ASP A 1 335 ? 4.756 1.246 -2.787 1.00 88.12 335 ASP A CA 1
ATOM 2734 C C . ASP A 1 335 ? 5.448 -0.034 -2.377 1.00 88.12 335 ASP A C 1
ATOM 2736 O O . ASP A 1 335 ? 5.785 -0.263 -1.221 1.00 88.12 335 ASP A O 1
ATOM 2740 N N . PHE A 1 336 ? 5.710 -0.870 -3.371 1.00 92.31 336 PHE A N 1
ATOM 2741 C CA . PHE A 1 336 ? 6.394 -2.129 -3.140 1.00 92.31 336 PHE A CA 1
ATOM 2742 C C . PHE A 1 336 ? 7.790 -2.147 -3.755 1.00 92.31 336 PHE A C 1
ATOM 2744 O O . PHE A 1 336 ? 8.386 -3.219 -3.865 1.00 92.31 336 PHE A O 1
ATOM 2751 N N . GLY A 1 337 ? 8.332 -0.978 -4.126 1.00 88.38 337 GLY A N 1
ATOM 2752 C CA . GLY A 1 337 ? 9.631 -0.861 -4.786 1.00 88.38 337 GLY A CA 1
ATOM 2753 C C . GLY A 1 337 ? 10.786 -1.428 -3.956 1.00 88.38 337 GLY A C 1
ATOM 2754 O O . GLY A 1 337 ? 11.721 -2.004 -4.513 1.00 88.38 337 GLY A O 1
ATOM 2755 N N . TYR A 1 338 ? 10.713 -1.326 -2.623 1.00 91.75 338 TYR A N 1
ATOM 2756 C CA . TYR A 1 338 ? 11.725 -1.866 -1.700 1.00 91.75 338 TYR A CA 1
ATOM 2757 C C . TYR A 1 338 ? 11.312 -3.171 -1.023 1.00 91.75 338 TYR A C 1
ATOM 2759 O O . TYR A 1 338 ? 12.087 -3.745 -0.255 1.00 91.75 338 TYR A O 1
ATOM 2767 N N . SER A 1 339 ? 10.102 -3.651 -1.296 1.00 95.19 339 SER A N 1
ATOM 2768 C CA . SER A 1 339 ? 9.517 -4.769 -0.571 1.00 95.19 339 SER A CA 1
ATOM 2769 C C . SER A 1 339 ? 10.220 -6.098 -0.830 1.00 95.19 339 SER A C 1
ATOM 2771 O O . SER A 1 339 ? 10.992 -6.274 -1.777 1.00 95.19 339 SER A O 1
ATOM 2773 N N . ARG A 1 340 ? 9.906 -7.063 0.034 1.00 96.25 340 ARG A N 1
ATOM 2774 C CA . ARG A 1 340 ? 10.275 -8.468 -0.109 1.00 96.25 340 ARG A CA 1
ATOM 2775 C C . ARG A 1 340 ? 9.048 -9.349 0.072 1.00 96.25 340 ARG A C 1
ATOM 2777 O O . ARG A 1 340 ? 8.292 -9.180 1.024 1.00 96.25 340 ARG A O 1
ATOM 2784 N N . ILE A 1 341 ? 8.856 -10.303 -0.830 1.00 96.31 341 ILE A N 1
ATOM 2785 C CA . ILE A 1 341 ? 7.717 -11.220 -0.815 1.00 96.31 341 ILE A CA 1
ATOM 2786 C C . ILE A 1 341 ? 8.136 -12.608 -1.305 1.00 96.31 341 ILE A C 1
ATOM 2788 O O . ILE A 1 341 ? 9.007 -12.738 -2.165 1.00 96.31 341 ILE A O 1
ATOM 2792 N N . ASN A 1 342 ? 7.532 -13.644 -0.732 1.00 95.06 342 ASN A N 1
ATOM 2793 C CA . ASN A 1 342 ? 7.680 -15.037 -1.136 1.00 95.06 342 ASN A CA 1
ATOM 2794 C C . ASN A 1 342 ? 6.321 -15.548 -1.626 1.00 95.06 342 ASN A C 1
ATOM 2796 O O . ASN A 1 342 ? 5.370 -15.576 -0.848 1.00 95.06 342 ASN A O 1
ATOM 2800 N N . ASP A 1 343 ? 6.223 -15.936 -2.895 1.00 86.62 343 ASP A N 1
ATOM 2801 C CA . ASP A 1 343 ? 4.983 -16.474 -3.474 1.00 86.62 343 ASP A CA 1
ATOM 2802 C C . ASP A 1 343 ? 4.808 -17.989 -3.247 1.00 86.62 343 ASP A C 1
ATOM 2804 O O . ASP A 1 343 ? 3.776 -18.551 -3.609 1.00 86.62 343 ASP A O 1
ATOM 2808 N N . GLY A 1 344 ? 5.788 -18.627 -2.598 1.00 84.31 344 GLY A N 1
ATOM 2809 C CA . GLY A 1 344 ? 5.856 -20.065 -2.342 1.00 84.31 344 GLY A CA 1
ATOM 2810 C C . GLY A 1 344 ? 6.919 -20.764 -3.188 1.00 84.31 344 GLY A C 1
ATOM 2811 O O . GLY A 1 344 ? 7.561 -21.688 -2.691 1.00 84.31 344 GLY A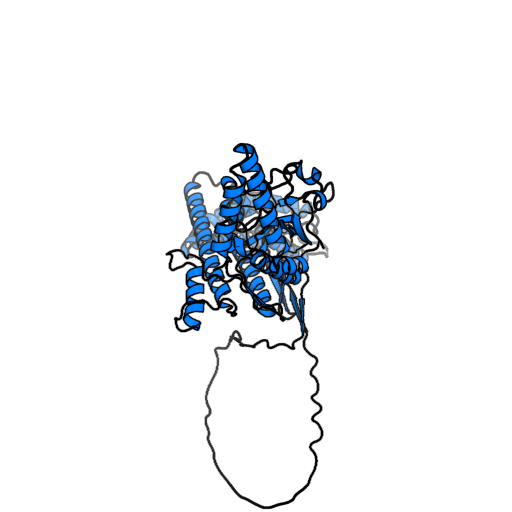 O 1
ATOM 2812 N N . ASP A 1 345 ? 7.152 -20.278 -4.408 1.00 84.06 345 ASP A N 1
ATOM 2813 C CA . ASP A 1 345 ? 8.112 -20.846 -5.359 1.00 84.06 345 ASP A CA 1
ATOM 2814 C C . ASP A 1 345 ? 9.376 -19.983 -5.464 1.00 84.06 345 ASP A C 1
ATOM 2816 O O . ASP A 1 345 ? 10.488 -20.490 -5.639 1.00 84.06 345 ASP A O 1
ATOM 2820 N N . LYS A 1 346 ? 9.219 -18.661 -5.348 1.00 91.12 346 LYS A N 1
ATOM 2821 C CA . LYS A 1 346 ? 10.275 -17.681 -5.566 1.00 91.12 346 LYS A CA 1
ATOM 2822 C C . LYS A 1 346 ? 10.170 -16.493 -4.614 1.00 91.12 346 LYS A C 1
ATOM 2824 O O . LYS A 1 346 ? 9.099 -16.018 -4.241 1.00 91.12 346 LYS A O 1
ATOM 2829 N N . ILE A 1 347 ? 11.342 -15.970 -4.260 1.00 94.31 347 ILE A N 1
ATOM 2830 C CA . ILE A 1 347 ? 11.485 -14.756 -3.458 1.00 94.31 347 ILE A CA 1
ATOM 2831 C C . ILE A 1 347 ? 11.773 -13.580 -4.391 1.00 94.31 347 ILE A C 1
ATOM 2833 O O . ILE A 1 347 ? 12.723 -13.611 -5.176 1.00 94.31 347 ILE A O 1
ATOM 2837 N N . TYR A 1 348 ? 10.978 -12.523 -4.263 1.00 94.06 348 TYR A N 1
ATOM 2838 C CA . TYR A 1 348 ? 11.184 -11.244 -4.937 1.00 94.06 348 TYR A CA 1
ATOM 2839 C C . TYR A 1 348 ? 11.567 -10.212 -3.885 1.00 94.06 348 TYR A C 1
ATOM 2841 O O . TYR A 1 348 ? 10.864 -10.067 -2.887 1.00 94.06 348 TYR A O 1
ATOM 2849 N N . TYR A 1 349 ? 12.692 -9.526 -4.080 1.00 93.69 349 TYR A N 1
ATOM 2850 C CA . TYR A 1 349 ? 13.182 -8.517 -3.144 1.00 93.69 349 TYR A CA 1
ATOM 2851 C C . TYR A 1 349 ? 14.061 -7.474 -3.838 1.00 93.69 349 TYR A C 1
ATOM 2853 O O . TYR A 1 349 ? 14.764 -7.771 -4.813 1.00 93.69 349 TYR A O 1
ATOM 2861 N N . LYS A 1 350 ? 14.058 -6.251 -3.308 1.00 89.69 350 LYS A N 1
ATOM 2862 C CA . LYS A 1 350 ? 15.025 -5.212 -3.671 1.00 89.69 350 LYS A CA 1
ATOM 2863 C C . LYS A 1 350 ? 16.273 -5.329 -2.795 1.00 89.69 350 LYS A C 1
ATOM 2865 O O . LYS A 1 350 ? 16.169 -5.455 -1.575 1.00 89.69 350 LYS A O 1
ATOM 2870 N N . ASN A 1 351 ? 17.449 -5.287 -3.423 1.00 87.06 351 ASN A N 1
ATOM 2871 C CA . ASN A 1 351 ? 18.701 -5.097 -2.696 1.00 87.06 351 ASN A CA 1
ATOM 2872 C C . ASN A 1 351 ? 18.851 -3.600 -2.366 1.00 87.06 351 ASN A C 1
ATOM 2874 O O . ASN A 1 351 ? 18.743 -2.763 -3.265 1.00 87.06 351 ASN A O 1
ATOM 2878 N N . LEU A 1 352 ? 19.066 -3.296 -1.085 1.00 86.62 352 LEU A N 1
ATOM 2879 C CA . LEU A 1 352 ? 19.147 -1.945 -0.533 1.00 86.62 352 LEU A CA 1
ATOM 2880 C C . LEU A 1 352 ? 20.566 -1.564 -0.069 1.00 86.62 352 LEU A C 1
ATOM 2882 O O . LEU A 1 352 ? 20.719 -0.548 0.601 1.00 86.62 352 LEU A O 1
ATOM 2886 N N . ASP A 1 353 ? 21.598 -2.338 -0.430 1.00 80.88 353 ASP A N 1
ATOM 2887 C CA . ASP A 1 353 ? 23.002 -2.080 -0.059 1.00 80.88 353 ASP A CA 1
ATOM 2888 C C . ASP A 1 353 ? 23.529 -0.728 -0.572 1.00 80.88 353 ASP A C 1
ATOM 2890 O O . ASP A 1 353 ? 24.427 -0.145 0.027 1.00 80.88 353 ASP A O 1
ATOM 2894 N N . ALA A 1 354 ? 22.980 -0.238 -1.686 1.00 71.00 354 ALA A N 1
ATOM 2895 C CA . ALA A 1 354 ? 23.383 1.017 -2.320 1.00 71.00 354 ALA A CA 1
ATOM 2896 C C . ALA A 1 354 ? 22.596 2.245 -1.824 1.00 71.00 354 ALA A C 1
ATOM 2898 O O . ALA A 1 354 ? 22.790 3.335 -2.362 1.00 71.00 354 ALA A O 1
ATOM 2899 N N . LEU A 1 355 ? 21.681 2.083 -0.860 1.00 73.25 355 LEU A N 1
ATOM 2900 C CA . LEU A 1 355 ? 20.971 3.223 -0.284 1.00 73.25 355 LEU A CA 1
ATOM 2901 C C . LEU A 1 355 ? 21.916 4.026 0.609 1.00 73.25 355 LEU A C 1
ATOM 2903 O O . LEU A 1 355 ? 22.485 3.491 1.559 1.00 73.25 355 LEU A O 1
ATOM 2907 N N . ASP A 1 356 ? 22.050 5.314 0.301 1.00 64.44 356 ASP A N 1
ATOM 2908 C CA . ASP A 1 356 ? 22.685 6.275 1.195 1.00 64.44 356 ASP A CA 1
ATOM 2909 C C . ASP A 1 356 ? 21.685 6.602 2.310 1.00 64.44 356 ASP A C 1
ATOM 2911 O O . ASP A 1 356 ? 20.585 7.093 2.043 1.00 64.44 356 ASP A O 1
ATOM 2915 N N . TYR A 1 357 ? 22.016 6.227 3.543 1.00 67.94 357 TYR A N 1
ATOM 2916 C CA . TYR A 1 357 ? 21.134 6.424 4.691 1.00 67.94 357 TYR A CA 1
ATOM 2917 C C . TYR A 1 357 ? 21.397 7.789 5.321 1.00 67.94 357 TYR A C 1
ATOM 2919 O O . TYR A 1 357 ? 22.537 8.256 5.357 1.00 67.94 357 TYR A O 1
ATOM 2927 N N . ASP A 1 358 ? 20.356 8.417 5.867 1.00 62.16 358 ASP A N 1
ATOM 2928 C CA . ASP A 1 358 ? 20.536 9.673 6.590 1.00 62.16 358 ASP A CA 1
ATOM 2929 C C . ASP A 1 358 ? 21.431 9.441 7.825 1.00 62.16 358 ASP A C 1
ATOM 2931 O O . ASP A 1 358 ? 21.488 8.359 8.413 1.00 62.16 358 ASP A O 1
ATOM 2935 N N . SER A 1 359 ? 22.124 10.488 8.256 1.00 60.84 359 SER A N 1
ATOM 2936 C CA . SER A 1 359 ? 22.862 10.539 9.517 1.00 60.84 359 SER A CA 1
ATOM 2937 C C . SER A 1 359 ? 21.971 10.375 10.763 1.00 60.84 359 SER A C 1
ATOM 2939 O O . SER A 1 359 ? 22.494 10.191 11.867 1.00 60.84 359 SER A O 1
ATOM 2941 N N . ASP A 1 360 ? 20.641 10.423 10.610 1.00 71.19 360 ASP A N 1
ATOM 2942 C CA . ASP A 1 360 ? 19.691 10.223 11.702 1.00 71.19 360 ASP A CA 1
ATOM 2943 C C . ASP A 1 360 ? 19.731 8.777 12.237 1.00 71.19 360 ASP A C 1
ATOM 2945 O O . ASP A 1 360 ? 19.439 7.788 11.558 1.00 71.19 360 ASP A O 1
ATOM 2949 N N . MET A 1 361 ? 20.063 8.650 13.521 1.00 64.50 361 MET A N 1
ATOM 2950 C CA . MET A 1 361 ? 20.114 7.372 14.232 1.00 64.50 361 MET A CA 1
ATOM 2951 C C . MET A 1 361 ? 18.749 6.683 14.357 1.00 64.50 361 MET A C 1
ATOM 2953 O O . MET A 1 361 ? 18.719 5.462 14.554 1.00 64.50 361 MET A O 1
ATOM 2957 N N . ASP A 1 362 ? 17.653 7.442 14.260 1.00 73.50 362 ASP A N 1
ATOM 2958 C CA . ASP A 1 362 ? 16.272 6.952 14.319 1.00 73.50 362 ASP A CA 1
ATOM 2959 C C . ASP A 1 362 ? 15.697 6.576 12.937 1.00 73.50 362 ASP A C 1
ATOM 2961 O O . ASP A 1 362 ? 14.540 6.146 12.861 1.00 73.50 362 ASP A O 1
ATOM 2965 N N . ASP A 1 363 ? 16.480 6.703 11.861 1.00 86.75 363 ASP A N 1
ATOM 2966 C CA . ASP A 1 363 ? 16.068 6.332 10.507 1.00 86.75 363 ASP A CA 1
ATOM 2967 C C . ASP A 1 363 ? 15.739 4.818 10.410 1.00 86.75 363 ASP A C 1
ATOM 2969 O O . ASP A 1 363 ? 16.579 3.964 10.743 1.00 86.75 363 ASP A O 1
ATOM 2973 N N . PRO A 1 364 ? 14.523 4.444 9.953 1.00 89.94 364 PRO A N 1
ATOM 2974 C CA . PRO A 1 364 ? 14.152 3.061 9.672 1.00 89.94 364 PRO A CA 1
ATOM 2975 C C . PRO A 1 364 ? 15.154 2.306 8.801 1.00 89.94 364 PRO A C 1
ATOM 2977 O O . PRO A 1 364 ? 15.401 1.122 9.059 1.00 89.94 364 PRO A O 1
ATOM 2980 N N . TYR A 1 365 ? 15.758 2.958 7.805 1.00 90.00 365 TYR A N 1
ATOM 2981 C CA . TYR A 1 365 ? 16.699 2.284 6.917 1.00 90.00 365 TYR A CA 1
ATOM 2982 C C . TYR A 1 365 ? 17.992 1.902 7.645 1.00 90.00 365 TYR A C 1
ATOM 2984 O O . TYR A 1 365 ? 18.420 0.748 7.567 1.00 90.00 365 TYR A O 1
ATOM 2992 N N . ASN A 1 366 ? 18.532 2.800 8.476 1.00 87.44 366 ASN A N 1
ATOM 2993 C CA . ASN A 1 366 ? 19.664 2.509 9.360 1.00 87.44 366 ASN A CA 1
ATOM 2994 C C . ASN A 1 366 ? 19.375 1.338 10.314 1.00 87.44 366 ASN A C 1
ATOM 2996 O O . ASN A 1 366 ? 20.239 0.491 10.568 1.00 87.44 366 ASN A O 1
ATOM 3000 N N . ALA A 1 367 ? 18.161 1.268 10.867 1.00 88.88 367 ALA A N 1
ATOM 3001 C CA . ALA A 1 367 ? 17.757 0.172 11.745 1.00 88.88 367 ALA A CA 1
ATOM 3002 C C . ALA A 1 367 ? 17.682 -1.177 11.003 1.00 88.88 367 ALA A C 1
ATOM 3004 O O . ALA A 1 367 ? 18.118 -2.195 11.550 1.00 88.88 367 ALA A O 1
ATOM 3005 N N . MET A 1 368 ? 17.182 -1.192 9.762 1.00 90.12 368 MET A N 1
ATOM 3006 C CA . MET A 1 368 ? 17.163 -2.391 8.914 1.00 90.12 368 MET A CA 1
ATOM 3007 C C . MET A 1 368 ? 18.572 -2.816 8.485 1.00 90.12 368 MET A C 1
ATOM 3009 O O . MET A 1 368 ? 18.911 -3.991 8.608 1.00 90.12 368 MET A O 1
ATOM 3013 N N . ALA A 1 369 ? 19.430 -1.880 8.073 1.00 86.06 369 ALA A N 1
ATOM 3014 C CA . ALA A 1 369 ? 20.819 -2.179 7.729 1.00 86.06 369 ALA A CA 1
ATOM 3015 C C . ALA A 1 369 ? 21.561 -2.817 8.919 1.00 86.06 369 ALA A C 1
ATOM 3017 O O . ALA A 1 369 ? 22.207 -3.856 8.784 1.00 86.06 369 ALA A O 1
ATOM 3018 N N . LYS A 1 370 ? 21.390 -2.270 10.133 1.00 86.31 370 LYS A N 1
ATOM 3019 C CA . LYS A 1 370 ? 21.937 -2.859 11.372 1.00 86.31 370 LYS A CA 1
ATOM 3020 C C . LYS A 1 370 ? 21.394 -4.263 11.648 1.00 86.31 370 LYS A C 1
ATOM 3022 O O . LYS A 1 370 ? 22.137 -5.101 12.156 1.00 86.31 370 LYS A O 1
ATOM 3027 N N . LEU A 1 371 ? 20.116 -4.515 11.362 1.00 85.81 371 LEU A N 1
ATOM 3028 C CA . LEU A 1 371 ? 19.481 -5.818 11.562 1.00 85.81 371 LEU A CA 1
ATOM 3029 C C . LEU A 1 371 ? 20.143 -6.899 10.695 1.00 85.81 371 LEU A C 1
ATOM 3031 O O . LEU A 1 371 ? 20.548 -7.926 11.240 1.00 85.81 371 LEU A O 1
ATOM 3035 N N . PHE A 1 372 ? 20.313 -6.642 9.397 1.00 82.06 372 PHE A N 1
ATOM 3036 C CA . PHE A 1 372 ? 20.920 -7.603 8.469 1.00 82.06 372 PHE A CA 1
ATOM 3037 C C . PHE A 1 372 ? 22.446 -7.707 8.635 1.00 82.06 372 PHE A C 1
ATOM 3039 O O . PHE A 1 372 ? 22.990 -8.808 8.609 1.00 82.06 372 PHE A O 1
ATOM 3046 N N . ASN A 1 373 ? 23.145 -6.609 8.947 1.00 77.56 373 ASN A N 1
ATOM 3047 C CA . ASN A 1 373 ? 24.591 -6.648 9.215 1.00 77.56 373 ASN A CA 1
ATOM 3048 C C . ASN A 1 373 ? 24.942 -7.446 10.485 1.00 77.56 373 ASN A C 1
ATOM 3050 O O . ASN A 1 373 ? 25.964 -8.133 10.532 1.00 77.56 373 ASN A O 1
ATOM 3054 N N . ARG A 1 374 ? 24.104 -7.374 11.532 1.00 62.50 374 ARG A N 1
ATOM 3055 C CA . ARG A 1 374 ? 24.308 -8.134 12.781 1.00 62.50 374 ARG A CA 1
ATOM 3056 C C . ARG A 1 374 ? 24.055 -9.627 12.620 1.00 62.50 374 ARG A C 1
ATOM 3058 O O . ARG A 1 374 ? 24.722 -10.407 13.291 1.00 62.50 374 ARG A O 1
ATOM 3065 N N . GLN A 1 375 ? 23.110 -10.017 11.766 1.00 59.31 375 GLN A N 1
ATOM 3066 C CA . GLN A 1 375 ? 22.860 -11.431 11.476 1.00 59.31 375 GLN A CA 1
ATOM 3067 C C . GLN A 1 375 ? 24.065 -12.093 10.786 1.00 59.31 375 GLN A C 1
ATOM 3069 O O . GLN A 1 375 ? 24.306 -13.275 11.012 1.00 59.31 375 GLN A O 1
ATOM 3074 N N . ASN A 1 376 ? 24.877 -11.313 10.063 1.00 58.22 376 ASN A N 1
ATOM 3075 C CA . ASN A 1 376 ? 25.951 -11.822 9.205 1.00 58.22 376 ASN A CA 1
ATOM 3076 C C . ASN A 1 376 ? 27.375 -11.620 9.760 1.00 58.22 376 ASN A C 1
ATOM 3078 O O . ASN A 1 376 ? 28.352 -11.736 9.025 1.00 58.22 376 ASN A O 1
ATOM 3082 N N . GLY A 1 377 ? 27.534 -11.312 11.052 1.00 53.47 377 GLY A N 1
ATOM 3083 C CA . GLY A 1 377 ? 28.862 -11.282 11.682 1.00 53.47 377 GLY A CA 1
ATOM 3084 C C . GLY A 1 377 ? 29.799 -10.158 11.207 1.00 53.47 377 GLY A C 1
ATOM 3085 O O . GLY A 1 377 ? 31.009 -10.277 11.368 1.00 53.47 377 GLY A O 1
ATOM 3086 N N . GLY A 1 378 ? 29.267 -9.058 10.658 1.00 52.03 378 GLY A N 1
ATOM 3087 C CA . GLY A 1 378 ? 30.041 -7.839 10.374 1.00 52.03 378 GLY A CA 1
ATOM 3088 C C . GLY A 1 378 ? 30.832 -7.810 9.056 1.00 52.03 378 GLY A C 1
ATOM 3089 O O . GLY A 1 378 ? 31.565 -6.848 8.834 1.00 52.03 378 GLY A O 1
ATOM 3090 N N . GLY A 1 379 ? 30.685 -8.805 8.175 1.00 44.22 379 GLY A N 1
ATOM 3091 C CA . GLY A 1 379 ? 31.197 -8.752 6.798 1.00 44.22 379 GLY A CA 1
ATOM 3092 C C . GLY A 1 379 ? 30.202 -8.054 5.866 1.00 44.22 379 GLY A C 1
ATOM 3093 O O . GLY A 1 379 ? 29.033 -8.423 5.846 1.00 44.22 379 GLY A O 1
ATOM 3094 N N . GLY A 1 380 ? 30.645 -7.022 5.142 1.00 51.72 380 GLY A N 1
ATOM 3095 C CA . GLY A 1 380 ? 29.793 -6.110 4.368 1.00 51.72 380 GLY A CA 1
ATOM 3096 C C . GLY A 1 380 ? 28.899 -6.780 3.315 1.00 51.72 380 GLY A C 1
ATOM 3097 O O . GLY A 1 380 ? 29.384 -7.538 2.477 1.00 51.72 380 GLY A O 1
ATOM 3098 N N . GLY A 1 381 ? 27.608 -6.433 3.364 1.00 56.03 381 GLY A N 1
ATOM 3099 C CA . GLY A 1 381 ? 26.541 -6.841 2.443 1.00 56.03 381 GLY A CA 1
ATOM 3100 C C . GLY A 1 381 ? 25.335 -7.400 3.204 1.00 56.03 381 GLY A C 1
ATOM 3101 O O . GLY A 1 381 ? 25.414 -8.484 3.788 1.00 56.03 381 GLY A O 1
ATOM 3102 N N . GLY A 1 382 ? 24.216 -6.671 3.229 1.00 63.22 382 GLY A N 1
ATOM 3103 C CA . GLY A 1 382 ? 22.994 -7.157 3.866 1.00 63.22 382 GLY A CA 1
ATOM 3104 C C . GLY A 1 382 ? 22.385 -8.288 3.037 1.00 63.22 382 GLY A C 1
ATOM 3105 O O . GLY A 1 382 ? 22.185 -8.146 1.833 1.00 63.22 382 GLY A O 1
ATOM 3106 N N . GLN A 1 383 ? 22.049 -9.426 3.650 1.00 80.50 383 GLN A N 1
ATOM 3107 C CA . GLN A 1 383 ? 21.361 -10.510 2.937 1.00 80.50 383 GLN A CA 1
ATOM 3108 C C . GLN A 1 383 ? 19.863 -10.187 2.799 1.00 80.50 383 GLN A C 1
ATOM 3110 O O . GLN A 1 383 ? 19.001 -10.797 3.424 1.00 80.50 383 GLN A O 1
ATOM 3115 N N . TRP A 1 384 ? 19.541 -9.183 1.975 1.00 88.31 384 TRP A N 1
ATOM 3116 C CA . TRP A 1 384 ? 18.190 -8.628 1.813 1.00 88.31 384 TRP A CA 1
ATOM 3117 C C . TRP A 1 384 ? 17.158 -9.622 1.244 1.00 88.31 384 TRP A C 1
ATOM 3119 O O . TRP A 1 384 ? 15.964 -9.321 1.238 1.00 88.31 384 TRP A O 1
ATOM 3129 N N . SER A 1 385 ? 17.571 -10.800 0.774 1.00 90.56 385 SER A N 1
ATOM 3130 C CA . SER A 1 385 ? 16.668 -11.902 0.409 1.00 90.56 385 SER A CA 1
ATOM 3131 C C . SER A 1 385 ? 16.005 -12.559 1.622 1.00 90.56 385 SER A C 1
ATOM 3133 O O . SER A 1 385 ? 14.893 -13.097 1.519 1.00 90.56 385 SER A O 1
ATOM 3135 N N . ASP A 1 386 ? 16.687 -12.528 2.766 1.00 91.50 386 ASP A N 1
ATOM 3136 C CA . ASP A 1 386 ? 16.270 -13.234 3.966 1.00 91.50 386 ASP A CA 1
ATOM 3137 C C . ASP A 1 386 ? 15.035 -12.579 4.572 1.00 91.50 386 ASP A C 1
ATOM 3139 O O . ASP A 1 386 ? 14.808 -11.373 4.441 1.00 91.50 386 ASP A O 1
ATOM 3143 N N . TYR A 1 387 ? 14.205 -13.405 5.207 1.00 92.75 387 TYR A N 1
ATOM 3144 C CA . TYR A 1 387 ? 12.983 -12.932 5.835 1.00 92.75 387 TYR A CA 1
ATOM 3145 C C . TYR A 1 387 ? 13.236 -12.456 7.264 1.00 92.75 387 TYR A C 1
ATOM 3147 O O . TYR A 1 387 ? 13.793 -13.185 8.087 1.00 92.75 387 TYR A O 1
ATOM 3155 N N . SER A 1 388 ? 12.727 -11.271 7.588 1.00 93.81 388 SER A N 1
ATOM 3156 C CA . SER A 1 388 ? 12.636 -10.781 8.956 1.00 93.81 388 SER A CA 1
ATOM 3157 C C . SER A 1 388 ? 11.417 -9.882 9.146 1.00 93.81 388 SER A C 1
ATOM 3159 O O . SER A 1 388 ? 11.408 -8.726 8.734 1.00 93.81 388 SER A O 1
ATOM 3161 N N . ASN A 1 389 ? 10.407 -10.359 9.878 1.00 91.69 389 ASN A N 1
ATOM 3162 C CA . ASN A 1 389 ? 9.240 -9.547 10.262 1.00 91.69 389 ASN A CA 1
ATOM 3163 C C . ASN A 1 389 ? 9.596 -8.306 11.106 1.00 91.69 389 ASN A C 1
ATOM 3165 O O . ASN A 1 389 ? 8.789 -7.388 11.263 1.00 91.69 389 ASN A O 1
ATOM 3169 N N . ARG A 1 390 ? 10.822 -8.240 11.642 1.00 94.69 390 ARG A N 1
ATOM 3170 C CA . ARG A 1 390 ? 11.323 -7.069 12.366 1.00 94.69 390 ARG A CA 1
ATOM 3171 C C . ARG A 1 390 ? 11.403 -5.826 11.483 1.00 94.69 390 ARG A C 1
ATOM 3173 O O . ARG A 1 390 ? 11.286 -4.734 12.029 1.00 94.69 390 ARG A O 1
ATOM 3180 N N . THR A 1 391 ? 11.564 -5.957 10.165 1.00 95.19 391 THR A N 1
ATOM 3181 C CA . THR A 1 391 ? 11.564 -4.799 9.252 1.00 95.19 391 THR A CA 1
ATOM 3182 C C . THR A 1 391 ? 10.208 -4.091 9.265 1.00 95.19 391 THR A C 1
ATOM 3184 O O . THR A 1 391 ? 10.157 -2.876 9.448 1.00 95.19 391 THR A O 1
ATOM 3187 N N . ASN A 1 392 ? 9.099 -4.835 9.218 1.00 96.88 392 ASN A N 1
ATOM 3188 C CA . ASN A 1 392 ? 7.759 -4.263 9.373 1.00 96.88 392 ASN A CA 1
ATOM 3189 C C . ASN A 1 392 ? 7.565 -3.643 10.763 1.00 96.88 392 ASN A C 1
ATOM 3191 O O . ASN A 1 392 ? 6.987 -2.565 10.871 1.00 96.88 392 ASN A O 1
ATOM 3195 N N . PHE A 1 393 ? 8.099 -4.253 11.828 1.00 95.56 393 PHE A N 1
ATOM 3196 C CA . PHE A 1 393 ? 8.033 -3.663 13.171 1.00 95.56 393 PHE A CA 1
ATOM 3197 C C . PHE A 1 393 ? 8.811 -2.341 13.288 1.00 95.56 393 PHE A C 1
ATOM 3199 O O . PHE A 1 393 ? 8.332 -1.405 13.928 1.00 95.56 393 PHE A O 1
ATOM 3206 N N . ILE A 1 394 ? 9.987 -2.241 12.655 1.00 94.88 394 ILE A N 1
ATOM 3207 C CA . ILE A 1 394 ? 10.777 -1.000 12.578 1.00 94.88 394 ILE A CA 1
ATOM 3208 C C . ILE A 1 394 ? 9.933 0.114 11.949 1.00 94.88 394 ILE A C 1
ATOM 3210 O O . ILE A 1 394 ? 9.801 1.192 12.534 1.00 94.88 394 ILE A O 1
ATOM 3214 N N . TRP A 1 395 ? 9.292 -0.166 10.815 1.00 95.69 395 TRP A N 1
ATOM 3215 C CA . TRP A 1 395 ? 8.434 0.805 10.146 1.00 95.69 395 TRP A CA 1
ATOM 3216 C C . TRP A 1 395 ? 7.151 1.125 10.915 1.00 95.69 395 TRP A C 1
ATOM 3218 O O . TRP A 1 395 ? 6.759 2.284 10.986 1.00 95.69 395 TRP A O 1
ATOM 3228 N N . ILE A 1 396 ? 6.528 0.142 11.567 1.00 95.88 396 ILE A N 1
ATOM 3229 C CA . ILE A 1 396 ? 5.384 0.369 12.461 1.00 95.88 396 ILE A CA 1
ATOM 3230 C C . ILE A 1 396 ? 5.780 1.307 13.606 1.00 95.88 396 ILE A C 1
ATOM 3232 O O . ILE A 1 396 ? 5.034 2.233 13.916 1.00 95.88 396 ILE A O 1
ATOM 3236 N N . LYS A 1 397 ? 6.954 1.114 14.223 1.00 93.69 397 LYS A N 1
ATOM 3237 C CA . LYS A 1 397 ? 7.463 2.006 15.275 1.00 93.69 397 LYS A CA 1
ATOM 3238 C C . LYS A 1 397 ? 7.640 3.433 14.747 1.00 93.69 397 LYS A C 1
ATOM 3240 O O . LYS A 1 397 ? 7.237 4.380 15.423 1.00 93.69 397 LYS A O 1
ATOM 3245 N N . TYR A 1 398 ? 8.208 3.582 13.552 1.00 91.62 398 TYR A N 1
ATOM 3246 C CA . TYR A 1 398 ? 8.359 4.881 12.898 1.00 91.62 398 TYR A CA 1
ATOM 3247 C C . TYR A 1 398 ? 7.005 5.540 12.608 1.00 91.62 398 TYR A C 1
ATOM 3249 O O . TYR A 1 398 ? 6.785 6.692 12.978 1.00 91.62 398 TYR A O 1
ATOM 3257 N N . LEU A 1 399 ? 6.058 4.788 12.044 1.00 92.56 399 LEU A N 1
ATOM 3258 C CA . LEU A 1 399 ? 4.703 5.255 11.777 1.00 92.56 399 LEU A CA 1
ATOM 3259 C C . LEU A 1 399 ? 4.005 5.711 13.063 1.00 92.56 399 LEU A C 1
ATOM 3261 O O . LEU A 1 399 ? 3.442 6.799 13.094 1.00 92.56 399 LEU A O 1
ATOM 3265 N N . VAL A 1 400 ? 4.085 4.934 14.149 1.00 92.94 400 VAL A N 1
ATOM 3266 C CA . VAL A 1 400 ? 3.518 5.317 15.455 1.00 92.94 400 VAL A CA 1
ATOM 3267 C C . VAL A 1 400 ? 4.118 6.629 15.951 1.00 92.94 400 VAL A C 1
ATOM 3269 O O . VAL A 1 400 ? 3.365 7.497 16.387 1.00 92.94 400 VAL A O 1
ATOM 3272 N N . LYS A 1 401 ? 5.443 6.805 15.853 1.00 91.31 401 LYS A N 1
ATOM 3273 C CA . LYS A 1 401 ? 6.116 8.063 16.218 1.00 91.31 401 LYS A CA 1
ATOM 3274 C C . LYS A 1 401 ? 5.522 9.236 15.433 1.00 91.31 401 LYS A C 1
ATOM 3276 O O . LYS A 1 401 ? 5.107 10.216 16.043 1.00 91.31 401 LYS A O 1
ATOM 3281 N N . LYS A 1 402 ? 5.375 9.104 14.111 1.00 89.62 402 LYS A N 1
ATOM 3282 C CA . LYS A 1 402 ? 4.801 10.159 13.260 1.00 89.62 402 LYS A CA 1
ATOM 3283 C C . LYS A 1 402 ? 3.320 10.440 13.528 1.00 89.62 402 LYS A C 1
ATOM 3285 O O . LYS A 1 402 ? 2.911 11.598 13.553 1.00 89.62 402 LYS A O 1
ATOM 3290 N N . LEU A 1 403 ? 2.519 9.409 13.792 1.00 89.31 403 LEU A N 1
ATOM 3291 C CA . LEU A 1 403 ? 1.116 9.582 14.177 1.00 89.31 403 LEU A CA 1
ATOM 3292 C C . LEU A 1 403 ? 0.984 10.285 15.537 1.00 89.31 403 LEU A C 1
ATOM 3294 O O . LEU A 1 403 ? 0.117 11.140 15.697 1.00 89.31 403 LEU A O 1
ATOM 3298 N N . LEU A 1 404 ? 1.841 9.954 16.510 1.00 87.94 404 LEU A N 1
ATOM 3299 C CA . LEU A 1 404 ? 1.875 10.617 17.819 1.00 87.94 404 LEU A CA 1
ATOM 3300 C C . LEU A 1 404 ? 2.304 12.084 17.705 1.00 87.94 404 LEU A C 1
ATOM 3302 O O . LEU A 1 404 ? 1.660 12.935 18.313 1.00 87.94 404 LEU A O 1
ATOM 3306 N N . GLU A 1 405 ? 3.337 12.379 16.908 1.00 88.75 405 GLU A N 1
ATOM 3307 C CA . GLU A 1 405 ? 3.780 13.750 16.610 1.00 88.75 405 GLU A CA 1
ATOM 3308 C C . GLU A 1 405 ? 2.611 14.595 16.075 1.00 88.75 405 GLU A C 1
ATOM 3310 O O . GLU A 1 405 ? 2.352 15.688 16.575 1.00 88.75 405 GLU A O 1
ATOM 3315 N N . TYR A 1 406 ? 1.840 14.063 15.124 1.00 86.75 406 TYR A N 1
ATOM 3316 C CA . TYR A 1 406 ? 0.666 14.755 14.593 1.00 86.75 406 TYR A CA 1
ATOM 3317 C C . TYR A 1 406 ? -0.460 14.926 15.618 1.00 86.75 406 TYR A C 1
ATOM 3319 O O . TYR A 1 406 ? -1.033 16.008 15.737 1.00 86.75 406 TYR A O 1
ATOM 3327 N N . MET A 1 407 ? -0.777 13.884 16.393 1.00 83.38 407 MET A N 1
ATOM 3328 C CA . MET A 1 407 ? -1.812 13.982 17.427 1.00 83.38 407 MET A CA 1
ATOM 3329 C C . MET A 1 407 ? -1.466 15.033 18.491 1.00 83.38 407 MET A C 1
ATOM 3331 O O . MET A 1 407 ? -2.363 15.739 18.951 1.00 83.38 407 MET A O 1
ATOM 3335 N N . ASP A 1 408 ? -0.187 15.177 18.846 1.00 83.44 408 ASP A N 1
ATOM 3336 C CA . ASP A 1 408 ? 0.290 16.228 19.752 1.00 83.44 408 ASP A CA 1
ATOM 3337 C C . ASP A 1 408 ? 0.129 17.633 19.141 1.00 83.44 408 ASP A C 1
ATOM 3339 O O . ASP A 1 408 ? -0.313 18.557 19.828 1.00 83.44 408 ASP A O 1
ATOM 3343 N N . ILE A 1 409 ? 0.391 17.795 17.837 1.00 83.56 409 ILE A N 1
ATOM 3344 C CA . ILE A 1 409 ? 0.126 19.051 17.111 1.00 83.56 409 ILE A CA 1
ATOM 3345 C C . ILE A 1 409 ? -1.367 19.398 17.169 1.00 83.56 409 ILE A C 1
ATOM 3347 O O . ILE A 1 409 ? -1.723 20.491 17.613 1.00 83.56 409 ILE A O 1
ATOM 3351 N N . CYS A 1 410 ? -2.253 18.462 16.813 1.00 77.94 410 CYS A N 1
ATOM 3352 C CA . CYS A 1 410 ? -3.701 18.681 16.873 1.00 77.94 410 CYS A CA 1
ATOM 3353 C C . CYS A 1 410 ? -4.181 19.021 18.289 1.00 77.94 410 CYS A C 1
ATOM 3355 O O . CYS A 1 410 ? -5.051 19.875 18.471 1.00 77.94 410 CYS A O 1
ATOM 3357 N N . TYR A 1 411 ? -3.618 18.361 19.303 1.00 77.25 411 TYR A N 1
ATOM 3358 C CA . TYR A 1 411 ? -3.936 18.621 20.702 1.00 77.25 411 TYR A CA 1
ATOM 3359 C C . TYR A 1 411 ? -3.544 20.046 21.114 1.00 77.25 411 TYR A C 1
ATOM 3361 O O . TYR A 1 411 ? -4.366 20.779 21.669 1.00 77.25 411 TYR A O 1
ATOM 3369 N N . LYS A 1 412 ? -2.319 20.474 20.789 1.00 78.50 412 LYS A N 1
ATOM 3370 C CA . LYS A 1 412 ? -1.821 21.830 21.070 1.00 78.50 412 LYS A CA 1
ATOM 3371 C C . LYS A 1 412 ? -2.612 22.906 20.329 1.00 78.50 412 LYS A C 1
ATOM 3373 O O . LYS A 1 412 ? -2.913 23.943 20.920 1.00 78.50 412 LYS A O 1
ATOM 3378 N N . ASP A 1 413 ? -2.981 22.665 19.076 1.00 75.56 413 ASP A N 1
ATOM 3379 C CA . ASP A 1 413 ? -3.783 23.603 18.287 1.00 75.56 413 ASP A CA 1
ATOM 3380 C C . ASP A 1 413 ? -5.200 23.752 18.836 1.00 75.56 413 ASP A C 1
ATOM 3382 O O . ASP A 1 413 ? -5.705 24.872 18.931 1.00 75.56 413 ASP A O 1
ATOM 3386 N N . ASN A 1 414 ? -5.827 22.655 19.268 1.00 67.25 414 ASN A N 1
ATOM 3387 C CA . ASN A 1 414 ? -7.121 22.715 19.940 1.00 67.25 414 ASN A CA 1
ATOM 3388 C C . ASN A 1 414 ? -7.030 23.489 21.260 1.00 67.25 414 ASN A C 1
ATOM 3390 O O . ASN A 1 414 ? -7.874 24.348 21.492 1.00 67.25 414 ASN A O 1
ATOM 3394 N N . HIS A 1 415 ? -5.972 23.285 22.055 1.00 64.94 415 HIS A N 1
ATOM 3395 C CA . HIS A 1 415 ? -5.724 24.044 23.292 1.00 64.94 415 HIS A CA 1
ATOM 3396 C C . HIS A 1 415 ? -5.483 25.543 23.059 1.00 64.94 415 HIS A C 1
ATOM 3398 O O . HIS A 1 415 ? -5.985 26.399 23.798 1.00 64.94 415 HIS A O 1
ATOM 3404 N N . ARG A 1 416 ? -4.747 25.900 22.001 1.00 57.47 416 ARG A N 1
ATOM 3405 C CA . ARG A 1 416 ? -4.550 27.300 21.582 1.00 57.47 416 ARG A CA 1
ATOM 3406 C C . ARG A 1 416 ? -5.850 27.934 21.089 1.00 57.47 416 ARG A C 1
ATOM 3408 O O . ARG A 1 416 ? -6.155 29.067 21.449 1.00 57.47 416 ARG A O 1
ATOM 3415 N N . LYS A 1 417 ? -6.656 27.203 20.313 1.00 55.44 417 LYS A N 1
ATOM 3416 C CA . LYS A 1 417 ? -7.981 27.663 19.876 1.00 55.44 417 LYS A CA 1
ATOM 3417 C C . LYS A 1 417 ? -8.923 27.831 21.071 1.00 55.44 417 LYS A C 1
ATOM 3419 O O . LYS A 1 417 ? -9.576 28.863 21.163 1.00 55.44 417 LYS A O 1
ATOM 3424 N N . THR A 1 418 ? -8.966 26.912 22.034 1.00 50.47 418 THR A N 1
ATOM 3425 C CA . THR A 1 418 ? -9.827 27.051 23.226 1.00 50.47 418 THR A CA 1
ATOM 3426 C C . THR A 1 418 ? -9.424 28.223 24.117 1.00 50.47 418 THR A C 1
ATOM 3428 O O . THR A 1 418 ? -10.298 28.893 24.656 1.00 50.47 418 THR A O 1
ATOM 3431 N N . THR A 1 419 ? -8.128 28.531 24.222 1.00 46.50 419 THR A N 1
ATOM 3432 C CA . THR A 1 419 ? -7.638 29.693 24.987 1.00 46.50 419 THR A CA 1
ATOM 3433 C C . THR A 1 419 ? -7.890 31.023 24.263 1.00 46.50 419 THR A C 1
ATOM 3435 O O . THR A 1 419 ? -8.339 31.980 24.896 1.00 46.50 419 THR A O 1
ATOM 3438 N N . ALA A 1 420 ? -7.718 31.076 22.936 1.00 43.41 420 ALA A N 1
ATOM 3439 C CA . ALA A 1 420 ? -8.013 32.256 22.113 1.00 43.41 420 ALA A CA 1
ATOM 3440 C C . ALA A 1 420 ? -9.520 32.528 21.926 1.00 43.41 420 ALA A C 1
ATOM 3442 O O . ALA A 1 420 ? -9.931 33.676 21.767 1.00 43.41 420 ALA A O 1
ATOM 3443 N N . THR A 1 421 ? -10.367 31.495 21.980 1.00 38.78 421 THR A N 1
ATOM 3444 C CA . THR A 1 421 ? -11.823 31.615 21.764 1.00 38.78 421 THR A CA 1
ATOM 3445 C C . THR A 1 421 ? -12.607 31.804 23.074 1.00 38.78 421 THR A C 1
ATOM 3447 O O . THR A 1 421 ? -13.826 31.632 23.103 1.00 38.78 421 THR A O 1
ATOM 3450 N N . THR A 1 422 ? -11.955 32.226 24.163 1.00 38.69 422 THR A N 1
ATOM 3451 C CA . THR A 1 422 ? -12.650 32.614 25.410 1.00 38.69 422 THR A CA 1
ATOM 3452 C C . THR A 1 422 ? -13.540 33.859 25.217 1.00 38.69 422 THR A C 1
ATOM 3454 O O . THR A 1 422 ? -14.437 34.106 26.014 1.00 38.69 422 THR A O 1
ATOM 3457 N N . THR A 1 423 ? -13.390 34.600 24.112 1.00 41.28 423 THR A N 1
ATOM 3458 C CA . THR A 1 423 ? -14.189 35.808 23.824 1.00 41.28 423 THR A CA 1
ATOM 3459 C C . THR A 1 423 ? -15.338 35.599 22.821 1.00 41.28 423 THR A C 1
ATOM 3461 O O . THR A 1 423 ? -16.166 36.494 22.683 1.00 41.28 423 THR A O 1
ATOM 3464 N N . THR A 1 424 ? -15.446 34.439 22.144 1.00 38.69 424 THR A N 1
ATOM 3465 C CA . THR A 1 424 ? -16.413 34.265 21.020 1.00 38.69 424 THR A CA 1
ATOM 3466 C C . THR A 1 424 ? -17.120 32.893 20.957 1.00 38.69 424 THR A C 1
ATOM 3468 O O . THR A 1 424 ? -17.878 32.620 20.027 1.00 38.69 424 THR A O 1
ATOM 3471 N N . THR A 1 425 ? -16.937 31.996 21.935 1.00 45.88 425 THR A N 1
ATOM 3472 C CA . THR A 1 425 ? -17.513 30.630 21.892 1.00 45.88 425 THR A CA 1
ATOM 3473 C C . THR A 1 425 ? -18.933 30.554 22.469 1.00 45.88 425 THR A C 1
ATOM 3475 O O . THR A 1 425 ? -19.167 29.922 23.496 1.00 45.88 425 THR A O 1
ATOM 3478 N N . THR A 1 426 ? -19.913 31.149 21.789 1.00 42.84 426 THR A N 1
ATOM 3479 C CA . THR A 1 426 ? -21.345 30.898 22.077 1.00 42.84 426 THR A CA 1
ATOM 3480 C C . THR A 1 426 ? -21.985 29.963 21.039 1.00 42.84 426 THR A C 1
ATOM 3482 O O . THR A 1 426 ? -23.059 29.422 21.282 1.00 42.84 426 THR A O 1
ATOM 3485 N N . ILE A 1 427 ? -21.326 29.720 19.895 1.00 43.31 427 ILE A N 1
ATOM 3486 C CA . ILE A 1 427 ? -21.947 29.068 18.724 1.00 43.31 427 ILE A CA 1
ATOM 3487 C C . ILE A 1 427 ? -21.502 27.600 18.529 1.00 43.31 427 ILE A C 1
ATOM 3489 O O . ILE A 1 427 ? -22.325 26.767 18.169 1.00 43.31 427 ILE A O 1
ATOM 3493 N N . SER A 1 428 ? -20.258 27.214 18.838 1.00 41.53 428 SER A N 1
ATOM 3494 C CA . SER A 1 428 ? -19.739 25.849 18.579 1.00 41.53 428 SER A CA 1
ATOM 3495 C C . SER A 1 428 ? -20.054 24.809 19.669 1.00 41.53 428 SER A C 1
ATOM 3497 O O . SER A 1 428 ? -20.121 23.614 19.384 1.00 41.53 428 SER A O 1
ATOM 3499 N N . ILE A 1 429 ? -20.349 25.238 20.902 1.00 47.50 429 ILE A N 1
ATOM 3500 C CA . ILE A 1 429 ? -20.827 24.345 21.981 1.00 47.50 429 ILE A CA 1
ATOM 3501 C C . ILE A 1 429 ? -22.268 23.863 21.696 1.00 47.50 429 ILE A C 1
ATOM 3503 O O . ILE A 1 429 ? -22.695 22.823 22.202 1.00 47.50 429 ILE A O 1
ATOM 3507 N N . ALA A 1 430 ? -23.017 24.570 20.840 1.00 39.16 430 ALA A N 1
ATOM 3508 C CA . ALA A 1 430 ? -24.370 24.181 20.446 1.00 39.16 430 ALA A CA 1
ATOM 3509 C C . ALA A 1 430 ? -24.400 22.884 19.613 1.00 39.16 430 ALA A C 1
ATOM 3511 O O . ALA A 1 430 ? -25.346 22.110 19.747 1.00 39.16 430 ALA A O 1
ATOM 3512 N N . THR A 1 431 ? -23.352 22.596 18.833 1.00 36.88 431 THR A N 1
ATOM 3513 C CA . THR A 1 431 ? -23.299 21.419 17.946 1.00 36.88 431 THR A CA 1
ATOM 3514 C C . THR A 1 431 ? -22.915 20.140 18.699 1.00 36.88 431 THR A C 1
ATOM 3516 O O . THR A 1 431 ? -23.532 19.096 18.502 1.00 36.88 431 THR A O 1
ATOM 3519 N N . ILE A 1 432 ? -21.990 20.218 19.667 1.00 43.16 432 ILE A N 1
ATOM 3520 C CA . ILE A 1 432 ? -21.648 19.079 20.550 1.00 43.16 432 ILE A CA 1
ATOM 3521 C C . ILE A 1 432 ? -22.823 18.719 21.483 1.00 43.16 432 ILE A C 1
ATOM 3523 O O . ILE A 1 432 ? -22.954 17.579 21.930 1.00 43.16 432 ILE A O 1
ATOM 3527 N N . ARG A 1 433 ? -23.754 19.655 21.714 1.00 44.06 433 ARG A N 1
ATOM 3528 C CA . ARG A 1 433 ? -24.998 19.408 22.460 1.00 44.06 433 ARG A CA 1
ATOM 3529 C C . ARG A 1 433 ? -25.972 18.447 21.762 1.00 44.06 433 ARG A C 1
ATOM 3531 O O . ARG A 1 433 ? -26.883 17.970 22.437 1.00 44.06 433 ARG A O 1
ATOM 3538 N N . GLN A 1 434 ? -25.821 18.172 20.461 1.00 47.88 434 GLN A N 1
ATOM 3539 C CA . GLN A 1 434 ? -26.866 17.510 19.668 1.00 47.88 434 GLN A CA 1
ATOM 3540 C C . GLN A 1 434 ? -26.655 16.010 19.391 1.00 47.88 434 GLN A C 1
ATOM 3542 O O . GLN A 1 434 ? -27.644 15.315 19.179 1.00 47.88 434 GLN A O 1
ATOM 3547 N N . GLU A 1 435 ? -25.435 15.465 19.470 1.00 43.03 435 GLU A N 1
ATOM 3548 C CA . GLU A 1 435 ? -25.193 14.066 19.048 1.00 43.03 435 GLU A CA 1
ATOM 3549 C C . GLU A 1 435 ? -25.041 13.037 20.180 1.00 43.03 435 GLU A C 1
ATOM 3551 O O . GLU A 1 435 ? -25.137 11.833 19.945 1.00 43.03 435 GLU A O 1
ATOM 3556 N N . LEU A 1 436 ? -24.877 13.469 21.431 1.00 47.91 436 LEU A N 1
ATOM 3557 C CA . LEU A 1 436 ? -24.742 12.542 22.558 1.00 47.91 436 LEU A CA 1
ATOM 3558 C C . LEU A 1 436 ? -26.064 11.902 23.059 1.00 47.91 436 LEU A C 1
ATOM 3560 O O . LEU A 1 436 ? -26.023 10.756 23.512 1.00 47.91 436 LEU A O 1
ATOM 3564 N N . PRO A 1 437 ? -27.245 12.560 23.009 1.00 51.84 437 PRO A N 1
ATOM 3565 C CA . PRO A 1 437 ? -28.435 11.996 23.642 1.00 51.84 437 PRO A CA 1
ATOM 3566 C C . PRO A 1 437 ? -29.322 11.152 22.709 1.00 51.84 437 PRO A C 1
ATOM 3568 O O . PRO A 1 437 ? -30.201 10.463 23.217 1.00 51.84 437 PRO A O 1
ATOM 3571 N N . GLY A 1 438 ? -29.101 11.132 21.388 1.00 58.72 438 GLY A N 1
ATOM 3572 C CA . GLY A 1 438 ? -29.994 10.468 20.418 1.00 58.72 438 GLY A CA 1
ATOM 3573 C C . GLY A 1 438 ? -30.329 8.999 20.746 1.00 58.72 438 GLY A C 1
ATOM 3574 O O . GLY A 1 438 ? -31.498 8.679 20.963 1.00 58.72 438 GLY A O 1
ATOM 3575 N N . PRO A 1 439 ? -29.337 8.098 20.886 1.00 62.22 439 PRO A N 1
ATOM 3576 C CA . PRO A 1 439 ? -29.592 6.693 21.223 1.00 62.22 439 PRO A CA 1
ATOM 3577 C C . PRO A 1 439 ? -30.196 6.497 22.625 1.00 62.22 439 PRO A C 1
ATOM 3579 O O . PRO A 1 439 ? -31.025 5.606 22.833 1.00 62.22 439 PRO A O 1
ATOM 3582 N N . SER A 1 440 ? -29.796 7.337 23.584 1.00 66.50 440 SER A N 1
ATOM 3583 C CA . SER A 1 440 ? -30.244 7.286 24.982 1.00 66.50 440 SER A CA 1
ATOM 3584 C C . SER A 1 440 ? -31.695 7.747 25.138 1.00 66.50 440 SER A C 1
ATOM 3586 O O . SER A 1 440 ? -32.449 7.135 25.893 1.00 66.50 440 SER A O 1
ATOM 3588 N N . ILE A 1 441 ? -32.106 8.774 24.386 1.00 67.25 441 ILE A N 1
ATOM 3589 C CA . ILE A 1 441 ? -33.482 9.279 24.325 1.00 67.25 441 ILE A CA 1
ATOM 3590 C C . ILE A 1 441 ? -34.403 8.214 23.724 1.00 67.25 441 ILE A C 1
ATOM 3592 O O . ILE A 1 441 ? -35.413 7.875 24.336 1.00 67.25 441 ILE A O 1
ATOM 3596 N N . THR A 1 442 ? -34.035 7.613 22.587 1.00 68.94 442 THR A N 1
ATOM 3597 C CA . THR A 1 442 ? -34.853 6.560 21.959 1.00 68.94 442 THR A CA 1
ATOM 3598 C C . THR A 1 442 ? -34.999 5.337 22.870 1.00 68.94 442 THR A C 1
ATOM 3600 O O . THR A 1 442 ? -36.076 4.744 22.965 1.00 68.94 442 THR A O 1
ATOM 3603 N N . PHE A 1 443 ? -33.935 4.945 23.581 1.00 73.94 443 PHE A N 1
ATOM 3604 C CA . PHE A 1 443 ? -34.003 3.855 24.557 1.00 73.94 443 PHE A CA 1
ATOM 3605 C C . PHE A 1 443 ? -34.905 4.203 25.752 1.00 73.94 443 PHE A C 1
ATOM 3607 O O . PHE A 1 443 ? -35.740 3.388 26.151 1.00 73.94 443 PHE A O 1
ATOM 3614 N N . TRP A 1 444 ? -34.790 5.419 26.287 1.00 78.94 444 TRP A N 1
ATOM 3615 C CA . TRP A 1 444 ? -35.617 5.900 27.391 1.00 78.94 444 TRP A CA 1
ATOM 3616 C C . TRP A 1 444 ? -37.099 6.014 27.017 1.00 78.94 444 TRP A C 1
ATOM 3618 O O . TRP A 1 444 ? -37.952 5.536 27.764 1.00 78.94 444 TRP A O 1
ATOM 3628 N N . TYR A 1 445 ? -37.424 6.542 25.836 1.00 71.56 445 TYR A N 1
ATOM 3629 C CA . TYR A 1 445 ? -38.803 6.613 25.347 1.00 71.56 445 TYR A CA 1
ATOM 3630 C C . TYR A 1 445 ? -39.415 5.225 25.161 1.00 71.56 445 TYR A C 1
ATOM 3632 O O . TYR A 1 445 ? -40.540 4.993 25.598 1.00 71.56 445 TYR A O 1
ATOM 3640 N N . ARG A 1 446 ? -38.644 4.242 24.682 1.00 72.50 446 ARG A N 1
ATOM 3641 C CA . ARG A 1 446 ? -39.092 2.839 24.657 1.00 72.50 446 ARG A CA 1
ATOM 3642 C C . ARG A 1 446 ? -39.337 2.264 26.052 1.00 72.50 446 ARG A C 1
ATOM 3644 O O . ARG A 1 446 ? -40.265 1.475 26.209 1.00 72.50 446 ARG A O 1
ATOM 3651 N N . ILE A 1 447 ? -38.546 2.631 27.065 1.00 74.94 447 ILE A N 1
ATOM 3652 C CA . ILE A 1 447 ? -38.797 2.228 28.461 1.00 74.94 447 ILE A CA 1
ATOM 3653 C C . ILE A 1 447 ? -40.072 2.883 28.993 1.00 74.94 447 ILE A C 1
ATOM 3655 O O . ILE A 1 447 ? -40.900 2.183 29.580 1.00 74.94 447 ILE A O 1
ATOM 3659 N N . LEU A 1 448 ? -40.248 4.189 28.776 1.00 71.06 448 LEU A N 1
ATOM 3660 C CA . LEU A 1 448 ? -41.459 4.914 29.159 1.00 71.06 448 LEU A CA 1
ATOM 3661 C C . LEU A 1 448 ? -42.696 4.298 28.493 1.00 71.06 448 LEU A C 1
ATOM 3663 O O . LEU A 1 448 ? -43.696 4.056 29.159 1.00 71.06 448 LEU A O 1
ATOM 3667 N N . ASP A 1 449 ? -42.633 3.951 27.213 1.00 68.00 449 ASP A N 1
ATOM 3668 C CA . ASP A 1 449 ? -43.781 3.367 26.518 1.00 68.00 449 ASP A CA 1
ATOM 3669 C C . ASP A 1 449 ? -44.011 1.889 26.863 1.00 68.00 449 ASP A C 1
ATOM 3671 O O . ASP A 1 449 ? -45.159 1.456 26.960 1.00 68.00 449 ASP A O 1
ATOM 3675 N N . ARG A 1 450 ? -42.956 1.109 27.138 1.00 69.00 450 ARG A N 1
ATOM 3676 C CA . ARG A 1 450 ? -43.074 -0.302 27.550 1.00 69.00 450 ARG A CA 1
ATOM 3677 C C . ARG A 1 450 ? -43.564 -0.461 28.988 1.00 69.00 450 ARG A C 1
ATOM 3679 O O . ARG A 1 450 ? -44.271 -1.421 29.278 1.00 69.00 450 ARG A O 1
ATOM 3686 N N . ARG A 1 451 ? -43.192 0.456 29.887 1.00 65.75 451 ARG A N 1
ATOM 3687 C CA . ARG A 1 451 ? -43.645 0.449 31.287 1.00 65.75 451 ARG A CA 1
ATOM 3688 C C . ARG A 1 451 ? -45.072 1.007 31.430 1.00 65.75 451 ARG A C 1
ATOM 3690 O O . ARG A 1 451 ? -45.724 0.701 32.422 1.00 65.75 451 ARG A O 1
ATOM 3697 N N . PHE A 1 452 ? -45.564 1.772 30.446 1.00 62.09 452 PHE A N 1
ATOM 3698 C CA . PHE A 1 452 ? -46.837 2.505 30.531 1.00 62.09 452 PHE A CA 1
ATOM 3699 C C . PHE A 1 452 ? -47.782 2.378 29.302 1.00 62.09 452 PHE A C 1
ATOM 3701 O O . PHE A 1 452 ? -48.621 3.255 29.099 1.00 62.09 452 PHE A O 1
ATOM 3708 N N . GLY A 1 453 ? -47.699 1.322 28.478 1.00 54.31 453 GLY A N 1
ATOM 3709 C CA . GLY A 1 453 ? -48.631 1.061 27.353 1.00 54.31 453 GLY A CA 1
ATOM 3710 C C . GLY A 1 453 ? -49.353 -0.299 27.444 1.00 54.31 453 GLY A C 1
ATOM 3711 O O . GLY A 1 453 ? -49.066 -1.074 28.351 1.00 54.31 453 GLY A O 1
ATOM 3712 N N . PRO A 1 454 ? -50.228 -0.695 26.492 1.00 49.28 454 PRO A N 1
ATOM 3713 C CA . PRO A 1 454 ? -51.308 0.001 25.796 1.00 49.28 454 PRO A CA 1
ATOM 3714 C C . PRO A 1 454 ? -52.674 -0.595 26.226 1.00 49.28 454 PRO A C 1
ATOM 3716 O O . PRO A 1 454 ? -53.484 -1.009 25.399 1.00 49.28 454 PRO A O 1
ATOM 3719 N N . LYS A 1 455 ? -52.930 -0.699 27.535 1.00 47.41 455 LYS A N 1
ATOM 3720 C CA . LYS A 1 455 ? -54.282 -0.920 28.068 1.00 47.41 455 LYS A CA 1
ATOM 3721 C C . LYS A 1 455 ? -54.709 0.369 28.771 1.00 47.41 455 LYS A C 1
ATOM 3723 O O . LYS A 1 455 ? -54.039 0.826 29.683 1.00 47.41 455 LYS A O 1
ATOM 3728 N N . GLN A 1 456 ? -55.736 0.984 28.193 1.00 49.41 456 GLN A N 1
ATOM 3729 C CA . GLN A 1 456 ? -56.410 2.251 28.500 1.00 49.41 456 GLN A CA 1
ATOM 3730 C C . GLN A 1 456 ? -56.189 2.875 29.899 1.00 49.41 456 GLN A C 1
ATOM 3732 O O . GLN A 1 456 ? -56.349 2.213 30.915 1.00 49.41 456 GLN A O 1
ATOM 3737 N N . LEU A 1 457 ? -55.954 4.201 29.880 1.00 51.38 457 LEU A N 1
ATOM 3738 C CA . LEU A 1 457 ? -55.824 5.165 30.990 1.00 51.38 457 LEU A CA 1
ATOM 3739 C C . LEU A 1 457 ? -54.626 4.969 31.936 1.00 51.38 457 LEU A C 1
ATOM 3741 O O . LEU A 1 457 ? -54.623 4.044 32.731 1.00 51.38 457 LEU A O 1
ATOM 3745 N N . LEU A 1 458 ? -53.686 5.934 31.948 1.00 52.59 458 LEU A N 1
ATOM 3746 C CA . LEU A 1 458 ? -53.335 6.666 33.188 1.00 52.59 458 LEU A CA 1
ATOM 3747 C C . LEU A 1 458 ? -52.269 7.768 33.039 1.00 52.59 458 LEU A C 1
ATOM 3749 O O . LEU A 1 458 ? -52.212 8.622 33.917 1.00 52.59 458 LEU A O 1
ATOM 3753 N N . LEU A 1 459 ? -51.476 7.828 31.959 1.00 56.16 459 LEU A N 1
ATOM 3754 C CA . LEU A 1 459 ? -50.524 8.935 31.767 1.00 56.16 459 LEU A CA 1
ATOM 3755 C C . LEU A 1 459 ? -50.814 9.731 30.490 1.00 56.16 459 LEU A C 1
ATOM 3757 O O . LEU A 1 459 ? -50.440 9.340 29.384 1.00 56.16 459 LEU A O 1
ATOM 3761 N N . LYS A 1 460 ? -51.476 10.880 30.658 1.00 69.50 460 LYS A N 1
ATOM 3762 C CA . LYS A 1 460 ? -51.563 11.934 29.643 1.00 69.50 460 LYS A CA 1
ATOM 3763 C C . LYS A 1 460 ? -50.142 12.399 29.272 1.00 69.50 460 LYS A C 1
ATOM 3765 O O . LYS A 1 460 ? -49.252 12.343 30.122 1.00 69.50 460 LYS A O 1
ATOM 3770 N N . PRO A 1 461 ? -49.909 12.911 28.051 1.00 69.62 461 PRO A N 1
ATOM 3771 C CA . PRO A 1 461 ? -48.589 13.370 27.601 1.00 69.62 461 PRO A CA 1
ATOM 3772 C C . PRO A 1 461 ? -47.851 14.285 28.589 1.00 69.62 461 PRO A C 1
ATOM 3774 O O . PRO A 1 461 ? -46.652 14.127 28.783 1.00 69.62 461 PRO A O 1
ATOM 3777 N N . TRP A 1 462 ? -48.561 15.162 29.305 1.00 73.56 462 TRP A N 1
ATOM 3778 C CA . TRP A 1 462 ? -47.958 16.013 30.338 1.00 73.56 462 TRP A CA 1
ATOM 3779 C C . TRP A 1 462 ? -47.383 15.229 31.530 1.00 73.56 462 TRP A C 1
ATOM 3781 O O . TRP A 1 462 ? -46.383 15.647 32.100 1.00 73.56 462 TRP A O 1
ATOM 3791 N N . GLN A 1 463 ? -47.950 14.073 31.888 1.00 79.00 463 GLN A N 1
ATOM 3792 C CA . GLN A 1 463 ? -47.420 13.226 32.962 1.00 79.00 463 GLN A CA 1
ATOM 3793 C C . GLN A 1 463 ? -46.139 12.507 32.522 1.00 79.00 463 GLN A C 1
ATOM 3795 O O . GLN A 1 463 ? -45.232 12.333 33.330 1.00 79.00 463 GLN A O 1
ATOM 3800 N N . LYS A 1 464 ? -46.022 12.152 31.233 1.00 76.00 464 LYS A N 1
ATOM 3801 C CA . LYS A 1 464 ? -44.764 11.641 30.663 1.00 76.00 464 LYS A CA 1
ATOM 3802 C C . LYS A 1 464 ? -43.674 12.708 30.683 1.00 76.00 464 LYS A C 1
ATOM 3804 O O . LYS A 1 464 ? -42.556 12.405 31.079 1.00 76.00 464 LYS A O 1
ATOM 3809 N N . VAL A 1 465 ? -44.023 13.951 30.340 1.00 83.12 465 VAL A N 1
ATOM 3810 C CA . VAL A 1 465 ? -43.110 15.097 30.472 1.00 83.12 465 VAL A CA 1
ATOM 3811 C C . VAL A 1 465 ? -42.684 15.274 31.928 1.00 83.12 465 VAL A C 1
ATOM 3813 O O . VAL A 1 465 ? -41.497 15.375 32.187 1.00 83.12 465 VAL A O 1
ATOM 3816 N N . LEU A 1 466 ? -43.600 15.239 32.901 1.00 83.81 466 LEU A N 1
ATOM 3817 C CA . LEU A 1 466 ? -43.219 15.371 34.314 1.00 83.81 466 LEU A CA 1
ATOM 3818 C C . LEU A 1 466 ? -42.254 14.277 34.781 1.00 83.81 466 LEU A C 1
ATOM 3820 O O . LEU A 1 466 ? -41.288 14.586 35.472 1.00 83.81 466 LEU A O 1
ATOM 3824 N N . ILE A 1 467 ? -42.490 13.020 34.396 1.00 83.31 467 ILE A N 1
ATOM 3825 C CA . ILE A 1 467 ? -41.587 11.912 34.733 1.00 83.31 467 ILE A CA 1
ATOM 3826 C C . ILE A 1 467 ? -40.220 12.127 34.074 1.00 83.31 467 ILE A C 1
ATOM 3828 O O . ILE A 1 467 ? -39.199 12.006 34.742 1.00 83.31 467 ILE A O 1
ATOM 3832 N N . ASP A 1 468 ? -40.188 12.505 32.796 1.00 83.06 468 ASP A N 1
ATOM 3833 C CA . ASP A 1 468 ? -38.945 12.778 32.074 1.00 83.06 468 ASP A CA 1
ATOM 3834 C C . ASP A 1 468 ? -38.134 13.911 32.719 1.00 83.06 468 ASP A C 1
ATOM 3836 O O . ASP A 1 468 ? -36.948 13.747 33.008 1.00 83.06 468 ASP A O 1
ATOM 3840 N N . GLN A 1 469 ? -38.805 15.019 33.038 1.00 86.38 469 GLN A N 1
ATOM 3841 C CA . GLN A 1 469 ? -38.214 16.186 33.684 1.00 86.38 469 GLN A CA 1
ATOM 3842 C C . GLN A 1 469 ? -37.740 15.887 35.115 1.00 86.38 469 GLN A C 1
ATOM 3844 O O . GLN A 1 469 ? -36.756 16.472 35.553 1.00 86.38 469 GLN A O 1
ATOM 3849 N N . ALA A 1 470 ? -38.384 14.960 35.831 1.00 84.44 470 ALA A N 1
ATOM 3850 C CA . ALA A 1 470 ? -37.991 14.575 37.185 1.00 84.44 470 ALA A CA 1
ATOM 3851 C C . ALA A 1 470 ? -36.860 13.533 37.231 1.00 84.44 470 ALA A C 1
ATOM 3853 O O . ALA A 1 470 ? -36.112 13.505 38.207 1.00 84.44 470 ALA A O 1
ATOM 3854 N N . THR A 1 471 ? -36.733 12.666 36.217 1.00 83.38 471 THR A N 1
ATOM 3855 C CA . THR A 1 471 ? -35.778 11.543 36.253 1.00 83.38 471 THR A CA 1
ATOM 3856 C C . THR A 1 471 ? -34.709 11.623 35.175 1.00 83.38 471 THR A C 1
ATOM 3858 O O . THR A 1 471 ? -33.524 11.668 35.487 1.00 83.38 471 THR A O 1
ATOM 3861 N N . PHE A 1 472 ? -35.096 11.635 33.902 1.00 82.38 472 PHE A N 1
ATOM 3862 C CA . PHE A 1 472 ? -34.150 11.464 32.802 1.00 82.38 472 PHE A CA 1
ATOM 3863 C C . PHE A 1 472 ? -33.403 12.755 32.482 1.00 82.38 472 PHE A C 1
ATOM 3865 O O . PHE A 1 472 ? -32.185 12.726 32.315 1.00 82.38 472 PHE A O 1
ATOM 3872 N N . ASN A 1 473 ? -34.106 13.890 32.478 1.00 82.75 473 ASN A N 1
ATOM 3873 C CA . ASN A 1 473 ? -33.523 15.195 32.183 1.00 82.75 473 ASN A CA 1
ATOM 3874 C C . ASN A 1 473 ? -32.389 15.592 33.168 1.00 82.75 473 ASN A C 1
ATOM 3876 O O . ASN A 1 473 ? -31.305 15.961 32.712 1.00 82.75 473 ASN A O 1
ATOM 3880 N N . PRO A 1 474 ? -32.539 15.433 34.501 1.00 88.31 474 PRO A N 1
ATOM 3881 C CA . PRO A 1 474 ? -31.443 15.670 35.443 1.00 88.31 474 PRO A CA 1
ATOM 3882 C C . PRO A 1 474 ? -30.262 14.714 35.222 1.00 88.31 474 PRO A C 1
ATOM 3884 O O . PRO A 1 474 ? -29.104 15.132 35.169 1.00 88.31 474 PRO A O 1
ATOM 3887 N N . SER A 1 475 ? -30.543 13.420 35.035 1.00 83.75 475 SER A N 1
ATOM 3888 C CA . SER A 1 475 ? -29.500 12.403 34.874 1.00 83.75 475 SER A CA 1
ATOM 3889 C C . SER A 1 475 ? -28.682 12.580 33.595 1.00 83.75 475 SER A C 1
ATOM 3891 O O . SER A 1 475 ? -27.460 12.438 33.641 1.00 83.75 475 SER A O 1
ATOM 3893 N N . ILE A 1 476 ? -29.313 12.916 32.465 1.00 80.88 476 ILE A N 1
ATOM 3894 C CA . ILE A 1 476 ? -28.599 13.075 31.192 1.00 80.88 476 ILE A CA 1
ATOM 3895 C C . ILE A 1 476 ? -27.720 14.330 31.189 1.00 80.88 476 ILE A C 1
ATOM 3897 O O . ILE A 1 476 ? -26.596 14.284 30.694 1.00 80.88 476 ILE A O 1
ATOM 3901 N N . HIS A 1 477 ? -28.176 15.429 31.799 1.00 82.62 477 HIS A N 1
ATOM 3902 C CA . HIS A 1 477 ? -27.371 16.643 31.924 1.00 82.62 477 HIS A CA 1
ATOM 3903 C C . HIS A 1 477 ? -26.205 16.473 32.903 1.00 82.62 477 HIS A C 1
ATOM 3905 O O . HIS A 1 477 ? -25.110 16.952 32.616 1.00 82.62 477 HIS A O 1
ATOM 3911 N N . MET A 1 478 ? -26.394 15.739 34.005 1.00 84.62 478 MET A N 1
ATOM 3912 C CA . MET A 1 478 ? -25.302 15.393 34.923 1.00 84.62 478 MET A CA 1
ATOM 3913 C C . MET A 1 478 ? -24.250 14.517 34.227 1.00 84.62 478 MET A C 1
ATOM 3915 O O . MET A 1 478 ? -23.058 14.815 34.272 1.00 84.62 478 MET A O 1
ATOM 3919 N N . MET A 1 479 ? -24.697 13.472 33.520 1.00 80.94 479 MET A N 1
ATOM 3920 C CA . MET A 1 479 ? -23.822 12.594 32.740 1.00 80.94 479 MET A CA 1
ATOM 3921 C C . MET A 1 479 ? -23.042 13.380 31.677 1.00 80.94 479 MET A C 1
ATOM 3923 O O . MET A 1 479 ? -21.854 13.135 31.486 1.00 80.94 479 MET A O 1
ATOM 3927 N N . ALA A 1 480 ? -23.682 14.347 31.014 1.00 79.06 480 ALA A N 1
ATOM 3928 C CA . ALA A 1 480 ? -23.040 15.172 29.997 1.00 79.06 480 ALA A CA 1
ATOM 3929 C C . ALA A 1 480 ? -21.905 16.033 30.572 1.00 79.06 480 ALA A C 1
ATOM 3931 O O . ALA A 1 480 ? -20.840 16.092 29.969 1.00 79.06 480 ALA A O 1
ATOM 3932 N N . ILE A 1 481 ? -22.096 16.661 31.739 1.00 81.31 481 ILE A N 1
ATOM 3933 C CA . ILE A 1 481 ? -21.041 17.462 32.389 1.00 81.31 481 ILE A CA 1
ATOM 3934 C C . ILE A 1 481 ? -19.859 16.571 32.791 1.00 81.31 481 ILE A C 1
ATOM 3936 O O . ILE A 1 481 ? -18.713 16.922 32.523 1.00 81.31 481 ILE A O 1
ATOM 3940 N N . ILE A 1 482 ? -20.130 15.394 33.364 1.00 79.12 482 ILE A N 1
ATOM 3941 C CA . ILE A 1 482 ? -19.087 14.429 33.743 1.00 79.12 482 ILE A CA 1
ATOM 3942 C C . ILE A 1 482 ? -18.319 13.948 32.507 1.00 79.12 482 ILE A C 1
ATOM 3944 O O . ILE A 1 482 ? -17.092 13.936 32.510 1.00 79.12 482 ILE A O 1
ATOM 3948 N N . MET A 1 483 ? -19.024 13.576 31.436 1.00 72.62 483 MET A N 1
ATOM 3949 C CA . MET A 1 483 ? -18.391 13.100 30.208 1.00 72.62 483 MET A CA 1
ATOM 3950 C C . MET A 1 483 ? -17.564 14.195 29.534 1.00 72.62 483 MET A C 1
ATOM 3952 O O . MET A 1 483 ? -16.461 13.914 29.080 1.00 72.62 483 MET A O 1
ATOM 3956 N N . LEU A 1 484 ? -18.055 15.436 29.511 1.00 71.12 484 LEU A N 1
ATOM 3957 C CA . LEU A 1 484 ? -17.305 16.578 28.989 1.00 71.12 484 LEU A CA 1
ATOM 3958 C C . LEU A 1 484 ? -16.029 16.828 29.796 1.00 71.12 484 LEU A C 1
ATOM 3960 O O . LEU A 1 484 ? -14.974 16.995 29.197 1.00 71.12 484 LEU A O 1
ATOM 3964 N N . GLY A 1 485 ? -16.099 16.777 31.127 1.00 70.81 485 GLY A N 1
ATOM 3965 C CA . GLY A 1 485 ? -14.918 16.900 31.981 1.00 70.81 485 GLY A CA 1
ATOM 3966 C C . GLY A 1 485 ? -13.886 15.796 31.727 1.00 70.81 485 GLY A C 1
ATOM 3967 O O . GLY A 1 485 ? -12.699 16.073 31.571 1.00 70.81 485 GLY A O 1
ATOM 3968 N N . LEU A 1 486 ? -14.344 14.547 31.581 1.00 66.25 486 LEU A N 1
ATOM 3969 C CA . LEU A 1 486 ? -13.483 13.405 31.248 1.00 66.25 486 LEU A CA 1
ATOM 3970 C C . LEU A 1 486 ? -12.865 13.517 29.845 1.00 66.25 486 LEU A C 1
ATOM 3972 O O . LEU A 1 486 ? -11.693 13.193 29.666 1.00 66.25 486 LEU A O 1
ATOM 3976 N N . MET A 1 487 ? -13.628 13.982 28.850 1.00 62.75 487 MET A N 1
ATOM 3977 C CA . MET A 1 487 ? -13.133 14.209 27.486 1.00 62.75 487 MET A CA 1
ATOM 3978 C C . MET A 1 487 ? -12.115 15.351 27.422 1.00 62.75 487 MET A C 1
ATOM 3980 O O . MET A 1 487 ? -11.164 15.273 26.648 1.00 62.75 487 MET A O 1
ATOM 3984 N N . SER A 1 488 ? -12.291 16.373 28.259 1.00 66.56 488 SER A N 1
ATOM 3985 C CA . SER A 1 488 ? -11.375 17.509 28.399 1.00 66.56 488 SER A CA 1
ATOM 3986 C C . SER A 1 488 ? -10.164 17.218 29.299 1.00 66.56 488 SER A C 1
ATOM 3988 O O . SER A 1 488 ? -9.335 18.103 29.483 1.00 66.56 488 SER A O 1
ATOM 3990 N N . GLN A 1 489 ? -10.043 15.997 29.842 1.00 69.12 489 GLN A N 1
ATOM 3991 C CA . GLN A 1 489 ? -9.008 15.589 30.807 1.00 69.12 489 GLN A CA 1
ATOM 3992 C C . GLN A 1 489 ? -8.931 16.479 32.064 1.00 69.12 489 GLN A C 1
ATOM 3994 O O . GLN A 1 489 ? -7.864 16.638 32.657 1.00 69.12 489 GLN A O 1
ATOM 3999 N N . GLU A 1 490 ? -10.063 17.040 32.494 1.00 75.00 490 GLU A N 1
ATOM 4000 C CA . GLU A 1 490 ? -10.150 17.797 33.744 1.00 75.00 490 GLU A CA 1
ATOM 4001 C C . GLU A 1 490 ? -9.916 16.878 34.952 1.00 75.00 490 GLU A C 1
ATOM 4003 O O . GLU A 1 490 ? -10.301 15.702 34.971 1.00 75.00 490 GLU A O 1
ATOM 4008 N N . SER A 1 491 ? -9.309 17.418 36.006 1.00 80.62 491 SER A N 1
ATOM 4009 C CA . SER A 1 491 ? -9.166 16.696 37.267 1.00 80.62 491 SER A CA 1
ATOM 4010 C C . SER A 1 491 ? -10.534 16.462 37.921 1.00 80.62 491 SER A C 1
ATOM 4012 O O . SER A 1 491 ? -11.456 17.266 37.792 1.00 80.62 491 SER A O 1
ATOM 4014 N N . PHE A 1 492 ? -10.675 15.401 38.727 1.00 74.69 492 PHE A N 1
ATOM 4015 C CA . PHE A 1 492 ? -11.925 15.137 39.465 1.00 74.69 492 PHE A CA 1
ATOM 4016 C C . PHE A 1 492 ? -12.394 16.323 40.321 1.00 74.69 492 PHE A C 1
ATOM 4018 O O . PHE A 1 492 ? -13.592 16.484 40.556 1.00 74.69 492 PHE A O 1
ATOM 4025 N N . LYS A 1 493 ? -11.455 17.156 40.785 1.00 78.12 493 LYS A N 1
ATOM 4026 C CA . LYS A 1 493 ? -11.757 18.367 41.546 1.00 78.12 493 LYS A CA 1
ATOM 4027 C C . LYS A 1 493 ? -12.423 19.429 40.665 1.00 78.12 493 LYS A C 1
ATOM 4029 O O . LYS A 1 493 ? -13.430 19.986 41.082 1.00 78.12 493 LYS A O 1
ATOM 4034 N N . GLU A 1 494 ? -11.917 19.654 39.455 1.00 75.12 494 GLU A N 1
ATOM 4035 C CA . GLU A 1 494 ? -12.482 20.607 38.487 1.00 75.12 494 GLU A CA 1
ATOM 4036 C C . GLU A 1 494 ? -13.846 20.155 37.966 1.00 75.12 494 GLU A C 1
ATOM 4038 O O . GLU A 1 494 ? -14.771 20.961 37.912 1.00 75.12 494 GLU A O 1
ATOM 4043 N N . ILE A 1 495 ? -14.019 18.857 37.692 1.00 79.00 495 ILE A N 1
ATOM 4044 C CA . ILE A 1 495 ? -15.321 18.297 37.295 1.00 79.00 495 ILE A CA 1
ATOM 4045 C C . ILE A 1 495 ? -16.358 18.531 38.397 1.00 79.00 495 ILE A C 1
ATOM 4047 O O . ILE A 1 495 ? -17.489 18.932 38.119 1.00 79.00 495 ILE A O 1
ATOM 4051 N N . LYS A 1 496 ? -15.973 18.321 39.662 1.00 85.06 496 LYS A N 1
ATOM 4052 C CA . LYS A 1 496 ? -16.850 18.571 40.808 1.00 85.06 496 LYS A CA 1
ATOM 4053 C C . LYS A 1 496 ? -17.243 20.049 40.904 1.00 85.06 496 LYS A C 1
ATOM 4055 O O . LYS A 1 496 ? -18.428 20.337 41.039 1.00 85.06 496 LYS A O 1
ATOM 4060 N N . THR A 1 497 ? -16.284 20.964 40.768 1.00 83.88 497 THR A N 1
ATOM 4061 C CA . THR A 1 497 ? -16.548 22.413 40.755 1.00 83.88 497 THR A CA 1
ATOM 4062 C C . THR A 1 497 ? -17.461 22.809 39.590 1.00 83.88 497 THR A C 1
ATOM 4064 O O . THR A 1 497 ? -18.443 23.515 39.783 1.00 83.88 497 THR A O 1
ATOM 4067 N N . ASN A 1 498 ? -17.229 22.267 38.392 1.00 79.06 498 ASN A N 1
ATOM 4068 C CA . ASN A 1 498 ? -18.076 22.501 37.222 1.00 79.06 498 ASN A CA 1
ATOM 4069 C C . ASN A 1 498 ? -19.527 22.031 37.430 1.00 79.06 498 ASN A C 1
ATOM 4071 O O . ASN A 1 498 ? -20.456 22.689 36.956 1.00 79.06 498 ASN A O 1
ATOM 4075 N N . ILE A 1 499 ? -19.739 20.912 38.128 1.00 86.38 499 ILE A N 1
ATOM 4076 C CA . ILE A 1 499 ? -21.080 20.442 38.497 1.00 86.38 499 ILE A CA 1
ATOM 4077 C C . ILE A 1 499 ? -21.728 21.411 39.490 1.00 86.38 499 ILE A C 1
ATOM 4079 O O . ILE A 1 499 ? -22.868 21.815 39.272 1.00 86.38 499 ILE A O 1
ATOM 4083 N N . GLU A 1 500 ? -21.018 21.797 40.551 1.00 87.25 500 GLU A N 1
ATOM 4084 C CA . GLU A 1 500 ? -21.534 22.705 41.586 1.00 87.25 500 GLU A CA 1
ATOM 4085 C C . GLU A 1 500 ? -21.943 24.067 40.999 1.00 87.25 500 GLU A C 1
ATOM 4087 O O . GLU A 1 500 ? -23.031 24.560 41.303 1.00 87.25 500 GLU A O 1
ATOM 4092 N N . ASP A 1 501 ? -21.141 24.609 40.080 1.00 82.31 501 ASP A N 1
ATOM 4093 C CA . ASP A 1 501 ? -21.359 25.941 39.513 1.00 82.31 501 ASP A CA 1
ATOM 4094 C C . ASP A 1 501 ? -22.400 25.956 38.385 1.00 82.31 501 ASP A C 1
ATOM 4096 O O . ASP A 1 501 ? -23.214 26.874 38.289 1.00 82.31 501 ASP A O 1
ATOM 4100 N N . LYS A 1 502 ? -22.388 24.958 37.489 1.00 80.19 502 LYS A N 1
ATOM 4101 C CA . LYS A 1 502 ? -23.126 25.039 36.211 1.00 80.19 502 LYS A CA 1
ATOM 4102 C C . LYS A 1 502 ? -24.392 24.194 36.175 1.00 80.19 502 LYS A C 1
ATOM 4104 O O . LYS A 1 502 ? -25.295 24.487 35.388 1.00 80.19 502 LYS A O 1
ATOM 4109 N N . TYR A 1 503 ? -24.490 23.141 36.988 1.00 85.75 503 TYR A N 1
ATOM 4110 C CA . TYR A 1 503 ? -25.582 22.170 36.872 1.00 85.75 503 TYR A CA 1
ATOM 4111 C C . TYR A 1 503 ? -26.953 22.805 37.127 1.00 85.75 503 TYR A C 1
ATOM 4113 O O . TYR A 1 503 ? -27.892 22.599 36.355 1.00 85.75 503 TYR A O 1
ATOM 4121 N N . VAL A 1 504 ? -27.064 23.635 38.167 1.00 85.88 504 VAL A N 1
ATOM 4122 C CA . VAL A 1 504 ? -28.327 24.289 38.539 1.00 85.88 504 VAL A CA 1
ATOM 4123 C C . VAL A 1 504 ? -28.832 25.202 37.422 1.00 85.88 504 VAL A C 1
ATOM 4125 O O . VAL A 1 504 ? -30.022 25.183 37.096 1.00 85.88 504 VAL A O 1
ATOM 4128 N N . ASP A 1 505 ? -27.945 25.967 36.793 1.00 79.75 505 ASP A N 1
ATOM 4129 C CA . ASP A 1 505 ? -28.324 26.897 35.730 1.00 79.75 505 ASP A CA 1
ATOM 4130 C C . ASP A 1 505 ? -28.654 26.181 34.417 1.00 79.75 505 ASP A C 1
ATOM 4132 O O . ASP A 1 505 ? -29.601 26.565 33.721 1.00 79.75 505 ASP A O 1
ATOM 4136 N N . ILE A 1 506 ? -27.963 25.078 34.112 1.00 80.44 506 ILE A N 1
ATOM 4137 C CA . ILE A 1 506 ? -28.321 24.197 32.994 1.00 80.44 506 ILE A CA 1
ATOM 4138 C C . ILE A 1 506 ? -29.726 23.622 33.201 1.00 80.44 506 ILE A C 1
ATOM 4140 O O . ILE A 1 506 ? -30.541 23.676 32.277 1.00 80.44 506 ILE A O 1
ATOM 4144 N N . MET A 1 507 ? -30.044 23.145 34.407 1.00 86.88 507 MET A N 1
ATOM 4145 C CA . MET A 1 507 ? -31.365 22.599 34.720 1.00 86.88 507 MET A CA 1
ATOM 4146 C C . MET A 1 507 ? -32.462 23.664 34.655 1.00 86.88 507 MET A C 1
ATOM 4148 O O . MET A 1 507 ? -33.491 23.434 34.020 1.00 86.88 507 MET A O 1
ATOM 4152 N N . LYS A 1 508 ? -32.237 24.862 35.215 1.00 83.00 508 LYS A N 1
ATOM 4153 C CA . LYS A 1 508 ? -33.181 25.990 35.098 1.00 83.00 508 LYS A CA 1
ATOM 4154 C C . LYS A 1 508 ? -33.485 26.326 33.641 1.00 83.00 508 LYS A C 1
ATOM 4156 O O . LYS A 1 508 ? -34.639 26.565 33.297 1.00 83.00 508 LYS A O 1
ATOM 4161 N N . ASN A 1 509 ? -32.468 26.349 32.782 1.00 77.88 509 ASN A N 1
ATOM 4162 C CA . ASN A 1 509 ? -32.655 26.631 31.361 1.00 77.88 509 ASN A CA 1
ATOM 4163 C C . ASN A 1 509 ? -33.332 25.470 30.624 1.00 77.88 509 ASN A C 1
ATOM 4165 O O . ASN A 1 509 ? -34.170 25.710 29.756 1.00 77.88 509 ASN A O 1
ATOM 4169 N N . SER A 1 510 ? -33.036 24.226 31.004 1.00 81.94 510 SER A N 1
ATOM 4170 C CA . SER A 1 510 ? -33.683 23.043 30.437 1.00 81.94 510 SER A CA 1
ATOM 4171 C C . SER A 1 510 ? -35.189 23.037 30.734 1.00 81.94 510 SER A C 1
ATOM 4173 O O . SER A 1 510 ? -36.002 22.919 29.815 1.00 81.94 510 SER A O 1
ATOM 4175 N N . TYR A 1 511 ? -35.574 23.322 31.983 1.00 85.62 511 TYR A N 1
ATOM 4176 C CA . TYR A 1 511 ? -36.973 23.396 32.414 1.00 85.62 511 TYR A CA 1
ATOM 4177 C C . TYR A 1 511 ? -37.782 24.538 31.784 1.00 85.62 511 TYR A C 1
ATOM 4179 O O . TYR A 1 511 ? -39.008 24.468 31.766 1.00 85.62 511 TYR A O 1
ATOM 4187 N N . LYS A 1 512 ? -37.139 25.577 31.237 1.00 82.00 512 LYS A N 1
ATOM 4188 C CA . LYS A 1 512 ? -37.845 26.670 30.543 1.00 82.00 512 LYS A CA 1
ATOM 4189 C C . LYS A 1 512 ? -38.328 26.284 29.145 1.00 82.00 512 LYS A C 1
ATOM 4191 O O . LYS A 1 512 ? -39.328 26.823 28.687 1.00 82.00 512 LYS A O 1
ATOM 4196 N N . VAL A 1 513 ? -37.607 25.396 28.459 1.00 75.25 513 VAL A N 1
ATOM 4197 C CA . VAL A 1 513 ? -37.791 25.158 27.015 1.00 75.25 513 VAL A CA 1
ATOM 4198 C C . VAL A 1 513 ? -38.264 23.735 26.733 1.00 75.25 513 VAL A C 1
ATOM 4200 O O . VAL A 1 513 ? -39.242 23.527 26.013 1.00 75.25 513 VAL A O 1
ATOM 4203 N N . TRP A 1 514 ? -37.602 22.736 27.317 1.00 79.06 514 TRP A N 1
ATOM 4204 C CA . TRP A 1 514 ? -37.815 21.337 26.955 1.00 79.06 514 TRP A CA 1
ATOM 4205 C C . TRP A 1 514 ? -39.179 20.756 27.336 1.00 79.06 514 TRP A C 1
ATOM 4207 O O . TRP A 1 514 ? -39.685 19.969 26.535 1.00 79.06 514 TRP A O 1
ATOM 4217 N N . PRO A 1 515 ? -39.840 21.145 28.447 1.00 84.44 515 PRO A N 1
ATOM 4218 C CA . PRO A 1 515 ? -41.177 20.636 28.745 1.00 84.44 515 PRO A CA 1
ATOM 4219 C C . PRO A 1 515 ? -42.192 20.918 27.631 1.00 84.44 515 PRO A C 1
ATOM 4221 O O . PRO A 1 515 ? -43.003 20.051 27.311 1.00 84.44 515 PRO A O 1
ATOM 4224 N N . ALA A 1 516 ? -42.117 22.090 26.991 1.00 77.38 516 ALA A N 1
ATOM 4225 C CA . ALA A 1 516 ? -42.994 22.448 25.878 1.00 77.38 516 ALA A CA 1
ATOM 4226 C C . ALA A 1 516 ? -42.673 21.631 24.614 1.00 77.38 516 ALA A C 1
ATOM 4228 O O . ALA A 1 516 ? -43.574 21.064 23.996 1.00 77.38 516 ALA A O 1
ATOM 4229 N N . VAL A 1 517 ? -41.386 21.500 24.270 1.00 77.94 517 VAL A N 1
ATOM 4230 C CA . VAL A 1 517 ? -40.925 20.722 23.104 1.00 77.94 517 VAL A CA 1
ATOM 4231 C C . VAL A 1 517 ? -41.284 19.239 23.241 1.00 77.94 517 VAL A C 1
ATOM 4233 O O . VAL A 1 517 ? -41.800 18.629 22.306 1.00 77.94 517 VAL A O 1
ATOM 4236 N N . GLN A 1 518 ? -41.075 18.655 24.422 1.00 74.94 518 GLN A N 1
ATOM 4237 C CA . GLN A 1 518 ? -41.431 17.263 24.697 1.00 74.94 518 GLN A CA 1
ATOM 4238 C C . GLN A 1 518 ? -42.941 17.040 24.680 1.00 74.94 518 GLN A C 1
ATOM 4240 O O . GLN A 1 518 ? -43.403 15.999 24.216 1.00 74.94 518 GLN A O 1
ATOM 4245 N N . MET A 1 519 ? -43.722 18.021 25.134 1.00 77.00 519 MET A N 1
ATOM 4246 C CA . MET A 1 519 ? -45.176 17.955 25.052 1.00 77.00 519 MET A CA 1
ATOM 4247 C C . MET A 1 519 ? -45.634 17.881 23.590 1.00 77.00 519 MET A C 1
ATOM 4249 O O . MET A 1 519 ? -46.419 16.997 23.255 1.00 77.00 519 MET A O 1
ATOM 4253 N N . VAL A 1 520 ? -45.076 18.716 22.704 1.00 74.38 520 VAL A N 1
ATOM 4254 C CA . VAL A 1 520 ? -45.337 18.656 21.253 1.00 74.38 520 VAL A CA 1
ATOM 4255 C C . VAL A 1 520 ? -44.919 17.305 20.666 1.00 74.38 520 VAL A C 1
ATOM 4257 O O . VAL A 1 520 ? -45.712 16.683 19.963 1.00 74.38 520 VAL A O 1
ATOM 4260 N N . ASN A 1 521 ? -43.730 16.798 21.011 1.00 71.81 521 ASN A N 1
ATOM 4261 C CA . ASN A 1 521 ? -43.253 15.488 20.553 1.00 71.81 521 ASN A CA 1
ATOM 4262 C C . ASN A 1 521 ? -44.229 14.355 20.945 1.00 71.81 521 ASN A C 1
ATOM 4264 O O . ASN A 1 521 ? -44.644 13.550 20.105 1.00 71.81 521 ASN A O 1
ATOM 4268 N N . PHE A 1 522 ? -44.689 14.339 22.202 1.00 69.12 522 PHE A N 1
ATOM 4269 C CA . PHE A 1 522 ? -45.627 13.328 22.691 1.00 69.12 522 PHE A CA 1
ATOM 4270 C C . PHE A 1 522 ? -47.052 13.443 22.123 1.00 69.12 522 PHE A C 1
ATOM 4272 O O . PHE A 1 522 ? -47.767 12.435 22.132 1.00 69.12 522 PHE A O 1
ATOM 4279 N N . TYR A 1 523 ? -47.460 14.609 21.609 1.00 67.75 523 TYR A N 1
ATOM 4280 C CA . TYR A 1 523 ? -48.756 14.794 20.945 1.00 67.75 523 TYR A CA 1
ATOM 4281 C C . TYR A 1 523 ? -48.713 14.561 19.428 1.00 67.75 523 TYR A C 1
ATOM 4283 O O . TYR A 1 523 ? -49.665 14.002 18.892 1.00 67.75 523 TYR A O 1
ATOM 4291 N N . MET A 1 524 ? -47.646 14.977 18.738 1.00 64.56 524 MET A N 1
ATOM 4292 C CA . MET A 1 524 ? -47.643 15.087 17.271 1.00 64.56 524 MET A CA 1
ATOM 4293 C C . MET A 1 524 ? -46.866 13.990 16.542 1.00 64.56 524 MET A C 1
ATOM 4295 O O . MET A 1 524 ? -47.224 13.643 15.420 1.00 64.56 524 MET A O 1
ATOM 4299 N N . ILE A 1 525 ? -45.818 13.427 17.145 1.00 63.66 525 ILE A N 1
ATOM 4300 C CA . ILE A 1 525 ? -44.927 12.490 16.444 1.00 63.66 525 ILE A CA 1
ATOM 4301 C C . ILE A 1 525 ? -45.337 11.055 16.794 1.00 63.66 525 ILE A C 1
ATOM 4303 O O . ILE A 1 525 ? -45.389 10.743 17.977 1.00 63.66 525 ILE A O 1
ATOM 4307 N N . PRO A 1 526 ? -45.656 10.155 15.847 1.00 57.81 526 PRO A N 1
ATOM 4308 C CA . PRO A 1 526 ? -45.990 8.764 16.164 1.00 57.81 526 PRO A CA 1
ATOM 4309 C C . PRO A 1 526 ? -44.795 8.004 16.758 1.00 57.81 526 PRO A C 1
ATOM 4311 O O . PRO A 1 526 ? -43.652 8.257 16.396 1.00 57.81 526 PRO A O 1
ATOM 4314 N N . LEU A 1 527 ? -45.060 7.019 17.622 1.00 56.84 527 LEU A N 1
ATOM 4315 C CA . LEU A 1 527 ? -44.051 6.261 18.389 1.00 56.84 527 LEU A CA 1
ATOM 4316 C C . LEU A 1 527 ? -42.897 5.666 17.562 1.00 56.84 527 LEU A C 1
ATOM 4318 O O . LEU A 1 527 ? -41.794 5.521 18.075 1.00 56.84 527 LEU A O 1
ATOM 4322 N N . ASN A 1 528 ? -43.133 5.336 16.292 1.00 55.97 528 ASN A N 1
ATOM 4323 C CA . ASN A 1 528 ? -42.122 4.742 15.412 1.00 55.97 528 ASN A CA 1
ATOM 4324 C C . ASN A 1 528 ? -41.057 5.751 14.944 1.00 55.97 528 ASN A C 1
ATOM 4326 O O . ASN A 1 528 ? -40.021 5.337 14.429 1.00 55.97 528 ASN A 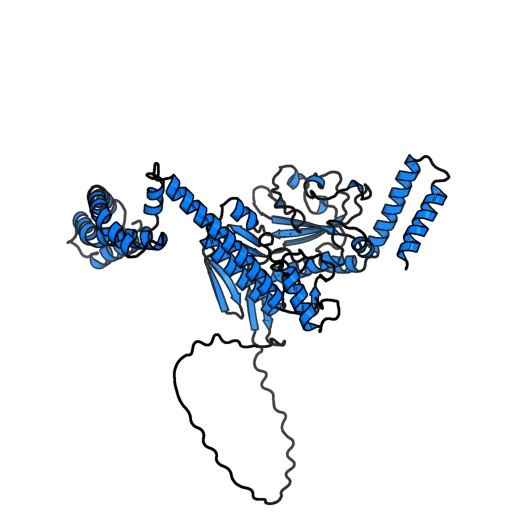O 1
ATOM 4330 N N . TYR A 1 529 ? -41.326 7.048 15.113 1.00 52.72 529 TYR A N 1
ATOM 4331 C CA . TYR A 1 529 ? -40.498 8.165 14.655 1.00 52.72 529 TYR A CA 1
ATOM 4332 C C . TYR A 1 529 ? -39.956 9.025 15.814 1.00 52.72 529 TYR A C 1
ATOM 4334 O O . TYR A 1 529 ? -39.453 10.117 15.562 1.00 52.72 529 TYR A O 1
ATOM 4342 N N . ARG A 1 530 ? -40.091 8.561 17.068 1.00 55.34 530 ARG A N 1
ATOM 4343 C CA . ARG A 1 530 ? -39.610 9.249 18.281 1.00 55.34 530 ARG A CA 1
ATOM 4344 C C . ARG A 1 530 ? -38.250 8.763 18.762 1.00 55.34 530 ARG A C 1
ATOM 4346 O O . ARG A 1 530 ? -37.969 7.546 18.648 1.00 55.34 530 ARG A O 1
#

Radius of gyration: 33.87 Å; chains: 1; bounding box: 92×102×88 Å